Protein AF-A0A178EDJ9-F1 (afdb_monomer_lite)

Radius of gyration: 40.45 Å; chains: 1; bounding box: 79×120×132 Å

Secondary structure (DSSP, 8-state):
--------------EEEE-SSPPPGGGEET-TT-EEEEEEEEE-TTS-EEEEEEEEESSS-SEEEE--HHHHTTB-TTS--B-GGGSSSPP-EEEEE-TT----TTS-TTSGGGEEEEEE-TTS-GGGGG--STTTS----HHHHHHHHHHHHHHHHHHHHHHHHHHHHHHHHT-PPPTT------SS---------------PPPPPP-------------------------------------PPPP----------STTHHHHHHHHHHHHHH---HHHHHHHHHIIIIIHHHHTT-HHHHHHHHHHHHHHHHHTT-HHHHHHHHHHHHTTS-GGGPPPP-PPP---------S----------SS------------PPP-

Foldseek 3Di:
DDDPPPPDDPPFDKDKDWAPDADDPVQEFQQPLKGWAIKIFIAGNQQQTQKIKTAIDPGQAGMEIERPPQCSVLQPSNSHYGHQVSDPPRWHKYWAQDPDPPDPPPDDPPRSRRYTYIDTCRVPDPQVSPDHDPVSPDPPVVVVVVVVVVVVVVVVVVVVVVVVVVVVVVVVVPPDPPPDDPPPDDDPPDDDDDDDDDDDDDDDDDDDDDDDDDDDDDDDDDDDDDDDDDDDDDDDDDDDDDDDDDDDDDPPPPPQPQPPDPCSVVLVVLLVVLLVLPPDPVLSVVLSCLLRPLLVVCLVPPVSNVVSLVVNLVSCVVSVSLVSVQVSLVSVVPDDDPSSGHDRRDPPPPPPPPPPPPPDPDDDDDDPPDDPDPPDDDPDDDDDDD

Structure (mmCIF, N/CA/C/O backbone):
data_AF-A0A178EDJ9-F1
#
_entry.id   AF-A0A178EDJ9-F1
#
loop_
_atom_site.group_PDB
_atom_site.id
_atom_site.type_symbol
_atom_site.label_atom_id
_atom_site.label_alt_id
_atom_site.label_comp_id
_atom_site.label_asym_id
_atom_site.label_entity_id
_atom_site.label_seq_id
_atom_site.pdbx_PDB_ins_code
_atom_site.Cartn_x
_atom_site.Cartn_y
_atom_site.Cartn_z
_atom_site.occupancy
_atom_site.B_iso_or_equiv
_atom_site.auth_seq_id
_atom_site.auth_comp_id
_atom_site.auth_asym_id
_atom_site.auth_atom_id
_atom_site.pdbx_PDB_model_num
ATOM 1 N N . MET A 1 1 ? -25.836 38.717 46.064 1.00 44.94 1 MET A N 1
ATOM 2 C CA . MET A 1 1 ? -26.046 37.264 45.935 1.00 44.94 1 MET A CA 1
ATOM 3 C C . MET A 1 1 ? -26.329 37.036 44.471 1.00 44.94 1 MET A C 1
ATOM 5 O O . MET A 1 1 ? -27.409 37.388 44.021 1.00 44.94 1 MET A O 1
ATOM 9 N N . SER A 1 2 ? -25.297 36.653 43.728 1.00 47.09 2 SER A N 1
ATOM 10 C CA . SER A 1 2 ? -25.363 36.425 42.288 1.00 47.09 2 SER A CA 1
ATOM 11 C C . SER A 1 2 ? -25.130 34.935 42.100 1.00 47.09 2 SER A C 1
ATOM 13 O O . SER A 1 2 ? -24.060 34.446 42.457 1.00 47.09 2 SER A O 1
ATOM 15 N N . ASP A 1 3 ? -26.160 34.230 41.647 1.00 48.38 3 ASP A N 1
ATOM 16 C CA . ASP A 1 3 ? -26.106 32.800 41.372 1.00 48.38 3 ASP A CA 1
ATOM 17 C C . ASP A 1 3 ? -25.250 32.570 40.122 1.00 48.38 3 ASP A C 1
ATOM 19 O O . ASP A 1 3 ? -25.643 32.911 39.005 1.00 48.38 3 ASP A O 1
ATOM 23 N N . ASN A 1 4 ? -24.056 32.014 40.328 1.00 50.69 4 ASN A N 1
ATOM 24 C CA . ASN A 1 4 ? -23.227 31.453 39.269 1.00 50.69 4 ASN A CA 1
ATOM 25 C C . ASN A 1 4 ? -23.882 30.147 38.798 1.00 50.69 4 ASN A C 1
ATOM 27 O O . ASN A 1 4 ? -23.612 29.075 39.334 1.00 50.69 4 ASN A O 1
ATOM 31 N N . ASN A 1 5 ? -24.777 30.251 37.818 1.00 50.31 5 ASN A N 1
ATOM 32 C CA . ASN A 1 5 ? -25.157 29.117 36.987 1.00 50.31 5 ASN A CA 1
ATOM 33 C C . ASN A 1 5 ? -24.006 28.859 36.012 1.00 50.31 5 ASN A C 1
ATOM 35 O O . ASN A 1 5 ? -23.911 29.554 35.006 1.00 50.31 5 ASN A O 1
ATOM 39 N N . ASP A 1 6 ? -23.146 27.889 36.320 1.00 49.69 6 ASP A N 1
ATOM 40 C CA . ASP A 1 6 ? -22.259 27.259 35.339 1.00 49.69 6 ASP A CA 1
ATOM 41 C C . ASP A 1 6 ? -23.113 26.345 34.436 1.00 49.69 6 ASP A C 1
ATOM 43 O O . ASP A 1 6 ? -23.638 25.339 34.921 1.00 49.69 6 ASP A O 1
ATOM 47 N N . PRO A 1 7 ? -23.301 26.656 33.138 1.00 59.56 7 PRO A N 1
ATOM 48 C CA . PRO A 1 7 ? -24.093 25.820 32.235 1.00 59.56 7 PRO A CA 1
ATOM 49 C C . PRO A 1 7 ? -23.354 24.571 31.707 1.00 59.56 7 PRO A C 1
ATOM 51 O O . PRO A 1 7 ? -23.962 23.770 31.000 1.00 59.56 7 PRO A O 1
ATOM 54 N N . ASP A 1 8 ? -22.083 24.343 32.053 1.00 48.94 8 ASP A N 1
ATOM 55 C CA . ASP A 1 8 ? -21.184 23.536 31.209 1.00 48.94 8 ASP A CA 1
ATOM 56 C C . ASP A 1 8 ? -20.616 22.254 31.843 1.00 48.94 8 ASP A C 1
ATOM 58 O O . ASP A 1 8 ? -19.403 22.058 31.941 1.00 48.94 8 ASP A O 1
ATOM 62 N N . SER A 1 9 ? -21.464 21.291 32.223 1.00 50.69 9 SER A N 1
ATOM 63 C CA . SER A 1 9 ? -20.945 19.920 32.421 1.00 50.69 9 SER A CA 1
ATOM 64 C C . SER A 1 9 ? -21.929 18.777 32.203 1.00 50.69 9 SER A C 1
ATOM 66 O O . SER A 1 9 ? -21.815 17.713 32.810 1.00 50.69 9 SER A O 1
ATOM 68 N N . SER A 1 10 ? -22.850 18.925 31.250 1.00 56.12 10 SER A N 1
ATOM 69 C CA . SER A 1 10 ? -23.476 17.744 30.642 1.00 56.12 10 SER A CA 1
ATOM 70 C C . SER A 1 10 ? -22.539 17.136 29.589 1.00 56.12 10 SER A C 1
ATOM 72 O O . SER A 1 10 ? -22.874 17.030 28.414 1.00 56.12 10 SER A O 1
ATOM 74 N N . ASN A 1 11 ? -21.336 16.725 30.011 1.00 58.97 11 ASN A N 1
ATOM 75 C CA . ASN A 1 11 ? -20.509 15.815 29.222 1.00 58.97 11 ASN A CA 1
ATOM 76 C C . ASN A 1 11 ? -21.285 14.501 29.108 1.00 58.97 11 ASN A C 1
ATOM 78 O O . ASN A 1 11 ? -21.200 13.637 29.982 1.00 58.97 11 ASN A O 1
ATOM 82 N N . GLY A 1 12 ? -22.116 14.402 28.068 1.00 72.31 12 GLY A N 1
ATOM 83 C CA . GLY A 1 12 ? -22.889 13.210 27.762 1.00 72.31 12 GLY A CA 1
ATOM 84 C C . GLY A 1 12 ? -21.962 12.004 27.809 1.00 72.31 12 GLY A C 1
ATOM 85 O O . GLY A 1 12 ? -20.878 12.025 27.231 1.00 72.31 12 GLY A O 1
ATOM 86 N N . ALA A 1 13 ? -22.349 10.982 28.568 1.00 86.25 13 ALA A N 1
ATOM 87 C CA . ALA A 1 13 ? -21.524 9.799 28.737 1.00 86.25 13 ALA A CA 1
ATOM 88 C C . ALA A 1 13 ? -21.347 9.106 27.377 1.00 86.25 13 ALA A C 1
ATOM 90 O O . ALA A 1 13 ? -22.271 8.470 26.872 1.00 86.25 13 ALA A O 1
ATOM 91 N N . PHE A 1 14 ? -20.167 9.247 26.777 1.00 92.44 14 PHE A N 1
ATOM 92 C CA . PHE A 1 14 ? -19.807 8.538 25.556 1.00 92.44 14 PHE A CA 1
ATOM 93 C C . PHE A 1 14 ? -19.315 7.134 25.898 1.00 92.44 14 PHE A C 1
ATOM 95 O O . PHE A 1 14 ? -18.456 6.959 26.766 1.00 92.44 14 PHE A O 1
ATOM 102 N N . THR A 1 15 ? -19.823 6.129 25.189 1.00 94.69 15 THR A N 1
ATOM 103 C CA . THR A 1 15 ? -19.382 4.737 25.353 1.00 94.69 15 THR A CA 1
ATOM 104 C C . THR A 1 15 ? -18.489 4.344 24.188 1.00 94.69 15 THR A C 1
ATOM 106 O O . THR A 1 15 ? -18.828 4.601 23.039 1.00 94.69 15 THR A O 1
ATOM 109 N N . ARG A 1 16 ? -17.343 3.713 24.461 1.00 93.50 16 ARG A N 1
ATOM 110 C CA . ARG A 1 16 ? -16.446 3.201 23.416 1.00 93.50 16 ARG A CA 1
ATOM 111 C C . ARG A 1 16 ? -16.639 1.702 23.235 1.00 93.50 16 ARG A C 1
ATOM 113 O O . ARG A 1 16 ? -16.496 0.950 24.198 1.00 93.50 16 ARG A O 1
ATOM 120 N N . VAL A 1 17 ? -16.921 1.273 22.010 1.00 96.50 17 VAL A N 1
ATOM 121 C CA . VAL A 1 17 ? -17.138 -0.134 21.655 1.00 96.50 17 VAL A CA 1
ATOM 122 C C . VAL A 1 17 ? -16.094 -0.560 20.630 1.00 96.50 17 VAL A C 1
ATOM 124 O O . VAL A 1 17 ? -15.751 0.177 19.712 1.00 96.50 17 VAL A O 1
ATOM 127 N N . ARG A 1 18 ? -15.527 -1.755 20.807 1.00 96.25 18 ARG A N 1
ATOM 128 C CA . ARG A 1 18 ? -14.597 -2.335 19.836 1.00 96.25 18 ARG A CA 1
ATOM 129 C C . ARG A 1 18 ? -15.385 -3.151 18.820 1.00 96.25 18 ARG A C 1
ATOM 131 O O . ARG A 1 18 ? -16.067 -4.102 19.198 1.00 96.25 18 ARG A O 1
ATOM 138 N N . VAL A 1 19 ? -15.219 -2.817 17.549 1.00 97.00 19 VAL A N 1
ATOM 139 C CA . VAL A 1 19 ? -15.829 -3.529 16.427 1.00 97.00 19 VAL A CA 1
ATOM 140 C C . VAL A 1 19 ? -15.151 -4.890 16.260 1.00 97.00 19 VAL A C 1
ATOM 142 O O . VAL A 1 19 ? -13.922 -4.996 16.346 1.00 97.00 19 VAL A O 1
ATOM 145 N N . LYS A 1 20 ? -15.943 -5.949 16.064 1.00 94.44 20 LYS A N 1
ATOM 146 C CA . LYS A 1 20 ? -15.420 -7.316 15.883 1.00 94.44 20 LYS A CA 1
ATOM 147 C C . LYS A 1 20 ? -14.906 -7.544 14.465 1.00 94.44 20 LYS A C 1
ATOM 149 O O . LYS A 1 20 ? -13.895 -8.224 14.283 1.00 94.44 20 LYS A O 1
ATOM 154 N N . ASP A 1 21 ? -15.592 -6.956 13.492 1.00 95.94 21 ASP A N 1
ATOM 155 C CA . ASP A 1 21 ? -15.277 -7.090 12.076 1.00 95.94 21 ASP A CA 1
ATOM 156 C C . ASP A 1 21 ? -14.073 -6.233 11.672 1.00 95.94 21 ASP A C 1
ATOM 158 O O . ASP A 1 21 ? -13.706 -5.253 12.327 1.00 95.94 21 ASP A O 1
ATOM 162 N N . ARG A 1 22 ? -13.430 -6.622 10.569 1.00 94.94 22 ARG A N 1
ATOM 163 C CA . ARG A 1 22 ? -12.306 -5.873 9.999 1.00 94.94 22 ARG A CA 1
ATOM 164 C C . ARG A 1 22 ? -12.819 -4.878 8.968 1.00 94.94 22 ARG A C 1
ATOM 166 O O . ARG A 1 22 ? -13.555 -5.255 8.062 1.00 94.94 22 ARG A O 1
ATOM 173 N N . PHE A 1 23 ? -12.356 -3.635 9.055 1.00 95.69 23 PHE A N 1
ATOM 174 C CA . PHE A 1 23 ? -12.589 -2.648 8.006 1.00 95.69 23 PHE A CA 1
ATOM 175 C C . PHE A 1 23 ? -11.743 -2.999 6.774 1.00 95.69 23 PHE A C 1
ATOM 177 O O . PHE A 1 23 ? -10.534 -3.210 6.887 1.00 95.69 23 PHE A O 1
ATOM 184 N N . SER A 1 24 ? -12.362 -3.079 5.595 1.00 93.38 24 SER A N 1
ATOM 185 C CA . SER A 1 24 ? -11.649 -3.435 4.364 1.00 93.38 24 SER A CA 1
ATOM 186 C C . SER A 1 24 ? -10.774 -2.281 3.874 1.00 93.38 24 SER A C 1
ATOM 188 O O . SER A 1 24 ? -11.273 -1.201 3.561 1.00 93.38 24 SER A O 1
ATOM 190 N N . SER A 1 25 ? -9.468 -2.519 3.735 1.00 93.88 25 SER A N 1
ATOM 191 C CA . SER A 1 25 ? -8.540 -1.550 3.137 1.00 93.88 25 SER A CA 1
ATOM 192 C C . SER A 1 25 ? -8.686 -1.430 1.619 1.00 93.88 25 SER A C 1
ATOM 194 O O . SER A 1 25 ? -8.231 -0.446 1.045 1.00 93.88 25 SER A O 1
ATOM 196 N N . GLN A 1 26 ? -9.354 -2.384 0.959 1.00 93.12 26 GLN A N 1
ATOM 197 C CA . GLN A 1 26 ? -9.493 -2.414 -0.505 1.00 93.12 26 GLN A CA 1
ATOM 198 C C . GLN A 1 26 ? -10.254 -1.204 -1.058 1.00 93.12 26 GLN A C 1
ATOM 200 O O . GLN A 1 26 ? -10.045 -0.818 -2.205 1.00 93.12 26 GLN A O 1
ATOM 205 N N . ASN A 1 27 ? -11.111 -0.599 -0.235 1.00 91.50 27 ASN A N 1
ATOM 206 C CA . ASN A 1 27 ? -11.923 0.547 -0.622 1.00 91.50 27 ASN A CA 1
ATOM 207 C C . ASN A 1 27 ? -11.237 1.887 -0.313 1.00 91.50 27 ASN A C 1
ATOM 209 O O . ASN A 1 27 ? -11.792 2.926 -0.652 1.00 91.50 27 ASN A O 1
ATOM 213 N N . ILE A 1 28 ? -10.054 1.898 0.315 1.00 94.56 28 ILE A N 1
ATOM 214 C CA . ILE A 1 28 ? -9.338 3.130 0.671 1.00 94.56 28 ILE A CA 1
ATOM 215 C C . ILE A 1 28 ? -8.199 3.367 -0.320 1.00 94.56 28 ILE A C 1
ATOM 217 O O . ILE A 1 28 ? -7.171 2.690 -0.309 1.00 94.56 28 ILE A O 1
ATOM 221 N N . HIS A 1 29 ? -8.358 4.374 -1.173 1.00 90.62 29 HIS A N 1
ATOM 222 C CA . HIS A 1 29 ? -7.292 4.827 -2.053 1.00 90.62 29 HIS A CA 1
ATOM 223 C C . HIS A 1 29 ? -6.158 5.489 -1.269 1.00 90.62 29 HIS A C 1
ATOM 225 O O . HIS A 1 29 ? -6.373 6.165 -0.265 1.00 90.62 29 HIS A O 1
ATOM 231 N N . ALA A 1 30 ? -4.940 5.327 -1.790 1.00 82.56 30 ALA A N 1
ATOM 232 C CA . ALA A 1 30 ? -3.717 5.934 -1.265 1.00 82.56 30 ALA A CA 1
ATOM 233 C C . ALA A 1 30 ? -3.347 5.537 0.180 1.00 82.56 30 ALA A C 1
ATOM 235 O O . ALA A 1 30 ? -2.486 6.175 0.780 1.00 82.56 30 ALA A O 1
ATOM 236 N N . ILE A 1 31 ? -3.907 4.441 0.711 1.00 87.25 31 ILE A N 1
ATOM 237 C CA . ILE A 1 31 ? -3.426 3.837 1.967 1.00 87.25 31 ILE A CA 1
ATOM 238 C C . ILE A 1 31 ? -2.041 3.175 1.807 1.00 87.25 31 ILE A C 1
ATOM 240 O O . ILE A 1 31 ? -1.362 2.890 2.792 1.00 87.25 31 ILE A O 1
ATOM 244 N N . GLY A 1 32 ? -1.593 2.976 0.560 1.00 84.06 32 GLY A N 1
ATOM 245 C CA . GLY A 1 32 ? -0.322 2.331 0.229 1.00 84.06 32 GLY A CA 1
ATOM 246 C C . GLY A 1 32 ? -0.358 0.835 0.540 1.00 84.06 32 GLY A C 1
ATOM 247 O O . GLY A 1 32 ? -1.361 0.173 0.282 1.00 84.06 32 GLY A O 1
ATOM 248 N N . SER A 1 33 ? 0.729 0.325 1.117 1.00 85.25 33 SER A N 1
ATOM 249 C CA . SER A 1 33 ? 0.830 -1.035 1.664 1.00 85.25 33 SER A CA 1
ATOM 250 C C . SER A 1 33 ? 0.211 -1.175 3.061 1.00 85.25 33 SER A C 1
ATOM 252 O O . SER A 1 33 ? 0.303 -2.240 3.671 1.00 85.25 33 SER A O 1
ATOM 254 N N . GLY A 1 34 ? -0.376 -0.099 3.593 1.00 91.31 34 GLY A N 1
ATOM 255 C CA . GLY A 1 34 ? -0.857 -0.055 4.960 1.00 91.31 34 GLY A CA 1
ATOM 256 C C . GLY A 1 34 ? -2.090 -0.918 5.210 1.00 91.31 34 GLY A C 1
ATOM 257 O O . GLY A 1 34 ? -2.886 -1.204 4.312 1.00 91.31 34 GLY A O 1
ATOM 258 N N . HIS A 1 35 ? -2.274 -1.314 6.467 1.00 95.12 35 HIS A N 1
ATOM 259 C CA . HIS A 1 35 ? -3.444 -2.063 6.913 1.00 95.12 35 HIS A CA 1
ATOM 260 C C . HIS A 1 35 ? -4.137 -1.391 8.098 1.00 95.12 35 HIS A C 1
ATOM 262 O O . HIS A 1 35 ? -3.531 -0.668 8.891 1.00 95.12 35 HIS A O 1
ATOM 268 N N . ILE A 1 36 ? -5.442 -1.638 8.201 1.00 97.06 36 ILE A N 1
ATOM 269 C CA . ILE A 1 36 ? -6.310 -1.035 9.210 1.00 97.06 36 ILE A CA 1
ATOM 270 C C . ILE A 1 36 ? -6.392 -1.980 10.407 1.00 97.06 36 ILE A C 1
ATOM 272 O O . ILE A 1 36 ? -6.720 -3.161 10.272 1.00 97.06 36 ILE A O 1
ATOM 276 N N . GLY A 1 37 ? -6.065 -1.457 11.581 1.00 96.69 37 GLY A N 1
ATOM 277 C CA . GLY A 1 37 ? -6.201 -2.140 12.857 1.00 96.69 37 GLY A CA 1
ATOM 278 C C . GLY A 1 37 ? -7.653 -2.275 13.322 1.00 96.69 37 GLY A C 1
ATOM 279 O O . GLY A 1 37 ? -8.593 -1.971 12.590 1.00 96.69 37 GLY A O 1
ATOM 280 N N . PRO A 1 38 ? -7.860 -2.727 14.571 1.00 96.12 38 PRO A N 1
ATOM 281 C CA . PRO A 1 38 ? -9.190 -2.786 15.163 1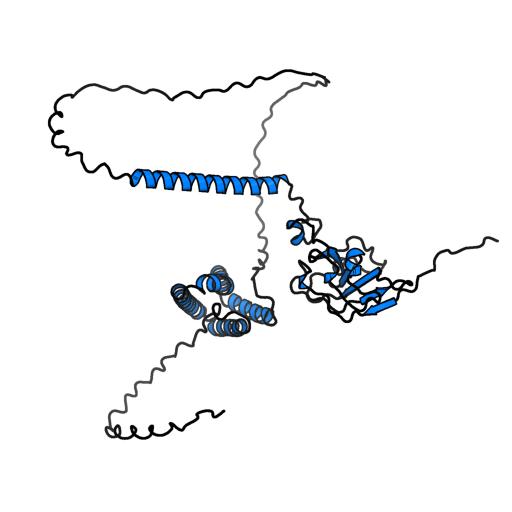.00 96.12 38 PRO A CA 1
ATOM 282 C C . PRO A 1 38 ? -9.856 -1.406 15.192 1.00 96.12 38 PRO A C 1
ATOM 284 O O . PRO A 1 38 ? -9.238 -0.431 15.625 1.00 96.12 38 PRO A O 1
ATOM 287 N N . VAL A 1 39 ? -11.120 -1.351 14.771 1.00 97.06 39 VAL A N 1
ATOM 288 C CA . VAL A 1 39 ? -11.935 -0.135 14.822 1.00 97.06 39 VAL A CA 1
ATOM 289 C C . VAL A 1 39 ? -12.577 -0.011 16.204 1.00 97.06 39 VAL A C 1
ATOM 291 O O . VAL A 1 39 ? -13.075 -0.989 16.769 1.00 97.06 39 VAL A O 1
ATOM 294 N N . ILE A 1 40 ? -12.556 1.199 16.751 1.00 97.00 40 ILE A N 1
ATOM 295 C CA . ILE A 1 40 ? -13.227 1.577 17.991 1.00 97.00 40 ILE A CA 1
ATOM 296 C C . ILE A 1 40 ? -14.264 2.640 17.638 1.00 97.00 40 ILE A C 1
ATOM 298 O O . ILE A 1 40 ? -13.912 3.700 17.122 1.00 97.00 40 ILE A O 1
ATOM 302 N N . THR A 1 41 ? -15.530 2.355 17.910 1.00 97.25 41 THR A N 1
ATOM 303 C CA . THR A 1 41 ? -16.652 3.281 17.751 1.00 97.25 41 THR A CA 1
ATOM 304 C C . THR A 1 41 ? -16.902 4.020 19.064 1.00 97.25 41 THR A C 1
ATOM 306 O O . THR A 1 41 ? -16.710 3.476 20.154 1.00 97.25 41 THR A O 1
ATOM 309 N N . THR A 1 42 ? -17.311 5.278 18.965 1.00 96.50 42 THR A N 1
ATOM 310 C CA . THR A 1 42 ? -17.779 6.105 20.077 1.00 96.50 42 THR A CA 1
ATOM 311 C C . THR A 1 42 ? -19.276 6.310 19.890 1.00 96.50 42 THR A C 1
ATOM 313 O O . THR A 1 42 ? -19.703 6.863 18.876 1.00 96.50 42 THR A O 1
ATOM 316 N N . LEU A 1 43 ? -20.059 5.855 20.864 1.00 96.06 43 LEU A N 1
ATOM 317 C CA . LEU A 1 43 ? -21.512 5.959 20.893 1.00 96.06 43 LEU A CA 1
ATOM 318 C C . LEU A 1 43 ? -21.940 7.131 21.781 1.00 96.06 43 LEU A C 1
ATOM 320 O O . LEU A 1 43 ? -21.340 7.355 22.839 1.00 96.06 43 LEU A O 1
ATOM 324 N N . ASN A 1 44 ? -22.981 7.855 21.374 1.00 95.31 44 ASN A N 1
ATOM 325 C CA . ASN A 1 44 ? -23.651 8.842 22.223 1.00 95.31 44 ASN A CA 1
ATOM 326 C C . ASN A 1 44 ? -24.536 8.150 23.291 1.00 95.31 44 ASN A C 1
ATOM 328 O O . ASN A 1 44 ? -24.629 6.924 23.357 1.00 95.31 44 ASN A O 1
ATOM 332 N N . SER A 1 45 ? -25.226 8.933 24.125 1.00 94.12 45 SER A N 1
ATOM 333 C CA . SER A 1 45 ? -26.159 8.409 25.138 1.00 94.12 45 SER A CA 1
ATOM 334 C C . SER A 1 45 ? -27.406 7.726 24.559 1.00 94.12 45 SER A C 1
ATOM 336 O O . SER A 1 45 ? -28.082 6.994 25.278 1.00 94.12 45 SER A O 1
ATOM 338 N N . GLN A 1 46 ? -27.714 7.961 23.281 1.00 94.31 46 GLN A N 1
ATOM 339 C CA . GLN A 1 46 ? -28.806 7.319 22.545 1.00 94.31 46 GLN A CA 1
ATOM 340 C C . GLN A 1 46 ? -28.379 5.980 21.921 1.00 94.31 46 GLN A C 1
ATOM 342 O O . GLN A 1 46 ? -29.235 5.208 21.499 1.00 94.31 46 GLN A O 1
ATOM 347 N N . GLY A 1 47 ? -27.078 5.669 21.932 1.00 93.75 47 GLY A N 1
ATOM 348 C CA . GLY A 1 47 ? -26.506 4.478 21.312 1.00 93.75 47 GLY A CA 1
ATOM 349 C C . GLY A 1 47 ? -26.064 4.680 19.862 1.00 93.75 47 GLY A C 1
ATOM 350 O O . GLY A 1 47 ? -25.523 3.747 19.283 1.00 93.75 47 GLY A O 1
ATOM 351 N N . ASP A 1 48 ? -26.218 5.875 19.285 1.00 95.81 48 ASP A N 1
ATOM 352 C CA . ASP A 1 48 ? -25.791 6.146 17.912 1.00 95.81 48 ASP A CA 1
ATOM 353 C C . ASP A 1 48 ? -24.277 6.322 17.831 1.00 95.81 48 ASP A C 1
ATOM 355 O O . ASP A 1 48 ? -23.655 6.980 18.675 1.00 95.81 48 ASP A O 1
ATOM 359 N N . THR A 1 49 ? -23.682 5.799 16.761 1.00 96.56 49 THR A N 1
ATOM 360 C CA . THR A 1 49 ? -22.257 5.989 16.484 1.00 96.56 49 THR A CA 1
ATOM 361 C C . THR A 1 49 ? -22.005 7.418 16.008 1.00 96.56 49 THR A C 1
ATOM 363 O O . THR A 1 49 ? -22.417 7.793 14.915 1.00 96.56 49 THR A O 1
ATOM 366 N N . VAL A 1 50 ? -21.290 8.208 16.812 1.00 96.38 50 VAL A N 1
ATOM 367 C CA . VAL A 1 50 ? -20.920 9.599 16.479 1.00 96.38 50 VAL A CA 1
ATOM 368 C C . VAL A 1 50 ? -19.522 9.719 15.882 1.00 96.38 50 VAL A C 1
ATOM 370 O O . VAL A 1 50 ? -19.206 10.705 15.222 1.00 96.38 50 VAL A O 1
ATOM 373 N N . GLN A 1 51 ? -18.666 8.727 16.125 1.00 96.44 51 GLN A N 1
ATOM 374 C CA . GLN A 1 51 ? -17.298 8.699 15.625 1.00 96.44 51 GLN A CA 1
ATOM 375 C C . GLN A 1 51 ? -16.788 7.261 15.596 1.00 96.44 51 GLN A C 1
ATOM 377 O O . GLN A 1 51 ? -17.129 6.463 16.467 1.00 96.44 51 GLN A O 1
ATOM 382 N N . ALA A 1 52 ? -15.909 6.942 14.653 1.00 97.12 52 ALA A N 1
ATOM 383 C CA . ALA A 1 52 ? -15.098 5.733 14.707 1.00 97.12 52 ALA A CA 1
ATOM 384 C C . ALA A 1 52 ? -13.624 6.071 14.480 1.00 97.12 52 ALA A C 1
ATOM 386 O O . ALA A 1 52 ? -13.298 7.011 13.758 1.00 97.12 52 ALA A O 1
ATOM 387 N N . ALA A 1 53 ? -12.722 5.318 15.101 1.00 96.62 53 ALA A N 1
ATOM 388 C CA . ALA A 1 53 ? -11.288 5.478 14.914 1.00 96.62 53 ALA A CA 1
ATOM 389 C C . ALA A 1 53 ? -10.592 4.120 14.826 1.00 96.62 53 ALA A C 1
ATOM 391 O O . ALA A 1 53 ? -10.990 3.160 15.485 1.00 96.62 53 ALA A O 1
ATOM 392 N N . ALA A 1 54 ? -9.532 4.039 14.031 1.00 96.94 54 ALA A N 1
ATOM 393 C CA . ALA A 1 54 ? -8.712 2.843 13.913 1.00 96.94 54 ALA A CA 1
ATOM 394 C C . ALA A 1 54 ? -7.239 3.216 13.792 1.00 96.94 54 ALA A C 1
ATOM 396 O O . ALA A 1 54 ? -6.884 4.184 13.121 1.00 96.94 54 ALA A O 1
ATOM 397 N N . LYS A 1 55 ? -6.368 2.421 14.415 1.00 95.50 55 LYS A N 1
ATOM 398 C CA . LYS A 1 55 ? -4.927 2.546 14.197 1.00 95.50 55 LYS A CA 1
ATOM 399 C C . LYS A 1 55 ? -4.583 2.025 12.806 1.00 95.50 55 LYS A C 1
ATOM 401 O O . LYS A 1 55 ? -5.076 0.974 12.406 1.00 95.50 55 LYS A O 1
ATOM 406 N N . LEU A 1 56 ? -3.735 2.742 12.094 1.00 95.62 56 LEU A N 1
ATOM 407 C CA . LEU A 1 56 ? -3.178 2.330 10.819 1.00 95.62 56 LEU A CA 1
ATOM 408 C C . LEU A 1 56 ? -1.742 1.849 11.031 1.00 95.62 56 LEU A C 1
ATOM 410 O O . LEU A 1 56 ? -1.005 2.371 11.870 1.00 95.62 56 LEU A O 1
ATOM 414 N N . TYR A 1 57 ? -1.359 0.830 10.277 1.00 94.31 57 TYR A N 1
ATOM 415 C CA . TYR A 1 57 ? -0.027 0.241 10.303 1.00 94.31 57 TYR A CA 1
ATOM 416 C C . TYR A 1 57 ? 0.553 0.295 8.896 1.00 94.31 57 TYR A C 1
ATOM 418 O O . TYR A 1 57 ? -0.172 0.032 7.937 1.00 94.31 57 TYR A O 1
ATOM 426 N N . ASP A 1 58 ? 1.835 0.642 8.777 1.00 91.81 58 ASP A N 1
ATOM 427 C CA . ASP A 1 58 ? 2.556 0.747 7.498 1.00 91.81 58 ASP A CA 1
ATOM 428 C C . ASP A 1 58 ? 1.874 1.678 6.472 1.00 91.81 58 ASP A C 1
ATOM 430 O O . ASP A 1 58 ? 1.983 1.487 5.260 1.00 91.81 58 ASP A O 1
ATOM 434 N N . ALA A 1 59 ? 1.146 2.684 6.965 1.00 91.62 59 ALA A N 1
ATOM 435 C CA . ALA A 1 59 ? 0.413 3.668 6.176 1.00 91.62 59 ALA A CA 1
ATOM 436 C C . ALA A 1 59 ? 1.015 5.078 6.351 1.00 91.62 59 ALA A C 1
ATOM 438 O O . ALA A 1 59 ? 1.742 5.321 7.316 1.00 91.62 59 ALA A O 1
ATOM 439 N N . PRO A 1 60 ? 0.692 6.041 5.464 1.00 88.50 60 PRO A N 1
ATOM 440 C CA . PRO A 1 60 ? 1.134 7.433 5.612 1.00 88.50 60 PRO A CA 1
ATOM 441 C C . PRO A 1 60 ? 0.616 8.139 6.877 1.00 88.50 60 PRO A C 1
ATOM 443 O O . PRO A 1 60 ? 1.231 9.102 7.323 1.00 88.50 60 PRO A O 1
ATOM 446 N N . PHE A 1 61 ? -0.504 7.666 7.433 1.00 91.25 61 PHE A N 1
ATOM 447 C CA . PHE A 1 61 ? -1.127 8.160 8.663 1.00 91.25 61 PHE A CA 1
ATOM 448 C C . PHE A 1 61 ? -1.051 7.073 9.746 1.00 91.25 61 PHE A C 1
ATOM 450 O O . PHE A 1 61 ? -1.073 5.887 9.424 1.00 91.25 61 PHE A O 1
ATOM 457 N N . GLU A 1 62 ? -1.009 7.452 11.024 1.00 93.06 62 GLU A N 1
ATOM 458 C CA . GLU A 1 62 ? -1.014 6.516 12.162 1.00 93.06 62 GLU A CA 1
ATOM 459 C C . GLU A 1 62 ? -2.431 6.170 12.639 1.00 93.06 62 GLU A C 1
ATOM 461 O O . GLU A 1 62 ? -2.663 5.090 13.185 1.00 93.06 62 GLU A O 1
ATOM 466 N N . ILE A 1 63 ? -3.388 7.084 12.465 1.00 93.81 63 ILE A N 1
ATOM 467 C CA . ILE A 1 63 ? -4.772 6.937 12.920 1.00 93.81 63 ILE A CA 1
ATOM 468 C C . ILE A 1 63 ? -5.717 7.341 11.790 1.00 93.81 63 ILE A C 1
ATOM 470 O O . ILE A 1 63 ? -5.582 8.410 11.204 1.00 93.81 63 ILE A O 1
ATOM 474 N N . MET A 1 64 ? -6.704 6.494 11.519 1.00 95.94 64 MET A N 1
ATOM 475 C CA . MET A 1 64 ? -7.872 6.813 10.707 1.00 95.94 64 MET A CA 1
ATOM 476 C C . MET A 1 64 ? -9.016 7.240 11.621 1.00 95.94 64 MET A C 1
ATOM 478 O O . MET A 1 64 ? -9.316 6.537 12.587 1.00 95.94 64 MET A O 1
ATOM 482 N N . VAL A 1 65 ? -9.686 8.339 11.291 1.00 95.75 65 VAL A N 1
ATOM 483 C CA . VAL A 1 65 ? -10.889 8.813 11.980 1.00 95.75 65 VAL A CA 1
ATOM 484 C C . VAL A 1 65 ? -12.040 8.909 10.985 1.00 95.75 65 VAL A C 1
ATOM 486 O O . VAL A 1 65 ? -11.876 9.391 9.871 1.00 95.75 65 VAL A O 1
ATOM 489 N N . ILE A 1 66 ? -13.218 8.454 11.392 1.00 96.69 66 ILE A N 1
ATOM 490 C CA . ILE A 1 66 ? -14.455 8.520 10.622 1.00 96.69 66 ILE A CA 1
ATOM 491 C C . ILE A 1 66 ? -15.432 9.382 11.414 1.00 96.69 66 ILE A C 1
ATOM 493 O O . ILE A 1 66 ? -15.781 9.048 12.549 1.00 96.69 66 ILE A O 1
ATOM 497 N N . THR A 1 67 ? -15.850 10.493 10.819 1.00 96.38 67 THR A N 1
ATOM 498 C CA . THR A 1 67 ? -16.831 11.432 11.387 1.00 96.38 67 THR A CA 1
ATOM 499 C C . THR A 1 67 ? -18.017 11.679 10.465 1.00 96.38 67 THR A C 1
ATOM 501 O O . THR A 1 67 ? -19.027 12.198 10.926 1.00 96.38 67 THR A O 1
ATOM 504 N N . ASP A 1 68 ? -17.920 11.321 9.180 1.00 96.62 68 ASP A N 1
ATOM 505 C CA . ASP A 1 68 ? -19.012 11.505 8.226 1.00 96.62 68 ASP A CA 1
ATOM 506 C C . ASP A 1 68 ? -20.213 10.624 8.622 1.00 96.62 68 ASP A C 1
ATOM 508 O O . ASP A 1 68 ? -20.088 9.392 8.606 1.00 96.62 68 ASP A O 1
ATOM 512 N N . PRO A 1 69 ? -21.383 11.215 8.936 1.00 96.50 69 PRO A N 1
ATOM 513 C CA . PRO A 1 69 ? -22.572 10.464 9.319 1.00 96.50 69 PRO A CA 1
ATOM 514 C C . PRO A 1 69 ? -22.996 9.428 8.277 1.00 96.50 69 PRO A C 1
ATOM 516 O O . PRO A 1 69 ? -23.517 8.383 8.649 1.00 96.50 69 PRO A O 1
ATOM 519 N N . ASN A 1 70 ? -22.768 9.676 6.983 1.00 96.38 70 ASN A N 1
ATOM 520 C CA . ASN A 1 70 ? -23.113 8.717 5.937 1.00 96.38 70 ASN A CA 1
ATOM 521 C C . ASN A 1 70 ? -22.241 7.467 6.021 1.00 96.38 70 ASN A C 1
ATOM 523 O O . ASN A 1 70 ? -22.764 6.362 5.910 1.00 96.38 70 ASN A O 1
ATOM 527 N N . ILE A 1 71 ? -20.939 7.634 6.268 1.00 97.25 71 ILE A N 1
ATOM 528 C CA . ILE A 1 71 ? -20.009 6.513 6.426 1.00 97.25 71 ILE A CA 1
ATOM 529 C C . ILE A 1 71 ? -20.290 5.784 7.739 1.00 97.25 71 ILE A C 1
ATOM 531 O O . ILE A 1 71 ? -20.279 4.560 7.764 1.00 97.25 71 ILE A O 1
ATOM 535 N N . LEU A 1 72 ? -20.595 6.505 8.821 1.00 97.44 72 LEU A N 1
ATOM 536 C CA . LEU A 1 72 ? -20.857 5.905 10.134 1.00 97.44 72 LEU A CA 1
ATOM 537 C C . LEU A 1 72 ? -22.061 4.946 10.150 1.00 97.44 72 LEU A C 1
ATOM 539 O O . LEU A 1 72 ? -22.125 4.078 11.015 1.00 97.44 72 LEU A O 1
ATOM 543 N N . ARG A 1 73 ? -22.968 5.028 9.169 1.00 96.75 73 ARG A N 1
ATOM 544 C CA . ARG A 1 73 ? -24.104 4.098 9.020 1.00 96.75 73 ARG A CA 1
ATOM 545 C C . ARG A 1 73 ? -23.706 2.659 8.701 1.00 96.75 73 ARG A C 1
ATOM 547 O O . ARG A 1 73 ? -24.551 1.782 8.827 1.00 96.75 73 ARG A O 1
ATOM 554 N N . ILE A 1 74 ? -22.462 2.409 8.287 1.00 97.06 74 ILE A N 1
ATOM 555 C CA . ILE A 1 74 ? -21.955 1.038 8.104 1.00 97.06 74 ILE A CA 1
ATOM 556 C C . ILE A 1 74 ? -21.805 0.303 9.434 1.00 97.06 74 ILE A C 1
ATOM 558 O O . ILE A 1 74 ? -21.711 -0.920 9.451 1.00 97.06 74 ILE A O 1
ATOM 562 N N . PHE A 1 75 ? -21.719 1.028 10.550 1.00 97.38 75 PHE A N 1
ATOM 563 C CA . PHE A 1 75 ? -21.665 0.412 11.863 1.00 97.38 75 PHE A CA 1
ATOM 564 C C . PHE A 1 75 ? -23.091 0.094 12.310 1.00 97.38 75 PHE A C 1
ATOM 566 O O . PHE A 1 75 ? -23.965 0.956 12.243 1.00 97.38 75 PHE A O 1
ATOM 573 N N . GLY A 1 76 ? -23.330 -1.143 12.755 1.00 92.62 76 GLY A N 1
ATOM 574 C CA . GLY A 1 76 ? -24.647 -1.535 13.271 1.00 92.62 76 GLY A CA 1
ATOM 575 C C . GLY A 1 76 ? -25.070 -0.695 14.485 1.00 92.62 76 GLY A C 1
ATOM 576 O O . GLY A 1 76 ? -24.251 0.010 15.068 1.00 92.62 76 GLY A O 1
ATOM 577 N N . ASP A 1 77 ? -26.322 -0.824 14.931 1.00 93.31 77 ASP A N 1
ATOM 578 C CA . ASP A 1 77 ? -26.906 -0.000 16.012 1.00 93.31 77 ASP A CA 1
ATOM 579 C C . ASP A 1 77 ? -26.110 -0.008 17.332 1.00 93.31 77 ASP A C 1
ATOM 581 O O . ASP A 1 77 ? -26.239 0.892 18.153 1.00 93.31 77 ASP A O 1
ATOM 585 N N . LYS A 1 78 ? -25.289 -1.039 17.571 1.00 91.81 78 LYS A N 1
ATOM 586 C CA . LYS A 1 78 ? -24.423 -1.160 18.760 1.00 91.81 78 LYS A CA 1
ATOM 587 C C . LYS A 1 78 ? -22.961 -0.801 18.496 1.00 91.81 78 LYS A C 1
ATOM 589 O O . LYS A 1 78 ? -22.124 -0.941 19.388 1.00 91.81 78 LYS A O 1
ATOM 594 N N . GLY A 1 79 ? -22.639 -0.411 17.269 1.00 91.56 79 GLY A N 1
ATOM 595 C CA . GLY A 1 79 ? -21.289 -0.114 16.818 1.00 91.56 79 GLY A CA 1
ATOM 596 C C . GLY A 1 79 ? -20.336 -1.310 16.852 1.00 91.56 79 GLY A C 1
ATOM 597 O O . GLY A 1 79 ? -19.133 -1.085 16.956 1.00 91.56 79 GLY A O 1
ATOM 598 N N . ASP A 1 80 ? -20.826 -2.558 16.833 1.00 93.69 80 ASP A N 1
ATOM 599 C CA . ASP A 1 80 ? -20.002 -3.770 16.984 1.00 93.69 80 ASP A CA 1
ATOM 600 C C . ASP A 1 80 ? -19.771 -4.566 15.686 1.00 93.69 80 ASP A C 1
ATOM 602 O O . ASP A 1 80 ? -18.839 -5.379 15.641 1.00 93.69 80 ASP A O 1
ATOM 606 N N . THR A 1 81 ? -20.549 -4.294 14.637 1.00 96.88 81 THR A N 1
ATOM 607 C CA . THR A 1 81 ? -20.458 -4.914 13.301 1.00 96.88 81 THR A CA 1
ATOM 608 C C . THR A 1 81 ? -20.189 -3.879 12.209 1.00 96.88 81 THR A C 1
ATOM 610 O O . THR A 1 81 ? -20.470 -2.696 12.407 1.00 96.88 81 THR A O 1
ATOM 613 N N . ILE A 1 82 ? -19.671 -4.319 11.056 1.00 97.06 82 ILE A N 1
ATOM 614 C CA . ILE A 1 82 ? -19.494 -3.482 9.853 1.00 97.06 82 ILE A CA 1
ATOM 615 C C . ILE A 1 82 ? -20.279 -4.086 8.690 1.00 97.06 82 ILE A C 1
ATOM 617 O O . ILE A 1 82 ? -19.994 -5.207 8.275 1.00 97.06 82 ILE A O 1
ATOM 621 N N . ASP A 1 83 ? -21.198 -3.315 8.122 1.00 96.56 83 ASP A N 1
ATOM 622 C CA . ASP A 1 83 ? -21.929 -3.644 6.902 1.00 96.56 83 ASP A CA 1
ATOM 623 C C . ASP A 1 83 ? -21.652 -2.595 5.813 1.00 96.56 83 ASP A C 1
ATOM 625 O O . ASP A 1 83 ? -22.182 -1.482 5.816 1.00 96.56 83 ASP A O 1
ATOM 629 N N . MET A 1 84 ? -20.770 -2.956 4.879 1.00 94.94 84 MET A N 1
ATOM 630 C CA . MET A 1 84 ? -20.371 -2.091 3.766 1.00 94.94 84 MET A CA 1
ATOM 631 C C . MET A 1 84 ? -21.429 -2.011 2.660 1.00 94.94 84 MET A C 1
ATOM 633 O O . MET A 1 84 ? -21.387 -1.062 1.875 1.00 94.94 84 MET A O 1
ATOM 637 N N . ASP A 1 85 ? -22.368 -2.960 2.597 1.00 94.75 85 ASP A N 1
ATOM 638 C CA . ASP A 1 85 ? -23.385 -3.019 1.540 1.00 94.75 85 ASP A CA 1
ATOM 639 C C . ASP A 1 85 ? -24.435 -1.904 1.700 1.00 94.75 85 ASP A C 1
ATOM 641 O O . ASP A 1 85 ? -25.139 -1.551 0.757 1.00 94.75 85 ASP A O 1
ATOM 645 N N . ILE A 1 86 ? -24.486 -1.266 2.874 1.00 95.19 86 ILE A N 1
ATOM 646 C CA . ILE A 1 86 ? -25.313 -0.081 3.141 1.00 95.19 86 ILE A CA 1
ATOM 647 C C . ILE A 1 86 ? -24.908 1.105 2.246 1.00 95.19 86 ILE A C 1
ATOM 649 O O . ILE A 1 86 ? -25.737 1.969 1.939 1.00 95.19 86 ILE A O 1
ATOM 653 N N . LEU A 1 87 ? -23.647 1.159 1.806 1.00 93.81 87 LEU A N 1
ATOM 654 C CA . LEU A 1 87 ? -23.132 2.220 0.946 1.00 93.81 87 LEU A CA 1
ATOM 655 C C . LEU A 1 87 ? -23.211 1.799 -0.527 1.00 93.81 87 LEU A C 1
ATOM 657 O O . LEU A 1 87 ? -22.471 0.933 -1.002 1.00 93.81 87 LEU A O 1
ATOM 661 N N . HIS A 1 88 ? -24.105 2.448 -1.275 1.00 89.50 88 HIS A N 1
ATOM 662 C CA . HIS A 1 88 ? -24.268 2.228 -2.708 1.00 89.50 88 HIS A CA 1
ATOM 663 C C . HIS A 1 88 ? -24.292 3.545 -3.500 1.00 89.50 88 HIS A C 1
ATOM 665 O O . HIS A 1 88 ? -24.996 4.477 -3.102 1.00 89.50 88 HIS A O 1
ATOM 671 N N . PRO A 1 89 ? -23.585 3.629 -4.649 1.00 91.88 89 PRO A N 1
ATOM 672 C CA . PRO A 1 89 ? -22.741 2.595 -5.273 1.00 91.88 89 PRO A CA 1
ATOM 673 C C . PRO A 1 89 ? -21.512 2.221 -4.421 1.00 91.88 89 PRO A C 1
ATOM 675 O O . PRO A 1 89 ? -21.235 2.891 -3.434 1.00 91.88 89 PRO A O 1
ATOM 678 N N . TRP A 1 90 ? -20.817 1.130 -4.778 1.00 91.88 90 TRP A N 1
ATOM 679 C CA . TRP A 1 90 ? -19.708 0.588 -3.976 1.00 91.88 90 TRP A CA 1
ATOM 680 C C . TRP A 1 90 ? -18.706 1.689 -3.594 1.00 91.88 90 TRP A C 1
ATOM 682 O O . TRP A 1 90 ? -18.172 2.344 -4.501 1.00 91.88 90 TRP A O 1
ATOM 692 N N . PRO A 1 91 ? -18.463 1.914 -2.291 1.00 95.12 91 PRO A N 1
ATOM 693 C CA . PRO A 1 91 ? -17.820 3.133 -1.850 1.00 95.12 91 PRO A CA 1
ATOM 694 C C . PRO A 1 91 ? -16.324 3.122 -2.152 1.00 95.12 91 PRO A C 1
ATOM 696 O O . PRO A 1 91 ? -15.648 2.090 -2.094 1.00 95.12 91 PRO A O 1
ATOM 699 N N . VAL A 1 92 ? -15.801 4.306 -2.443 1.00 94.88 92 VAL A N 1
ATOM 700 C CA . VAL A 1 92 ? -14.385 4.572 -2.670 1.00 94.88 92 VAL A CA 1
ATOM 701 C C . VAL A 1 92 ? -13.974 5.681 -1.716 1.00 94.88 92 VAL A C 1
ATOM 703 O O . VAL A 1 92 ? -14.479 6.794 -1.810 1.00 94.88 92 VAL A O 1
ATOM 706 N N . PHE A 1 93 ? -13.041 5.397 -0.817 1.00 96.00 93 PHE A N 1
ATOM 707 C CA . PHE A 1 93 ? -12.599 6.330 0.212 1.00 96.00 93 PHE A CA 1
ATOM 708 C C . PHE A 1 93 ? -11.186 6.845 -0.030 1.00 96.00 93 PHE A C 1
ATOM 710 O O . PHE A 1 93 ? -10.394 6.244 -0.759 1.00 96.00 93 PHE A O 1
ATOM 717 N N . ARG A 1 94 ? -10.853 7.940 0.649 1.00 94.00 94 ARG A N 1
ATOM 718 C CA . ARG A 1 94 ? -9.499 8.487 0.770 1.00 94.00 94 ARG A CA 1
ATOM 719 C C . ARG A 1 94 ? -9.271 8.977 2.198 1.00 94.00 94 ARG A C 1
ATOM 721 O O . ARG A 1 94 ? -10.214 9.393 2.861 1.00 94.00 94 ARG A O 1
ATOM 728 N N . LEU A 1 95 ? -8.020 8.930 2.650 1.00 93.19 95 LEU A N 1
ATOM 729 C CA . LEU A 1 95 ? -7.596 9.577 3.891 1.00 93.19 95 LEU A CA 1
ATOM 730 C C . LEU A 1 95 ? -7.111 10.998 3.598 1.00 93.19 95 LEU A C 1
ATOM 732 O O . LEU A 1 95 ? -6.201 11.181 2.787 1.00 93.19 95 LEU A O 1
ATOM 736 N N . GLU A 1 96 ? -7.709 11.982 4.260 1.00 90.81 96 GLU A N 1
ATOM 737 C CA . GLU A 1 96 ? -7.310 13.388 4.186 1.00 90.81 96 GLU A CA 1
ATOM 738 C C . GLU A 1 96 ? -6.687 13.843 5.510 1.00 90.81 96 GLU A C 1
ATOM 740 O O . GLU A 1 96 ? -7.188 13.468 6.572 1.00 90.81 96 GLU A O 1
ATOM 745 N N . PRO A 1 97 ? -5.589 14.621 5.485 1.00 89.44 97 PRO A N 1
ATOM 746 C CA . PRO A 1 97 ? -5.000 15.156 6.707 1.00 89.44 97 PRO A CA 1
ATOM 747 C C . PRO A 1 97 ? -5.986 16.103 7.398 1.00 89.44 97 PRO A C 1
ATOM 749 O O . PRO A 1 97 ? -6.669 16.884 6.739 1.00 89.44 97 PRO A O 1
ATOM 752 N N . ILE A 1 98 ? -6.047 16.065 8.730 1.00 86.06 98 ILE A N 1
ATOM 753 C CA . ILE A 1 98 ? -6.864 17.026 9.478 1.00 86.06 98 ILE A CA 1
ATOM 754 C C . ILE A 1 98 ? -6.055 18.305 9.676 1.00 86.06 98 ILE A C 1
ATOM 756 O O . ILE A 1 98 ? -5.192 18.368 10.546 1.00 86.06 98 ILE A O 1
ATOM 760 N N . GLU A 1 99 ? -6.327 19.330 8.872 1.00 72.12 99 GLU A N 1
ATOM 761 C CA . GLU A 1 99 ? -5.546 20.576 8.910 1.00 72.12 99 GLU A CA 1
ATOM 762 C C . GLU A 1 99 ? -5.866 21.469 10.124 1.00 72.12 99 GLU A C 1
ATOM 764 O O . GLU A 1 99 ? -5.076 22.344 10.463 1.00 72.12 99 GLU A O 1
ATOM 769 N N . ASN A 1 100 ? -6.979 21.214 10.826 1.00 61.16 100 ASN A N 1
ATOM 770 C CA . ASN A 1 100 ? -7.542 22.134 11.825 1.00 61.16 100 ASN A CA 1
ATOM 771 C C . ASN A 1 100 ? -7.775 21.528 13.219 1.00 61.16 100 ASN A C 1
ATOM 773 O O . ASN A 1 100 ? -8.596 22.049 13.972 1.00 61.16 100 ASN A O 1
ATOM 777 N N . VAL A 1 101 ? -7.100 20.435 13.596 1.00 59.25 101 VAL A N 1
ATOM 778 C CA . VAL A 1 101 ? -7.089 20.073 15.024 1.00 59.25 101 VAL A CA 1
ATOM 779 C C . VAL A 1 101 ? -6.081 20.993 15.689 1.00 59.25 101 VAL A C 1
ATOM 781 O O . VAL A 1 101 ? -4.882 20.740 15.587 1.00 59.25 101 VAL A O 1
ATOM 784 N N . GLU A 1 102 ? -6.557 22.070 16.325 1.00 54.81 102 GLU A N 1
ATOM 785 C CA . GLU A 1 102 ? -5.748 22.789 17.311 1.00 54.81 102 GLU A CA 1
ATOM 786 C C . GLU A 1 102 ? -5.225 21.730 18.288 1.00 54.81 102 GLU A C 1
ATOM 788 O O . GLU A 1 102 ? -6.029 21.069 18.959 1.00 54.81 102 GLU A O 1
ATOM 793 N N . PRO A 1 103 ? -3.909 21.445 18.285 1.00 53.00 103 PRO A N 1
ATOM 794 C CA . PRO A 1 103 ? -3.375 20.453 19.192 1.00 53.00 103 PRO A CA 1
ATOM 795 C C . PRO A 1 103 ? -3.697 20.934 20.612 1.00 53.00 103 PRO A C 1
ATOM 797 O O . PRO A 1 103 ? -3.515 22.121 20.884 1.00 53.00 103 PRO A O 1
ATOM 800 N N . PRO A 1 104 ? -4.191 20.062 21.511 1.00 51.22 104 PRO A N 1
ATOM 801 C CA . PRO A 1 104 ? -4.373 20.444 22.905 1.00 51.22 104 PRO A CA 1
ATOM 802 C C . PRO A 1 104 ? -3.041 21.010 23.410 1.00 51.22 104 PRO A C 1
ATOM 804 O O . PRO A 1 104 ? -2.013 20.363 23.200 1.00 51.22 104 PRO A O 1
ATOM 807 N N . ASP A 1 105 ? -3.102 22.211 23.995 1.00 51.88 105 ASP A N 1
ATOM 808 C CA . ASP A 1 105 ? -2.088 23.282 24.137 1.00 51.88 105 ASP A CA 1
ATOM 809 C C . ASP A 1 105 ? -0.598 22.932 24.388 1.00 51.88 105 ASP A C 1
ATOM 811 O O . ASP A 1 105 ? 0.247 23.820 24.318 1.00 51.88 105 ASP A O 1
ATOM 815 N N . ASP A 1 106 ? -0.213 21.675 24.606 1.00 48.31 106 ASP A N 1
ATOM 816 C CA . ASP A 1 106 ? 1.135 21.280 25.032 1.00 48.31 106 ASP A CA 1
ATOM 817 C C . ASP A 1 106 ? 1.856 20.257 24.123 1.00 48.31 106 ASP A C 1
ATOM 819 O O . ASP A 1 106 ? 2.982 19.849 24.426 1.00 48.31 106 ASP A O 1
ATOM 823 N N . ALA A 1 107 ? 1.282 19.837 22.988 1.00 46.22 107 ALA A N 1
ATOM 824 C CA . ALA A 1 107 ? 1.928 18.877 22.078 1.00 46.22 107 ALA A CA 1
ATOM 825 C C . ALA A 1 107 ? 2.422 19.538 20.777 1.00 46.22 107 ALA A C 1
ATOM 827 O O . ALA A 1 107 ? 1.645 19.942 19.916 1.00 46.22 107 ALA A O 1
ATOM 828 N N . ALA A 1 108 ? 3.748 19.627 20.640 1.00 47.66 108 ALA A N 1
ATOM 829 C CA . ALA A 1 108 ? 4.464 20.208 19.508 1.00 47.66 108 ALA A CA 1
ATOM 830 C C . ALA A 1 108 ? 3.887 19.827 18.124 1.00 47.66 108 ALA A C 1
ATOM 832 O O . ALA A 1 108 ? 3.592 18.664 17.858 1.00 47.66 108 ALA A O 1
ATOM 833 N N . LEU A 1 109 ? 3.850 20.820 17.225 1.00 49.25 109 LEU A N 1
ATOM 834 C CA . LEU A 1 109 ? 3.409 20.854 15.813 1.00 49.25 109 LEU A CA 1
ATOM 835 C C . LEU A 1 109 ? 3.804 19.683 14.877 1.00 49.25 109 LEU A C 1
ATOM 837 O O . LEU A 1 109 ? 3.452 19.698 13.699 1.00 49.25 109 LEU A O 1
ATOM 841 N N . HIS A 1 110 ? 4.529 18.670 15.346 1.00 49.38 110 HIS A N 1
ATOM 842 C CA . HIS A 1 110 ? 4.937 17.511 14.554 1.00 49.38 110 HIS A CA 1
ATOM 843 C C . HIS A 1 110 ? 3.904 16.369 14.510 1.00 49.38 110 HIS A C 1
ATOM 845 O O . HIS A 1 110 ? 4.068 15.464 13.693 1.00 49.38 110 HIS A O 1
ATOM 851 N N . ASP A 1 111 ? 2.822 16.428 15.295 1.00 56.31 111 ASP A N 1
ATOM 852 C CA . ASP A 1 111 ? 1.826 15.343 15.380 1.00 56.31 111 ASP A CA 1
ATOM 853 C C . ASP A 1 111 ? 0.582 15.514 14.486 1.00 56.31 111 ASP A C 1
ATOM 855 O O . ASP A 1 111 ? -0.184 14.565 14.324 1.00 56.31 111 ASP A O 1
ATOM 859 N N . ALA A 1 112 ? 0.400 16.663 13.824 1.00 54.16 112 ALA A N 1
ATOM 860 C CA . ALA A 1 112 ? -0.786 16.928 12.994 1.00 54.16 112 ALA A CA 1
ATOM 861 C C . ALA A 1 112 ? -0.933 15.968 11.791 1.00 54.16 112 ALA A C 1
ATOM 863 O O . ALA A 1 112 ? -2.043 15.649 11.375 1.00 54.16 112 ALA A O 1
ATOM 864 N N . PHE A 1 113 ? 0.173 15.432 11.263 1.00 62.62 113 PHE A N 1
ATOM 865 C CA . PHE A 1 113 ? 0.149 14.490 10.133 1.00 62.62 113 PHE A CA 1
ATOM 866 C C . PHE A 1 113 ? -0.141 13.037 10.533 1.00 62.62 113 PHE A C 1
ATOM 868 O O . PHE A 1 113 ? -0.204 12.165 9.668 1.00 62.62 113 PHE A O 1
ATOM 875 N N . LYS A 1 114 ? -0.322 12.745 11.826 1.00 84.44 114 LYS A N 1
ATOM 876 C CA . LYS A 1 114 ? -0.568 11.375 12.294 1.00 84.44 114 LYS A CA 1
ATOM 877 C C . LYS A 1 114 ? -2.005 10.918 12.081 1.00 84.44 114 LYS A C 1
ATOM 879 O O . LYS A 1 114 ? -2.252 9.715 12.074 1.00 84.44 114 LYS A O 1
ATOM 884 N N . VAL A 1 115 ? -2.948 11.840 11.901 1.00 89.38 115 VAL A N 1
ATOM 885 C CA . VAL A 1 115 ? -4.378 11.524 11.836 1.00 89.38 115 VAL A CA 1
ATOM 886 C C . VAL A 1 115 ? -4.933 11.860 10.455 1.00 89.38 115 VAL A C 1
ATOM 888 O O . VAL A 1 115 ? -4.785 12.983 9.979 1.00 89.38 115 VAL A O 1
ATOM 891 N N . GLY A 1 116 ? -5.577 10.883 9.817 1.00 92.31 116 GLY A N 1
ATOM 892 C CA . GLY A 1 116 ? -6.317 11.061 8.571 1.00 92.31 116 GLY A CA 1
ATOM 893 C C . GLY A 1 116 ? -7.820 10.879 8.786 1.00 92.31 116 GLY A C 1
ATOM 894 O O . GLY A 1 116 ? -8.235 9.896 9.403 1.00 92.31 116 GLY A O 1
ATOM 895 N N . ILE A 1 117 ? -8.644 11.792 8.267 1.00 93.81 117 ILE A N 1
ATOM 896 C CA . ILE A 1 117 ? -10.099 11.610 8.179 1.00 93.81 117 ILE A CA 1
ATOM 897 C C . ILE A 1 117 ? -10.422 10.772 6.948 1.00 93.81 117 ILE A C 1
ATOM 899 O O . ILE A 1 117 ? -9.912 11.026 5.858 1.00 93.81 117 ILE A O 1
ATOM 903 N N . LEU A 1 118 ? -11.288 9.780 7.120 1.00 95.50 118 LEU A N 1
ATOM 904 C CA . LEU A 1 118 ? -11.840 9.011 6.019 1.00 95.50 118 LEU A CA 1
ATOM 905 C C . LEU A 1 118 ? -12.944 9.814 5.326 1.00 95.50 118 LEU A C 1
ATOM 907 O O . LEU A 1 118 ? -13.964 10.124 5.939 1.00 95.50 118 LEU A O 1
ATOM 911 N N . VAL A 1 119 ? -12.741 10.114 4.047 1.00 95.00 119 VAL A N 1
ATOM 912 C CA . VAL A 1 119 ? -13.676 10.872 3.209 1.00 95.00 119 VAL A CA 1
ATOM 913 C C . VAL A 1 119 ? -14.175 9.989 2.069 1.00 95.00 119 VAL A C 1
ATOM 915 O O . VAL A 1 119 ? -13.389 9.272 1.439 1.00 95.00 119 VAL A O 1
ATOM 918 N N . ASP A 1 120 ? -15.479 10.040 1.792 1.00 95.38 120 ASP A N 1
ATOM 919 C CA . ASP A 1 120 ? -16.088 9.390 0.632 1.00 95.38 120 ASP A CA 1
ATOM 920 C C . ASP A 1 120 ? -15.793 10.184 -0.651 1.00 95.38 120 ASP A C 1
ATOM 922 O O . ASP A 1 120 ? -16.186 11.339 -0.810 1.00 95.38 120 ASP A O 1
ATOM 926 N N . ILE A 1 121 ? -15.092 9.544 -1.588 1.00 94.81 121 ILE A N 1
ATOM 927 C CA . ILE A 1 121 ? -14.736 10.089 -2.901 1.00 94.81 121 ILE A CA 1
ATOM 928 C C . ILE A 1 121 ? -15.382 9.300 -4.048 1.00 94.81 121 ILE A C 1
ATOM 930 O O . ILE A 1 121 ? -14.940 9.396 -5.195 1.00 94.81 121 ILE A O 1
ATOM 934 N N . THR A 1 122 ? -16.433 8.526 -3.770 1.00 93.75 122 THR A N 1
ATOM 935 C CA . THR A 1 122 ? -17.122 7.671 -4.751 1.00 93.75 122 THR A CA 1
ATOM 936 C C . THR A 1 122 ? -17.580 8.459 -5.974 1.00 93.75 122 THR A C 1
ATOM 938 O O . THR A 1 122 ? -17.371 8.030 -7.110 1.00 93.75 122 THR A O 1
ATOM 941 N N . ASN A 1 123 ? -18.125 9.655 -5.743 1.00 91.44 123 ASN A N 1
ATOM 942 C CA . ASN A 1 123 ? -18.620 10.551 -6.790 1.00 91.44 123 ASN A CA 1
ATOM 943 C C . ASN A 1 123 ? -17.612 11.639 -7.194 1.00 91.44 123 ASN A C 1
ATOM 945 O O . ASN A 1 123 ? -17.935 12.510 -8.002 1.00 91.44 123 ASN A O 1
ATOM 949 N N . ALA A 1 124 ? -16.395 11.615 -6.644 1.00 88.38 124 ALA A N 1
ATOM 950 C CA . ALA A 1 124 ? -15.379 12.606 -6.969 1.00 88.38 124 ALA A CA 1
ATOM 951 C C . ALA A 1 124 ? -14.760 12.344 -8.360 1.00 88.38 124 ALA A C 1
ATOM 953 O O . ALA A 1 124 ? -14.692 11.193 -8.815 1.00 88.38 124 ALA A O 1
ATOM 954 N N . PRO A 1 125 ? -14.249 13.386 -9.046 1.00 87.00 125 PRO A N 1
ATOM 955 C CA . PRO A 1 125 ? -13.486 13.222 -10.280 1.00 87.00 125 PRO A CA 1
ATOM 956 C C . PRO A 1 125 ? -12.328 12.229 -10.106 1.00 87.00 125 PRO A C 1
ATOM 958 O O . PRO A 1 125 ? -11.710 12.146 -9.044 1.00 87.00 125 PRO A O 1
ATOM 961 N N . LYS A 1 126 ? -11.971 11.490 -11.166 1.00 81.94 126 LYS A N 1
ATOM 962 C CA . LYS A 1 126 ? -10.872 10.500 -11.109 1.00 81.94 126 LYS A CA 1
ATOM 963 C C . LYS A 1 126 ? -9.538 11.109 -10.663 1.00 81.94 126 LYS A C 1
ATOM 965 O O . LYS A 1 126 ? -8.729 10.405 -10.068 1.00 81.94 126 LYS A O 1
ATOM 970 N N . THR A 1 127 ? -9.317 12.391 -10.936 1.00 77.44 127 THR A N 1
ATOM 971 C CA . THR A 1 127 ? -8.132 13.149 -10.514 1.00 77.44 127 THR A CA 1
ATOM 972 C C . THR A 1 127 ? -8.015 13.249 -8.990 1.00 77.44 127 THR A C 1
ATOM 974 O O . THR A 1 127 ? -6.908 13.149 -8.463 1.00 77.44 127 THR A O 1
ATOM 977 N N . SER A 1 128 ? -9.136 13.303 -8.263 1.00 73.12 128 SER A N 1
ATOM 978 C CA . SER A 1 128 ? -9.168 13.310 -6.794 1.00 73.12 128 SER A CA 1
ATOM 979 C C . SER A 1 128 ? -8.646 12.012 -6.168 1.00 73.12 128 SER A C 1
ATOM 981 O O . SER A 1 128 ? -8.278 12.001 -5.000 1.00 73.12 128 SER A O 1
ATOM 983 N N . ARG A 1 129 ? -8.532 10.917 -6.932 1.00 75.69 129 ARG A N 1
ATOM 984 C CA . ARG A 1 129 ? -7.996 9.639 -6.425 1.00 75.69 129 ARG A CA 1
ATOM 985 C C . ARG A 1 129 ? -6.482 9.652 -6.195 1.00 75.69 129 ARG A C 1
ATOM 987 O O . ARG A 1 129 ? -5.975 8.750 -5.536 1.00 75.69 129 ARG A O 1
ATOM 994 N N . PHE A 1 130 ? -5.764 10.635 -6.745 1.00 67.56 130 PHE A N 1
ATOM 995 C CA . PHE A 1 130 ? -4.295 10.659 -6.767 1.00 67.56 130 PHE A CA 1
ATOM 996 C C . PHE A 1 130 ? -3.665 11.837 -6.001 1.00 67.56 130 PHE A C 1
ATOM 998 O O . PHE A 1 130 ? -2.442 11.958 -5.979 1.00 67.56 130 PHE A O 1
ATOM 1005 N N . GLY A 1 131 ? -4.462 12.703 -5.365 1.00 57.88 131 GLY A N 1
ATOM 1006 C CA . GLY A 1 131 ? -3.960 13.856 -4.608 1.00 57.88 131 GLY A CA 1
ATOM 1007 C C . GLY A 1 131 ? -3.905 13.593 -3.103 1.00 57.88 131 GLY A C 1
ATOM 1008 O O . GLY A 1 131 ? -4.916 13.204 -2.523 1.00 57.88 131 GLY A O 1
ATOM 1009 N N . THR A 1 132 ? -2.749 13.833 -2.477 1.00 51.22 132 THR A N 1
ATOM 1010 C CA . THR A 1 132 ? -2.529 13.725 -1.019 1.00 51.22 132 THR A CA 1
ATOM 1011 C C . THR A 1 132 ? -2.559 15.060 -0.270 1.00 51.22 132 THR A C 1
ATOM 1013 O O . THR A 1 132 ? -2.370 15.071 0.937 1.00 51.22 132 THR A O 1
ATOM 1016 N N . THR A 1 133 ? -2.778 16.193 -0.938 1.00 52.19 133 THR A N 1
ATOM 1017 C CA . THR A 1 133 ? -2.796 17.518 -0.290 1.00 52.19 133 THR A CA 1
ATOM 1018 C C . THR A 1 133 ? -3.656 18.497 -1.083 1.00 52.19 133 THR A C 1
ATOM 1020 O O . THR A 1 133 ? -3.770 18.359 -2.304 1.00 52.19 133 THR A O 1
ATOM 1023 N N . GLU A 1 134 ? -4.195 19.524 -0.419 1.00 49.78 134 GLU A N 1
ATOM 1024 C CA . GLU A 1 134 ? -4.891 20.665 -1.041 1.00 49.78 134 GLU A CA 1
ATOM 1025 C C . GLU A 1 134 ? -4.100 21.304 -2.196 1.00 49.78 134 GLU A C 1
ATOM 1027 O O . GLU A 1 134 ? -4.677 21.833 -3.141 1.00 49.78 134 GLU A O 1
ATOM 1032 N N . ARG A 1 135 ? -2.765 21.176 -2.202 1.00 46.22 135 ARG A N 1
ATOM 1033 C CA . ARG A 1 135 ? -1.906 21.656 -3.300 1.00 46.22 135 ARG A CA 1
ATOM 1034 C C . ARG A 1 135 ? -1.959 20.816 -4.580 1.00 46.22 135 ARG A C 1
ATOM 1036 O O . ARG A 1 135 ? -1.491 21.285 -5.610 1.00 46.22 135 ARG A O 1
ATOM 1043 N N . ASN A 1 136 ? -2.509 19.604 -4.525 1.00 46.97 136 ASN A N 1
ATOM 1044 C CA . ASN A 1 136 ? -2.632 18.684 -5.662 1.00 46.97 136 ASN A CA 1
ATOM 1045 C C . ASN A 1 136 ? -4.084 18.268 -5.949 1.00 46.97 136 ASN A C 1
ATOM 1047 O O . ASN A 1 136 ? -4.326 17.489 -6.873 1.00 46.97 136 ASN A O 1
ATOM 1051 N N . LEU A 1 137 ? -5.060 18.807 -5.211 1.00 45.03 137 LEU A N 1
ATOM 1052 C CA . LEU A 1 137 ? -6.465 18.815 -5.616 1.00 45.03 137 LEU A CA 1
ATOM 1053 C C . LEU A 1 137 ? -6.653 19.863 -6.715 1.00 45.03 137 LEU A C 1
ATOM 1055 O O . LEU A 1 137 ? -7.198 20.932 -6.497 1.00 45.03 137 LEU A O 1
ATOM 1059 N N . GLY A 1 138 ? -6.117 19.546 -7.891 1.00 41.91 138 GLY A N 1
ATOM 1060 C CA . GLY A 1 138 ? -6.410 20.187 -9.163 1.00 41.91 138 GLY A CA 1
ATOM 1061 C C . GLY A 1 138 ? -6.864 21.650 -9.123 1.00 41.91 138 GLY A C 1
ATOM 1062 O O . GLY A 1 138 ? -8.011 21.935 -9.438 1.00 41.91 138 GLY A O 1
ATOM 1063 N N . THR A 1 139 ? -5.915 22.578 -9.026 1.00 40.34 139 THR A N 1
ATOM 1064 C CA . THR A 1 139 ? -5.831 23.608 -10.072 1.00 40.34 139 THR A CA 1
ATOM 1065 C C . THR A 1 139 ? -5.236 22.977 -11.336 1.00 40.34 139 THR A C 1
ATOM 1067 O O . THR A 1 139 ? -4.263 23.456 -11.910 1.00 40.34 139 THR A O 1
ATOM 1070 N N . VAL A 1 140 ? -5.815 21.863 -11.801 1.00 44.84 140 VAL A N 1
ATOM 1071 C CA . VAL A 1 140 ? -5.769 21.583 -13.230 1.00 44.84 140 VAL A CA 1
ATOM 1072 C C . VAL A 1 140 ? -6.778 22.566 -13.773 1.00 44.84 140 VAL A C 1
ATOM 1074 O O . VAL A 1 140 ? -7.982 22.329 -13.737 1.00 44.84 140 VAL A O 1
ATOM 1077 N N . ASP A 1 141 ? -6.261 23.736 -14.130 1.00 42.53 141 ASP A N 1
ATOM 1078 C CA . ASP A 1 141 ? -6.994 24.763 -14.842 1.00 42.53 141 ASP A CA 1
ATOM 1079 C C . ASP A 1 141 ? -7.804 24.029 -15.933 1.00 42.53 141 ASP A C 1
ATOM 1081 O O . ASP A 1 141 ? -7.204 23.287 -16.720 1.00 42.53 141 ASP A O 1
ATOM 1085 N N . PRO A 1 142 ? -9.148 24.094 -15.949 1.00 53.69 142 PRO A N 1
ATOM 1086 C CA . PRO A 1 142 ? -9.978 23.266 -16.838 1.00 53.69 142 PRO A CA 1
ATOM 1087 C C . PRO A 1 142 ? -9.635 23.462 -18.327 1.00 53.69 142 PRO A C 1
ATOM 1089 O O . PRO A 1 142 ? -9.953 22.630 -19.178 1.00 53.69 142 PRO A O 1
ATOM 1092 N N . THR A 1 143 ? -8.929 24.547 -18.638 1.00 54.47 143 THR A N 1
ATOM 1093 C CA . THR A 1 143 ? -8.246 24.829 -19.902 1.00 54.47 143 THR A CA 1
ATOM 1094 C C . THR A 1 143 ? -7.200 23.773 -20.279 1.00 54.47 143 THR A C 1
ATOM 1096 O O . THR A 1 143 ? -7.202 23.313 -21.418 1.00 54.47 143 THR A O 1
ATOM 1099 N N . ILE A 1 144 ? -6.363 23.316 -19.345 1.00 54.16 144 ILE A N 1
ATOM 1100 C CA . ILE A 1 144 ? -5.265 22.369 -19.607 1.00 54.16 144 ILE A CA 1
ATOM 1101 C C . ILE A 1 144 ? -5.805 20.962 -19.892 1.00 54.16 144 ILE A C 1
ATOM 1103 O O . ILE A 1 144 ? -5.345 20.300 -20.823 1.00 54.16 144 ILE A O 1
ATOM 1107 N N . GLU A 1 145 ? -6.817 20.502 -19.150 1.00 51.03 145 GLU A N 1
ATOM 1108 C CA . GLU A 1 145 ? -7.466 19.213 -19.431 1.00 51.03 145 GLU A CA 1
ATOM 1109 C C . GLU A 1 145 ? -8.219 19.257 -20.773 1.00 51.03 145 GLU A C 1
ATOM 1111 O O . GLU A 1 145 ? -8.118 18.330 -21.583 1.00 51.03 145 GLU A O 1
ATOM 1116 N N . GLY A 1 146 ? -8.877 20.384 -21.074 1.00 67.25 146 GLY A N 1
ATOM 1117 C CA . GLY A 1 146 ? -9.484 20.642 -22.379 1.00 67.25 146 GLY A CA 1
ATOM 1118 C C . GLY A 1 146 ? -8.477 20.593 -23.534 1.00 67.25 146 GLY A C 1
ATOM 1119 O O . GLY A 1 146 ? -8.780 20.019 -24.583 1.00 67.25 146 GLY A O 1
ATOM 1120 N N . ASP A 1 147 ? -7.273 21.129 -23.339 1.00 63.75 147 ASP A N 1
ATOM 1121 C CA . ASP A 1 147 ? -6.218 21.158 -24.353 1.00 63.75 147 ASP A CA 1
ATOM 1122 C C . ASP A 1 147 ? -5.569 19.789 -24.571 1.00 63.75 147 ASP A C 1
ATOM 1124 O O . ASP A 1 147 ? -5.320 19.410 -25.718 1.00 63.75 147 ASP A O 1
ATOM 1128 N N . VAL A 1 148 ? -5.380 18.990 -23.516 1.00 66.06 148 VAL A N 1
ATOM 1129 C CA . VAL A 1 148 ? -4.903 17.603 -23.648 1.00 66.06 148 VAL A CA 1
ATOM 1130 C C . VAL A 1 148 ? -5.938 16.749 -24.383 1.00 66.06 148 VAL A C 1
ATOM 1132 O O . VAL A 1 148 ? -5.598 16.043 -25.334 1.00 66.06 148 VAL A O 1
ATOM 1135 N N . HIS A 1 149 ? -7.221 16.858 -24.027 1.00 65.00 149 HIS A N 1
ATOM 1136 C CA . HIS A 1 149 ? -8.290 16.144 -24.730 1.00 65.00 149 HIS A CA 1
ATOM 1137 C C . HIS A 1 149 ? -8.459 16.619 -26.182 1.00 65.00 149 HIS A C 1
ATOM 1139 O O . HIS A 1 149 ? -8.706 15.799 -27.074 1.00 65.00 149 HIS A O 1
ATOM 1145 N N . ARG A 1 150 ? -8.280 17.918 -26.453 1.00 70.62 150 ARG A N 1
ATOM 1146 C CA . ARG A 1 150 ? -8.262 18.478 -27.812 1.00 70.62 150 ARG A CA 1
ATOM 1147 C C . ARG A 1 150 ? -7.074 17.945 -28.613 1.00 70.62 150 ARG A C 1
ATOM 1149 O O . ARG A 1 150 ? -7.267 17.522 -29.750 1.00 70.62 150 ARG A O 1
ATOM 1156 N N . ALA A 1 151 ? -5.877 17.903 -28.032 1.00 73.12 151 ALA A N 1
ATOM 1157 C CA . ALA A 1 151 ? -4.677 17.379 -28.680 1.00 73.12 151 ALA A CA 1
ATOM 1158 C C . ALA A 1 151 ? -4.810 15.884 -29.006 1.00 73.12 151 ALA A C 1
ATOM 1160 O O . ALA A 1 151 ? -4.480 15.462 -30.116 1.00 73.12 151 ALA A O 1
ATOM 1161 N N . ILE A 1 152 ? -5.369 15.090 -28.086 1.00 73.12 152 ILE A N 1
ATOM 1162 C CA . ILE A 1 152 ? -5.658 13.672 -28.327 1.00 73.12 152 ILE A CA 1
ATOM 1163 C C . ILE A 1 152 ? -6.658 13.526 -29.477 1.00 73.12 152 ILE A C 1
ATOM 1165 O O . ILE A 1 152 ? -6.393 12.759 -30.404 1.00 73.12 152 ILE A O 1
ATOM 1169 N N . ARG A 1 153 ? -7.756 14.296 -29.482 1.00 80.19 153 ARG A N 1
ATOM 1170 C CA . ARG A 1 153 ? -8.755 14.259 -30.563 1.00 80.19 153 ARG A CA 1
ATOM 1171 C C . ARG A 1 153 ? -8.137 14.598 -31.924 1.00 80.19 153 ARG A C 1
ATOM 1173 O O . ARG A 1 153 ? -8.295 13.824 -32.862 1.00 80.19 153 ARG A O 1
ATOM 1180 N N . LEU A 1 154 ? -7.347 15.671 -32.000 1.00 80.81 154 LEU A N 1
ATOM 1181 C CA . LEU A 1 154 ? -6.636 16.065 -33.221 1.00 80.81 154 LEU A CA 1
ATOM 1182 C C . LEU A 1 154 ? -5.632 14.995 -33.681 1.00 80.81 154 LEU A C 1
ATOM 1184 O O . LEU A 1 154 ? -5.493 14.750 -34.877 1.00 80.81 154 LEU A O 1
ATOM 1188 N N . SER A 1 155 ? -4.951 14.317 -32.751 1.00 81.75 155 SER A N 1
ATOM 1189 C CA . SER A 1 155 ? -4.010 13.241 -33.090 1.00 81.75 155 SER A CA 1
ATOM 1190 C C . SER A 1 155 ? -4.705 11.998 -33.662 1.00 81.75 155 SER A C 1
ATOM 1192 O O . SER A 1 155 ? -4.171 11.348 -34.566 1.00 81.75 155 SER A O 1
ATOM 1194 N N . VAL A 1 156 ? -5.905 11.679 -33.164 1.00 82.12 156 VAL A N 1
ATOM 1195 C CA . VAL A 1 156 ? -6.730 10.573 -33.664 1.00 82.12 156 VAL A CA 1
ATOM 1196 C C . VAL A 1 156 ? -7.274 10.915 -35.048 1.00 82.12 156 VAL A C 1
ATOM 1198 O O . VAL A 1 156 ? -7.087 10.128 -35.973 1.00 82.12 156 VAL A O 1
ATOM 1201 N N . GLU A 1 157 ? -7.830 12.115 -35.229 1.00 82.19 157 GLU A N 1
ATOM 1202 C CA . GLU A 1 157 ? -8.309 12.600 -36.530 1.00 82.19 157 GLU A CA 1
ATOM 1203 C C . GLU A 1 157 ? -7.188 12.610 -37.585 1.00 82.19 157 GLU A C 1
ATOM 1205 O O . GLU A 1 157 ? -7.379 12.143 -38.710 1.00 82.19 157 GLU A O 1
ATOM 1210 N N . ALA A 1 158 ? -5.979 13.051 -37.221 1.00 80.75 158 ALA A N 1
ATOM 1211 C CA . ALA A 1 158 ? -4.821 13.032 -38.115 1.00 80.75 158 ALA A CA 1
ATOM 1212 C C . ALA A 1 158 ? -4.409 11.603 -38.517 1.00 80.75 158 ALA A C 1
ATOM 1214 O O . ALA A 1 158 ? -4.082 11.356 -39.685 1.00 80.75 158 ALA A O 1
ATOM 1215 N N . ARG A 1 159 ? -4.453 10.648 -37.575 1.00 75.19 159 ARG A N 1
ATOM 1216 C CA . ARG A 1 159 ? -4.190 9.220 -37.832 1.00 75.19 159 ARG A CA 1
ATOM 1217 C C . ARG A 1 159 ? -5.248 8.590 -38.734 1.00 75.19 159 ARG A C 1
ATOM 1219 O O . ARG A 1 159 ? -4.912 7.797 -39.615 1.00 75.19 159 ARG A O 1
ATOM 1226 N N . GLU A 1 160 ? -6.513 8.942 -38.547 1.00 81.62 160 GLU A N 1
ATOM 1227 C CA . GLU A 1 160 ? -7.604 8.455 -39.391 1.00 81.62 160 GLU A CA 1
ATOM 1228 C C . GLU A 1 160 ? -7.521 9.026 -40.808 1.00 81.62 160 GLU A C 1
ATOM 1230 O O . GLU A 1 160 ? -7.661 8.271 -41.772 1.00 81.62 160 GLU A O 1
ATOM 1235 N N . ALA A 1 161 ? -7.173 10.307 -40.960 1.00 78.56 161 ALA A N 1
ATOM 1236 C CA . ALA A 1 161 ? -6.901 10.921 -42.258 1.00 78.56 161 ALA A CA 1
ATOM 1237 C C . ALA A 1 161 ? -5.734 10.240 -42.998 1.00 78.56 161 ALA A C 1
ATOM 1239 O O . ALA A 1 161 ? -5.851 9.931 -44.188 1.00 78.56 161 ALA A O 1
ATOM 1240 N N . THR A 1 162 ? -4.629 9.928 -42.308 1.00 76.44 162 THR A N 1
ATOM 1241 C CA . THR A 1 162 ? -3.497 9.205 -42.926 1.00 76.44 162 THR A CA 1
ATOM 1242 C C . THR A 1 162 ? -3.851 7.759 -43.277 1.00 76.44 162 THR A C 1
ATOM 1244 O O . THR A 1 162 ? -3.478 7.271 -44.346 1.00 76.44 162 THR A O 1
ATOM 1247 N N . SER A 1 163 ? -4.619 7.075 -42.426 1.00 76.50 163 SER A N 1
ATOM 1248 C CA . SER A 1 163 ? -5.123 5.721 -42.696 1.00 76.50 163 SER A CA 1
ATOM 1249 C C . SER A 1 163 ? -6.096 5.692 -43.884 1.00 76.50 163 SER A C 1
ATOM 1251 O O . SER A 1 163 ? -6.010 4.816 -44.752 1.00 76.50 163 SER A O 1
ATOM 1253 N N . GLY A 1 164 ? -6.976 6.692 -43.983 1.00 80.31 164 GLY A N 1
ATOM 1254 C CA . GLY A 1 164 ? -7.885 6.890 -45.110 1.00 80.31 164 GLY A CA 1
ATOM 1255 C C . GLY A 1 164 ? -7.138 7.123 -46.423 1.00 80.31 164 GLY A C 1
ATOM 1256 O O . GLY A 1 164 ? -7.430 6.459 -47.421 1.00 80.31 164 GLY A O 1
ATOM 1257 N N . TYR A 1 165 ? -6.115 7.983 -46.408 1.00 75.12 165 TYR A N 1
ATOM 1258 C CA . TYR A 1 165 ? -5.247 8.226 -47.563 1.00 75.12 165 TYR A CA 1
ATOM 1259 C C . TYR A 1 165 ? -4.527 6.948 -48.022 1.00 75.12 165 TYR A C 1
ATOM 1261 O O . TYR A 1 165 ? -4.554 6.608 -49.205 1.00 75.12 165 TYR A O 1
ATOM 1269 N N . MET A 1 166 ? -3.969 6.174 -47.086 1.00 73.06 166 MET A N 1
ATOM 1270 C CA . MET A 1 166 ? -3.314 4.895 -47.387 1.00 73.06 166 MET A CA 1
ATOM 1271 C C . MET A 1 166 ? -4.279 3.856 -47.980 1.00 73.06 166 MET A C 1
ATOM 1273 O O . MET A 1 166 ? -3.905 3.122 -48.900 1.00 73.06 166 MET A O 1
ATOM 1277 N N . ARG A 1 167 ? -5.534 3.794 -47.509 1.00 76.06 167 ARG A N 1
ATOM 1278 C CA . ARG A 1 167 ? -6.567 2.932 -48.117 1.00 76.06 167 ARG A CA 1
ATOM 1279 C C . ARG A 1 167 ? -6.927 3.375 -49.529 1.00 76.06 167 ARG A C 1
ATOM 1281 O O . ARG A 1 167 ? -7.058 2.522 -50.407 1.00 76.06 167 ARG A O 1
ATOM 1288 N N . TRP A 1 168 ? -7.078 4.677 -49.758 1.00 79.75 168 TRP A N 1
ATOM 1289 C CA . TRP A 1 168 ? -7.370 5.215 -51.085 1.00 79.75 168 TRP A CA 1
ATOM 1290 C C . TRP A 1 168 ? -6.224 4.936 -52.068 1.00 79.75 168 TRP A C 1
ATOM 1292 O O . TRP A 1 168 ? -6.469 4.392 -53.144 1.00 79.75 168 TRP A O 1
ATOM 1302 N N . ALA A 1 169 ? -4.975 5.184 -51.665 1.00 72.94 169 ALA A N 1
ATOM 1303 C CA . ALA A 1 169 ? -3.792 4.910 -52.480 1.00 72.94 169 ALA A CA 1
ATOM 1304 C C . ALA A 1 169 ? -3.679 3.418 -52.845 1.00 72.94 169 ALA A C 1
ATOM 1306 O O . ALA A 1 169 ? -3.501 3.077 -54.014 1.00 72.94 169 ALA A O 1
ATOM 1307 N N . ARG A 1 170 ? -3.895 2.505 -51.883 1.00 76.31 170 ARG A N 1
ATOM 1308 C CA . ARG A 1 170 ? -3.932 1.056 -52.165 1.00 76.31 170 ARG A CA 1
ATOM 1309 C C . ARG A 1 170 ? -5.045 0.674 -53.140 1.00 76.31 170 ARG A C 1
ATOM 1311 O O . ARG A 1 170 ? -4.827 -0.173 -54.003 1.00 76.31 170 ARG A O 1
ATOM 1318 N N . LYS A 1 171 ? -6.224 1.295 -53.034 1.00 75.81 171 LYS A N 1
ATOM 1319 C CA . LYS A 1 171 ? -7.344 1.049 -53.955 1.00 75.81 171 LYS A CA 1
ATOM 1320 C C . LYS A 1 171 ? -7.029 1.519 -55.378 1.00 75.81 171 LYS A C 1
ATOM 1322 O O . LYS A 1 171 ? -7.427 0.853 -56.330 1.00 75.81 171 LYS A O 1
ATOM 1327 N N . MET A 1 172 ? -6.293 2.620 -55.526 1.00 70.94 172 MET A N 1
ATOM 1328 C CA . MET A 1 172 ? -5.881 3.137 -56.834 1.00 70.94 172 MET A CA 1
ATOM 1329 C C . MET A 1 172 ? -4.781 2.278 -57.475 1.00 70.94 172 MET A C 1
ATOM 1331 O O . MET A 1 172 ? -4.876 1.990 -58.663 1.00 70.94 172 MET A O 1
ATOM 1335 N N . CYS A 1 173 ? -3.817 1.766 -56.703 1.00 72.56 173 CYS A N 1
ATOM 1336 C CA . CYS A 1 173 ? -2.771 0.873 -57.226 1.00 72.56 173 CYS A CA 1
ATOM 1337 C C . CYS A 1 173 ? -3.275 -0.537 -57.594 1.00 72.56 173 CYS A C 1
ATOM 1339 O O . CYS A 1 173 ? -2.625 -1.241 -58.359 1.00 72.56 173 CYS A O 1
ATOM 1341 N N . MET A 1 174 ? -4.427 -0.960 -57.062 1.00 68.56 174 MET A N 1
ATOM 1342 C CA . MET A 1 174 ? -5.028 -2.274 -57.345 1.00 68.56 174 MET A CA 1
ATOM 1343 C C . MET A 1 174 ? -6.018 -2.260 -58.518 1.00 68.56 174 MET A C 1
ATOM 1345 O O . MET A 1 174 ? -6.527 -3.317 -58.901 1.00 68.56 174 MET A O 1
ATOM 1349 N N . ARG A 1 175 ? -6.285 -1.099 -59.133 1.00 60.38 175 ARG A N 1
ATOM 1350 C CA . ARG A 1 175 ? -6.958 -1.057 -60.436 1.00 60.38 175 ARG A CA 1
ATOM 1351 C C . ARG A 1 175 ? -5.972 -1.540 -61.494 1.00 60.38 175 ARG A C 1
ATOM 1353 O O . ARG A 1 175 ? -5.245 -0.750 -62.086 1.00 60.38 175 ARG A O 1
ATOM 1360 N N . LYS A 1 176 ? -5.945 -2.858 -61.713 1.00 65.12 176 LYS A N 1
ATOM 1361 C CA . LYS A 1 176 ? -5.286 -3.442 -62.883 1.00 65.12 176 LYS A CA 1
ATOM 1362 C C . LYS A 1 176 ? -5.810 -2.715 -64.128 1.00 65.12 176 LYS A C 1
ATOM 1364 O O . LYS A 1 176 ? -7.032 -2.568 -64.243 1.00 65.12 176 LYS A O 1
ATOM 1369 N N . PRO A 1 177 ? -4.934 -2.244 -65.032 1.00 61.88 177 PRO A N 1
ATOM 1370 C CA . PRO A 1 177 ? -5.392 -1.714 -66.304 1.00 61.88 177 PRO A CA 1
ATOM 1371 C C . PRO A 1 177 ? -6.236 -2.790 -67.003 1.00 61.88 177 PRO A C 1
ATOM 1373 O O . PRO A 1 177 ? -5.944 -3.983 -66.846 1.00 61.88 177 PRO A O 1
ATOM 1376 N N . PRO A 1 178 ? -7.306 -2.403 -67.715 1.00 59.81 178 PRO A N 1
ATOM 1377 C CA . PRO A 1 178 ? -8.143 -3.358 -68.421 1.00 59.81 178 PRO A CA 1
ATOM 1378 C C . PRO A 1 178 ? -7.265 -4.192 -69.357 1.00 59.81 178 PRO A C 1
ATOM 1380 O O . PRO A 1 178 ? -6.542 -3.665 -70.204 1.00 59.81 178 PRO A O 1
ATOM 1383 N N . VAL A 1 179 ? -7.295 -5.507 -69.150 1.00 58.34 179 VAL A N 1
ATOM 1384 C CA . VAL A 1 179 ? -6.604 -6.484 -69.989 1.00 58.34 179 VAL A CA 1
ATOM 1385 C C . VAL A 1 179 ? -7.330 -6.486 -71.331 1.00 58.34 179 VAL A C 1
ATOM 1387 O O . VAL A 1 179 ? -8.396 -7.082 -71.453 1.00 58.34 179 VAL A O 1
ATOM 1390 N N . GLY A 1 180 ? -6.806 -5.733 -72.300 1.00 59.34 180 GLY A N 1
ATOM 1391 C CA . GLY A 1 180 ? -7.421 -5.628 -73.625 1.00 59.34 180 GLY A CA 1
ATOM 1392 C C . GLY A 1 180 ? -6.982 -4.473 -74.529 1.00 59.34 180 GLY A C 1
ATOM 1393 O O . GLY A 1 180 ? -7.564 -4.336 -75.595 1.00 59.34 180 GLY A O 1
ATOM 1394 N N . SER A 1 181 ? -5.985 -3.653 -74.171 1.00 47.50 181 SER A N 1
ATOM 1395 C CA . SER A 1 181 ? -5.429 -2.657 -75.106 1.00 47.50 181 SER A CA 1
ATOM 1396 C C . SER A 1 181 ? -4.117 -3.163 -75.697 1.00 47.50 181 SER A C 1
ATOM 1398 O O . SER A 1 181 ? -3.035 -2.921 -75.162 1.00 47.50 181 SER A O 1
ATOM 1400 N N . SER A 1 182 ? -4.216 -3.908 -76.793 1.00 48.78 182 SER A N 1
ATOM 1401 C CA . SER A 1 182 ? -3.096 -4.204 -77.681 1.00 48.78 182 SER A CA 1
ATOM 1402 C C . SER A 1 182 ? -2.637 -2.911 -78.364 1.00 48.78 182 SER A C 1
ATOM 1404 O O . SER A 1 182 ? -3.222 -2.491 -79.357 1.00 48.78 182 SER A O 1
ATOM 1406 N N . ASN A 1 183 ? -1.592 -2.273 -77.835 1.00 46.53 183 ASN A N 1
ATOM 1407 C CA . ASN A 1 183 ? -0.888 -1.205 -78.542 1.00 46.53 183 ASN A CA 1
ATOM 1408 C C . ASN A 1 183 ? 0.116 -1.829 -79.514 1.00 46.53 183 ASN A C 1
ATOM 1410 O O . ASN A 1 183 ? 1.259 -2.098 -79.154 1.00 46.53 183 ASN A O 1
ATOM 1414 N N . SER A 1 184 ? -0.316 -2.026 -80.755 1.00 49.97 184 SER A N 1
ATOM 1415 C CA . SER A 1 184 ? 0.565 -2.175 -81.912 1.00 49.97 184 SER A CA 1
ATOM 1416 C C . SER A 1 184 ? 0.410 -0.965 -82.832 1.00 49.97 184 SER A C 1
ATOM 1418 O O . SER A 1 184 ? 0.093 -1.138 -83.996 1.00 49.97 184 SER A O 1
ATOM 1420 N N . GLU A 1 185 ? 0.550 0.261 -82.318 1.00 54.66 185 GLU A N 1
ATOM 1421 C CA . GLU A 1 185 ? 0.557 1.474 -83.157 1.00 54.66 185 GLU A CA 1
ATOM 1422 C C . GLU A 1 185 ? 1.004 2.704 -82.344 1.00 54.66 185 GLU A C 1
ATOM 1424 O O . GLU A 1 185 ? 0.205 3.543 -81.943 1.00 54.66 185 GLU A O 1
ATOM 1429 N N . ALA A 1 186 ? 2.296 2.804 -82.014 1.00 49.66 186 ALA A N 1
ATOM 1430 C CA . ALA A 1 186 ? 2.842 4.024 -81.397 1.00 49.66 186 ALA A CA 1
ATOM 1431 C C . ALA A 1 186 ? 4.355 4.208 -81.621 1.00 49.66 186 ALA A C 1
ATOM 1433 O O . ALA A 1 186 ? 5.047 4.706 -80.741 1.00 49.66 186 ALA A O 1
ATOM 1434 N N . ASN A 1 187 ? 4.878 3.809 -82.785 1.00 46.94 187 ASN A N 1
ATOM 1435 C CA . ASN A 1 187 ? 6.301 3.958 -83.121 1.00 46.94 187 ASN A CA 1
ATOM 1436 C C . ASN A 1 187 ? 6.540 4.710 -84.442 1.00 46.94 187 ASN A C 1
ATOM 1438 O O . ASN A 1 187 ? 7.497 4.400 -85.141 1.00 46.94 187 ASN A O 1
ATOM 1442 N N . ASP A 1 188 ? 5.705 5.700 -84.789 1.00 49.19 188 ASP A N 1
ATOM 1443 C CA . ASP A 1 188 ? 5.882 6.411 -86.072 1.00 49.19 188 ASP A CA 1
ATOM 1444 C C . ASP A 1 188 ? 5.719 7.941 -86.052 1.00 49.19 188 ASP A C 1
ATOM 1446 O O . ASP A 1 188 ? 5.540 8.572 -87.089 1.00 49.19 188 ASP A O 1
ATOM 1450 N N . LYS A 1 189 ? 5.820 8.594 -84.887 1.00 50.84 189 LYS A N 1
ATOM 1451 C CA . LYS A 1 189 ? 5.871 10.070 -84.816 1.00 50.84 189 LYS A CA 1
ATOM 1452 C C . LYS A 1 189 ? 6.837 10.568 -83.745 1.00 50.84 189 LYS A C 1
ATOM 1454 O O . LYS A 1 189 ? 6.436 11.171 -82.759 1.00 50.84 189 LYS A O 1
ATOM 1459 N N . LEU A 1 190 ? 8.125 10.322 -83.960 1.00 48.81 190 LEU A N 1
ATOM 1460 C CA . LEU A 1 190 ? 9.218 10.987 -83.241 1.00 48.81 190 LEU A CA 1
ATOM 1461 C C . LEU A 1 190 ? 10.329 11.357 -84.234 1.00 48.81 190 LEU A C 1
ATOM 1463 O O . LEU A 1 190 ? 11.455 10.877 -84.168 1.00 48.81 190 LEU A O 1
ATOM 1467 N N . LYS A 1 191 ? 9.984 12.217 -85.196 1.00 47.06 191 LYS A N 1
ATOM 1468 C CA . LYS A 1 191 ? 10.939 13.050 -85.935 1.00 47.06 191 LYS A CA 1
ATOM 1469 C C . LYS A 1 191 ? 10.307 14.413 -86.183 1.00 47.06 191 LYS A C 1
ATOM 1471 O O . LYS A 1 191 ? 9.252 14.500 -86.800 1.00 47.06 191 LYS A O 1
ATOM 1476 N N . GLY A 1 192 ? 10.993 15.451 -85.719 1.00 44.22 192 GLY A N 1
ATOM 1477 C CA . GLY A 1 192 ? 10.649 16.848 -85.953 1.00 44.22 192 GLY A CA 1
ATOM 1478 C C . GLY A 1 192 ? 10.143 17.528 -84.692 1.00 44.22 192 GLY A C 1
ATOM 1479 O O . GLY A 1 192 ? 8.969 17.428 -84.369 1.00 44.22 192 GLY A O 1
ATOM 1480 N N . PHE A 1 193 ? 11.048 18.157 -83.947 1.00 41.72 193 PHE A N 1
ATOM 1481 C CA . PHE A 1 193 ? 11.134 19.617 -83.846 1.00 41.72 193 PHE A CA 1
ATOM 1482 C C . PHE A 1 193 ? 12.229 19.955 -82.825 1.00 41.72 193 PHE A C 1
ATOM 1484 O O . PHE A 1 193 ? 12.025 19.920 -81.614 1.00 41.72 193 PHE A O 1
ATOM 1491 N N . GLU A 1 194 ? 13.422 20.225 -83.356 1.00 45.88 194 GLU A N 1
ATOM 1492 C CA . GLU A 1 194 ? 14.406 21.093 -82.714 1.00 45.88 194 GLU A CA 1
ATOM 1493 C C . GLU A 1 194 ? 13.917 22.548 -82.779 1.00 45.88 194 GLU A C 1
ATOM 1495 O O . GLU A 1 194 ? 13.202 22.924 -83.709 1.00 45.88 194 GLU A O 1
ATOM 1500 N N . ASN A 1 195 ? 14.412 23.347 -81.830 1.00 44.38 195 ASN A N 1
ATOM 1501 C CA . ASN A 1 195 ? 14.279 24.799 -81.681 1.00 44.38 195 ASN A CA 1
ATOM 1502 C C . ASN A 1 195 ? 12.914 25.307 -81.188 1.00 44.38 195 ASN A C 1
ATOM 1504 O O . ASN A 1 195 ? 11.937 25.334 -81.927 1.00 44.38 195 ASN A O 1
ATOM 1508 N N . ILE A 1 196 ? 12.880 25.830 -79.957 1.00 42.94 196 ILE A N 1
ATOM 1509 C CA . ILE A 1 196 ? 12.868 27.278 -79.662 1.00 42.94 196 ILE A CA 1
ATOM 1510 C C . ILE A 1 196 ? 12.923 27.487 -78.131 1.00 42.94 196 ILE A C 1
ATOM 1512 O O . ILE A 1 196 ? 12.388 26.708 -77.349 1.00 42.94 196 ILE A O 1
ATOM 1516 N N . SER A 1 197 ? 13.653 28.542 -77.785 1.00 40.25 197 SER A N 1
ATOM 1517 C CA . SER A 1 197 ? 14.056 29.166 -76.527 1.00 40.25 197 SER A CA 1
ATOM 1518 C C . SER A 1 197 ? 13.134 29.189 -75.296 1.00 40.25 197 SER A C 1
ATOM 1520 O O . SER A 1 197 ? 11.912 29.110 -75.371 1.00 40.25 197 SER A O 1
ATOM 1522 N N . GLU A 1 198 ? 13.832 29.385 -74.167 1.00 45.38 198 GLU A N 1
ATOM 1523 C CA . GLU A 1 198 ? 13.504 30.166 -72.961 1.00 45.38 198 GLU A CA 1
ATOM 1524 C C . GLU A 1 198 ? 12.206 30.993 -73.001 1.00 45.38 198 GLU A C 1
ATOM 1526 O O . GLU A 1 198 ? 11.988 31.739 -73.948 1.00 45.38 198 GLU A O 1
ATOM 1531 N N . GLU A 1 199 ? 11.399 30.924 -71.927 1.00 39.81 199 GLU A N 1
ATOM 1532 C CA . GLU A 1 199 ? 11.101 32.062 -71.027 1.00 39.81 199 GLU A CA 1
ATOM 1533 C C . GLU A 1 199 ? 9.928 31.741 -70.053 1.00 39.81 199 GLU A C 1
ATOM 1535 O O . GLU A 1 199 ? 8.788 31.509 -70.438 1.00 39.81 199 GLU A O 1
ATOM 1540 N N . SER A 1 200 ? 10.258 31.696 -68.757 1.00 45.75 200 SER A N 1
ATOM 1541 C CA . SER A 1 200 ? 9.514 32.178 -67.570 1.00 45.75 200 SER A CA 1
ATOM 1542 C C . SER A 1 200 ? 7.973 32.042 -67.409 1.00 45.75 200 SER A C 1
ATOM 1544 O O . SER A 1 200 ? 7.207 32.801 -67.983 1.00 45.75 200 SER A O 1
ATOM 1546 N N . ARG A 1 201 ? 7.574 31.216 -66.413 1.00 46.44 201 ARG A N 1
ATOM 1547 C CA . ARG A 1 201 ? 6.455 31.311 -65.413 1.00 46.44 201 ARG A CA 1
ATOM 1548 C C . ARG A 1 201 ? 5.045 31.820 -65.814 1.00 46.44 201 ARG A C 1
ATOM 1550 O O . ARG A 1 201 ? 4.883 32.950 -66.254 1.00 46.44 201 ARG A O 1
ATOM 1557 N N . PRO A 1 202 ? 3.995 31.124 -65.323 1.00 49.66 202 PRO A N 1
ATOM 1558 C CA . PRO A 1 202 ? 3.018 31.747 -64.393 1.00 49.66 202 PRO A CA 1
ATOM 1559 C C . PRO A 1 202 ? 2.620 30.805 -63.224 1.00 49.66 202 PRO A C 1
ATOM 1561 O O . PRO A 1 202 ? 2.621 29.590 -63.372 1.00 49.66 202 PRO A O 1
ATOM 1564 N N . ALA A 1 203 ? 2.516 31.265 -61.970 1.00 39.00 203 ALA A N 1
ATOM 1565 C CA . ALA A 1 203 ? 1.440 32.025 -61.300 1.00 39.00 203 ALA A CA 1
ATOM 1566 C C . ALA A 1 203 ? 0.307 31.135 -60.719 1.00 39.00 203 ALA A C 1
ATOM 1568 O O . ALA A 1 203 ? -0.357 30.386 -61.426 1.00 39.00 203 ALA A O 1
ATOM 1569 N N . ASN A 1 204 ? 0.143 31.233 -59.392 1.00 49.97 204 ASN A N 1
ATOM 1570 C CA . ASN A 1 204 ? -0.743 30.459 -58.507 1.00 49.97 204 ASN A CA 1
ATOM 1571 C C . ASN A 1 204 ? -2.254 30.643 -58.781 1.00 49.97 204 ASN A C 1
ATOM 1573 O O . ASN A 1 204 ? -2.654 31.705 -59.259 1.00 49.97 204 ASN A O 1
ATOM 1577 N N . PRO A 1 205 ? -3.113 29.680 -58.379 1.00 54.03 205 PRO A N 1
ATOM 1578 C CA . PRO A 1 205 ? -4.569 29.813 -58.447 1.00 54.03 205 PRO A CA 1
ATOM 1579 C C . PRO A 1 205 ? -5.188 30.565 -57.241 1.00 54.03 205 PRO A C 1
ATOM 1581 O O . PRO A 1 205 ? -4.566 30.652 -56.179 1.00 54.03 205 PRO A O 1
ATOM 1584 N N . PRO A 1 206 ? -6.420 31.104 -57.388 1.00 52.88 206 PRO A N 1
ATOM 1585 C CA . PRO A 1 206 ? -7.003 32.084 -56.471 1.00 52.88 206 PRO A CA 1
ATOM 1586 C C . PRO A 1 206 ? -7.771 31.475 -55.288 1.00 52.88 206 PRO A C 1
ATOM 1588 O O . PRO A 1 206 ? -8.573 30.552 -55.434 1.00 52.88 206 PRO A O 1
ATOM 1591 N N . THR A 1 207 ? -7.590 32.089 -54.119 1.00 43.09 207 THR A N 1
ATOM 1592 C CA . THR A 1 207 ? -8.352 31.846 -52.888 1.00 43.09 207 THR A CA 1
ATOM 1593 C C . THR A 1 207 ? -9.655 32.650 -52.909 1.00 43.09 207 THR A C 1
ATOM 1595 O O . THR A 1 207 ? -9.633 33.873 -53.040 1.00 43.09 207 THR A O 1
ATOM 1598 N N . GLN A 1 208 ? -10.798 31.974 -52.768 1.00 40.75 208 GLN A N 1
ATOM 1599 C CA . GLN A 1 208 ? -12.115 32.604 -52.648 1.00 40.75 208 GLN A CA 1
ATOM 1600 C C . GLN A 1 208 ? -12.387 33.042 -51.202 1.00 40.75 208 GLN A C 1
ATOM 1602 O O . GLN A 1 208 ? -12.466 32.223 -50.287 1.00 40.75 208 GLN A O 1
ATOM 1607 N N . SER A 1 209 ? -12.571 34.347 -51.016 1.00 37.94 209 SER A N 1
ATOM 1608 C CA . SER A 1 209 ? -12.947 34.989 -49.755 1.00 37.94 209 SER A CA 1
ATOM 1609 C C . SER A 1 209 ? -14.465 34.953 -49.574 1.00 37.94 209 SER A C 1
ATOM 1611 O O . SER A 1 209 ? -15.205 35.571 -50.340 1.00 37.94 209 SER A O 1
ATOM 1613 N N . ARG A 1 210 ? -14.947 34.254 -48.542 1.00 40.19 210 ARG A N 1
ATOM 1614 C CA . ARG A 1 210 ? -16.365 34.245 -48.162 1.00 40.19 210 ARG A CA 1
ATOM 1615 C C . ARG A 1 210 ? -16.627 35.348 -47.133 1.00 40.19 210 ARG A C 1
ATOM 1617 O O . ARG A 1 210 ? -16.170 35.285 -45.998 1.00 40.19 210 ARG A O 1
ATOM 1624 N N . SER A 1 211 ? -17.358 36.361 -47.586 1.00 44.62 211 SER A N 1
ATOM 1625 C CA . SER A 1 211 ? -17.919 37.475 -46.817 1.00 44.62 211 SER A CA 1
ATOM 1626 C C . SER A 1 211 ? -18.993 36.989 -45.836 1.00 44.62 211 SER A C 1
ATOM 1628 O O . SER A 1 211 ? -19.931 36.300 -46.242 1.00 44.62 211 SER A O 1
ATOM 1630 N N . LEU A 1 212 ? -18.887 37.385 -44.563 1.00 44.25 212 LEU A N 1
ATOM 1631 C CA . LEU A 1 212 ? -20.009 37.411 -43.626 1.00 44.25 212 LEU A CA 1
ATOM 1632 C C . LEU A 1 212 ? -20.070 38.774 -42.932 1.00 44.25 212 LEU A C 1
ATOM 1634 O O . LEU A 1 212 ? -19.073 39.321 -42.463 1.00 44.25 212 LEU A O 1
ATOM 1638 N N . LYS A 1 213 ? -21.287 39.311 -42.968 1.00 40.97 213 LYS A N 1
ATOM 1639 C CA . LYS A 1 213 ? -21.717 40.662 -42.622 1.00 40.97 213 LYS A CA 1
ATOM 1640 C C . LYS A 1 213 ? -21.589 40.932 -41.120 1.00 40.97 213 LYS A C 1
ATOM 1642 O O . LYS A 1 213 ? -22.043 40.131 -40.307 1.00 40.97 213 LYS A O 1
ATOM 1647 N N . ARG A 1 214 ? -21.034 42.100 -40.787 1.00 35.06 214 ARG A N 1
ATOM 1648 C CA . ARG A 1 214 ? -21.206 42.788 -39.501 1.00 35.06 214 ARG A CA 1
ATOM 1649 C C . ARG A 1 214 ? -22.498 43.601 -39.555 1.00 35.06 214 ARG A C 1
ATOM 1651 O O . ARG A 1 214 ? -22.695 44.314 -40.532 1.00 35.06 214 ARG A O 1
ATOM 1658 N N . ASN A 1 215 ? -23.291 43.530 -38.492 1.00 46.34 215 ASN A N 1
ATOM 1659 C CA . ASN A 1 215 ? -24.199 44.596 -38.086 1.00 46.34 215 ASN A CA 1
ATOM 1660 C C . ASN A 1 215 ? -23.718 45.086 -36.710 1.00 46.34 215 ASN A C 1
ATOM 1662 O O . ASN A 1 215 ? -23.613 44.287 -35.780 1.00 46.34 215 ASN A O 1
ATOM 1666 N N . ASP A 1 216 ? -23.292 46.350 -36.662 1.00 36.09 216 ASP A N 1
ATOM 1667 C CA . ASP A 1 216 ? -23.718 47.439 -35.763 1.00 36.09 216 ASP A CA 1
ATOM 1668 C C . ASP A 1 216 ? -24.560 47.041 -34.542 1.00 36.09 216 ASP A C 1
ATOM 1670 O O . ASP A 1 216 ? -25.431 46.186 -34.624 1.00 36.09 216 ASP A O 1
ATOM 1674 N N . SER A 1 217 ? -24.529 47.700 -33.392 1.00 38.03 217 SER A N 1
ATOM 1675 C CA . SER A 1 217 ? -23.744 48.762 -32.756 1.00 38.03 217 SER A CA 1
ATOM 1676 C C . SER A 1 217 ? -24.352 48.845 -31.343 1.00 38.03 217 SER A C 1
ATOM 1678 O O . SER A 1 217 ? -25.519 48.499 -31.194 1.00 38.03 217 SER A O 1
ATOM 1680 N N . VAL A 1 218 ? -23.620 49.291 -30.325 1.00 35.81 218 VAL A N 1
ATOM 1681 C CA . VAL A 1 218 ? -24.084 50.310 -29.362 1.00 35.81 218 VAL A CA 1
ATOM 1682 C C . VAL A 1 218 ? -22.889 50.676 -28.486 1.00 35.81 218 VAL A C 1
ATOM 1684 O O . VAL A 1 218 ? -22.292 49.868 -27.779 1.00 35.81 218 VAL A O 1
ATOM 1687 N N . THR A 1 219 ? -22.559 51.948 -28.607 1.00 36.66 219 THR A N 1
ATOM 1688 C CA . THR A 1 219 ? -21.653 52.790 -27.844 1.00 36.66 219 THR A CA 1
ATOM 1689 C C . THR A 1 219 ? -22.132 52.957 -26.403 1.00 36.66 219 THR A C 1
ATOM 1691 O O . THR A 1 219 ? -23.309 53.223 -26.196 1.00 36.66 219 THR A O 1
ATOM 1694 N N . MET A 1 220 ? -21.217 52.974 -25.434 1.00 35.75 220 MET A N 1
ATOM 1695 C CA . MET A 1 220 ? -21.178 54.031 -24.417 1.00 35.75 220 MET A CA 1
ATOM 1696 C C . MET A 1 220 ? -19.733 54.208 -23.948 1.00 35.75 220 MET A C 1
ATOM 1698 O O . MET A 1 220 ? -19.083 53.298 -23.442 1.00 35.75 220 MET A O 1
ATOM 1702 N N . SER A 1 221 ? -19.244 55.412 -24.203 1.00 37.53 221 SER A N 1
ATOM 1703 C CA . SER A 1 221 ? -17.946 55.948 -23.835 1.00 37.53 221 SER A CA 1
ATOM 1704 C C . SER A 1 221 ? -17.780 56.033 -22.319 1.00 37.53 221 SER A C 1
ATOM 1706 O O . SER A 1 221 ? -18.718 56.407 -21.622 1.00 37.53 221 SER A O 1
ATOM 1708 N N . ASN A 1 222 ? -16.545 55.897 -21.833 1.00 33.12 222 ASN A N 1
ATOM 1709 C CA . ASN A 1 222 ? -16.015 56.962 -20.990 1.00 33.12 222 ASN A CA 1
ATOM 1710 C C . ASN A 1 222 ? -14.491 57.073 -21.058 1.00 33.12 222 ASN A C 1
ATOM 1712 O O . ASN A 1 222 ? -13.749 56.098 -21.007 1.00 33.12 222 ASN A O 1
ATOM 1716 N N . ARG A 1 223 ? -14.088 58.332 -21.236 1.00 35.47 223 ARG A N 1
ATOM 1717 C CA . ARG A 1 223 ? -12.735 58.881 -21.282 1.00 35.47 223 ARG A CA 1
ATOM 1718 C C . ARG A 1 223 ? -11.939 58.500 -20.035 1.00 35.47 223 ARG A C 1
ATOM 1720 O O . ARG A 1 223 ? -12.490 58.566 -18.947 1.00 35.47 223 ARG A O 1
ATOM 1727 N N . LEU A 1 224 ? -10.626 58.346 -20.188 1.00 35.06 224 LEU A N 1
ATOM 1728 C CA . LEU A 1 224 ? -9.660 59.306 -19.643 1.00 35.06 224 LEU A CA 1
ATOM 1729 C C . LEU A 1 224 ? -8.357 59.221 -20.450 1.00 35.06 224 LEU A C 1
ATOM 1731 O O . LEU A 1 224 ? -7.766 58.167 -20.649 1.00 35.06 224 LEU A O 1
ATOM 1735 N N . SER A 1 225 ? -7.990 60.378 -20.977 1.00 36.75 225 SER A N 1
ATOM 1736 C CA . SER A 1 225 ? -6.786 60.707 -21.725 1.00 36.75 225 SER A CA 1
ATOM 1737 C C . SER A 1 225 ? -5.588 60.887 -20.801 1.00 36.75 225 SER A C 1
ATOM 1739 O O . SER A 1 225 ? -5.745 61.558 -19.785 1.00 36.75 225 SER A O 1
ATOM 1741 N N . LEU A 1 226 ? -4.397 60.463 -21.226 1.00 32.31 226 LEU A N 1
ATOM 1742 C CA . LEU A 1 226 ? -3.169 61.253 -21.071 1.00 32.31 226 LEU A CA 1
ATOM 1743 C C . LEU A 1 226 ? -2.062 60.689 -21.972 1.00 32.31 226 LEU A C 1
ATOM 1745 O O . LEU A 1 226 ? -1.608 59.562 -21.823 1.00 32.31 226 LEU A O 1
ATOM 1749 N N . SER A 1 227 ? -1.703 61.514 -22.953 1.00 36.50 227 SER A N 1
ATOM 1750 C CA . SER A 1 227 ? -0.527 61.420 -23.817 1.00 36.50 227 SER A CA 1
ATOM 1751 C C . SER A 1 227 ? 0.746 61.629 -22.997 1.00 36.50 227 SER A C 1
ATOM 1753 O O . SER A 1 227 ? 0.702 62.422 -22.061 1.00 36.50 227 SER A O 1
ATOM 1755 N N . ILE A 1 228 ? 1.851 60.987 -23.394 1.00 33.34 228 ILE A N 1
ATOM 1756 C CA . ILE A 1 228 ? 3.204 61.550 -23.616 1.00 33.34 228 ILE A CA 1
ATOM 1757 C C . ILE A 1 228 ? 4.164 60.366 -23.864 1.00 33.34 228 ILE A C 1
ATOM 1759 O O . ILE A 1 228 ? 4.469 59.604 -22.954 1.00 33.34 228 ILE A O 1
ATOM 1763 N N . ASP A 1 229 ? 4.654 60.257 -25.097 1.00 34.78 229 ASP A N 1
ATOM 1764 C CA . ASP A 1 229 ? 5.950 59.656 -25.456 1.00 34.78 229 ASP A CA 1
ATOM 1765 C C . ASP A 1 229 ? 6.945 60.813 -25.713 1.00 34.78 229 ASP A C 1
ATOM 1767 O O . ASP A 1 229 ? 6.490 61.928 -25.998 1.00 34.78 229 ASP A O 1
ATOM 1771 N N . PRO A 1 230 ? 8.268 60.590 -25.854 1.00 62.50 230 PRO A N 1
ATOM 1772 C CA . PRO A 1 230 ? 9.207 59.691 -25.163 1.00 62.50 230 PRO A CA 1
ATOM 1773 C C . PRO A 1 230 ? 10.450 60.514 -24.682 1.00 62.50 230 PRO A C 1
ATOM 1775 O O . PRO A 1 230 ? 10.388 61.747 -24.693 1.00 62.50 230 PRO A O 1
ATOM 1778 N N . PRO A 1 231 ? 11.593 59.921 -24.254 1.00 51.41 231 PRO A N 1
ATOM 1779 C CA . PRO A 1 231 ? 12.617 59.577 -25.254 1.00 51.41 231 PRO A CA 1
ATOM 1780 C C . PRO A 1 231 ? 13.534 58.380 -24.918 1.00 51.41 231 PRO A C 1
ATOM 1782 O O . PRO A 1 231 ? 13.637 57.886 -23.797 1.00 51.41 231 PRO A O 1
ATOM 1785 N N . GLU A 1 232 ? 14.245 57.957 -25.961 1.00 48.59 232 GLU A N 1
ATOM 1786 C CA . GLU A 1 232 ? 15.345 56.996 -25.992 1.00 48.59 232 GLU A CA 1
ATOM 1787 C C . GLU A 1 232 ? 16.431 57.244 -24.928 1.00 48.59 232 GLU A C 1
ATOM 1789 O O . GLU A 1 232 ? 16.897 58.368 -24.745 1.00 48.59 232 GLU A O 1
ATOM 1794 N N . SER A 1 233 ? 16.977 56.170 -24.344 1.00 38.00 233 SER A N 1
ATOM 1795 C CA . SER A 1 233 ? 18.404 56.146 -23.997 1.00 38.00 233 SER A CA 1
ATOM 1796 C C . SER A 1 233 ? 18.984 54.726 -23.976 1.00 38.00 233 SER A C 1
ATOM 1798 O O . SER A 1 233 ? 18.487 53.798 -23.344 1.00 38.00 233 SER A O 1
ATOM 1800 N N . LYS A 1 234 ? 20.079 54.585 -24.726 1.00 47.81 234 LYS A N 1
ATOM 1801 C CA . LYS A 1 234 ? 21.054 53.489 -24.702 1.00 47.81 234 LYS A CA 1
ATOM 1802 C C . LYS A 1 234 ? 21.685 53.402 -23.308 1.00 47.81 234 LYS A C 1
ATOM 1804 O O . LYS A 1 234 ? 22.076 54.455 -22.832 1.00 47.81 234 LYS A O 1
ATOM 1809 N N . ILE A 1 235 ? 21.934 52.206 -22.750 1.00 39.31 235 ILE A N 1
ATOM 1810 C CA . ILE A 1 235 ? 23.112 51.885 -21.900 1.00 39.31 235 ILE A CA 1
ATOM 1811 C C . ILE A 1 235 ? 23.280 50.349 -21.740 1.00 39.31 235 ILE A C 1
ATOM 1813 O O . ILE A 1 235 ? 22.476 49.657 -21.132 1.00 39.31 235 ILE A O 1
ATOM 1817 N N . LYS A 1 236 ? 24.366 49.858 -22.353 1.00 35.25 236 LYS A N 1
ATOM 1818 C CA . LYS A 1 236 ? 25.387 48.868 -21.931 1.00 35.25 236 LYS A CA 1
ATOM 1819 C C . LYS A 1 236 ? 25.001 47.602 -21.134 1.00 35.25 236 LYS A C 1
ATOM 1821 O O . LYS A 1 236 ? 24.836 47.622 -19.923 1.00 35.25 236 LYS A O 1
ATOM 1826 N N . SER A 1 237 ? 25.106 46.473 -21.844 1.00 44.38 237 SER A N 1
ATOM 1827 C CA . SER A 1 237 ? 25.984 45.314 -21.565 1.00 44.38 237 SER A CA 1
ATOM 1828 C C . SER A 1 237 ? 26.689 45.261 -20.198 1.00 44.38 237 SER A C 1
ATOM 1830 O O . SER A 1 237 ? 27.609 46.039 -19.941 1.00 44.38 237 SER A O 1
ATOM 1832 N N . GLY A 1 238 ? 26.389 44.208 -19.433 1.00 31.30 238 GLY A N 1
ATOM 1833 C CA . GLY A 1 238 ? 27.178 43.744 -18.292 1.00 31.30 238 GLY A CA 1
ATOM 1834 C C . GLY A 1 238 ? 26.874 42.281 -17.960 1.00 31.30 238 GLY A C 1
ATOM 1835 O O . GLY A 1 238 ? 26.122 42.000 -17.033 1.00 31.30 238 GLY A O 1
ATOM 1836 N N . TYR A 1 239 ? 27.441 41.342 -18.722 1.00 33.41 239 TYR A N 1
ATOM 1837 C CA . TYR A 1 239 ? 27.435 39.919 -18.369 1.00 33.41 239 TYR A CA 1
ATOM 1838 C C . TYR A 1 239 ? 28.442 39.676 -17.239 1.00 33.41 239 TYR A C 1
ATOM 1840 O O . TYR A 1 239 ? 29.646 39.599 -17.476 1.00 33.41 239 TYR A O 1
ATOM 1848 N N . ALA A 1 240 ? 27.952 39.556 -16.006 1.00 37.38 240 ALA A N 1
ATOM 1849 C CA . ALA A 1 240 ? 28.734 39.038 -14.891 1.00 37.38 240 ALA A CA 1
ATOM 1850 C C . ALA A 1 240 ? 28.539 37.518 -14.799 1.00 37.38 240 ALA A C 1
ATOM 1852 O O . ALA A 1 240 ? 27.489 37.013 -14.404 1.00 37.38 240 ALA A O 1
ATOM 1853 N N . LEU A 1 241 ? 29.594 36.809 -15.190 1.00 48.34 241 LEU A N 1
ATOM 1854 C CA . LEU A 1 241 ? 29.813 35.377 -15.053 1.00 48.34 241 LEU A CA 1
ATOM 1855 C C . LEU A 1 241 ? 29.749 34.982 -13.562 1.00 48.34 241 LEU A C 1
ATOM 1857 O O . LEU A 1 241 ? 30.719 35.154 -12.825 1.00 48.34 241 LEU A O 1
ATOM 1861 N N . ARG A 1 242 ? 28.609 34.460 -13.090 1.00 37.47 242 ARG A N 1
ATOM 1862 C CA . ARG A 1 242 ? 28.529 33.797 -11.780 1.00 37.47 242 ARG A CA 1
ATOM 1863 C C . ARG A 1 242 ? 28.913 32.332 -11.943 1.00 37.47 242 ARG A C 1
ATOM 1865 O O . ARG A 1 242 ? 28.186 31.549 -12.546 1.00 37.47 242 ARG A O 1
ATOM 1872 N N . GLN A 1 243 ? 30.077 31.995 -11.396 1.00 39.75 243 GLN A N 1
ATOM 1873 C CA . GLN A 1 243 ? 30.572 30.632 -11.262 1.00 39.75 243 GLN A CA 1
ATOM 1874 C C . GLN A 1 243 ? 29.557 29.790 -10.480 1.00 39.75 243 GLN A C 1
ATOM 1876 O O . GLN A 1 243 ? 29.210 30.099 -9.338 1.00 39.75 243 GLN A O 1
ATOM 1881 N N . ALA A 1 244 ? 29.056 28.741 -11.131 1.00 36.00 244 ALA A N 1
ATOM 1882 C CA . ALA A 1 244 ? 28.187 27.754 -10.522 1.00 36.00 244 ALA A CA 1
ATOM 1883 C C . ALA A 1 244 ? 29.003 26.914 -9.530 1.00 36.00 244 ALA A C 1
ATOM 1885 O O . ALA A 1 244 ? 29.886 26.148 -9.906 1.00 36.00 244 ALA A O 1
ATOM 1886 N N . SER A 1 245 ? 28.692 27.095 -8.250 1.00 36.56 245 SER A N 1
ATOM 1887 C CA . SER A 1 245 ? 29.120 26.227 -7.160 1.00 36.56 245 SER A CA 1
ATOM 1888 C C . SER A 1 245 ? 28.571 24.814 -7.383 1.00 36.56 245 SER A C 1
ATOM 1890 O O . SER A 1 245 ? 27.375 24.616 -7.606 1.00 36.56 245 SER A O 1
ATOM 1892 N N . THR A 1 246 ? 29.472 23.838 -7.327 1.00 45.12 246 THR A N 1
ATOM 1893 C CA . THR A 1 246 ? 29.230 22.397 -7.359 1.00 45.12 246 THR A CA 1
ATOM 1894 C C . THR A 1 246 ? 28.378 21.964 -6.162 1.00 45.12 246 THR A C 1
ATOM 1896 O O . THR A 1 246 ? 28.886 21.580 -5.111 1.00 45.12 246 THR A O 1
ATOM 1899 N N . ARG A 1 247 ? 27.050 22.011 -6.312 1.00 34.75 247 ARG A N 1
ATOM 1900 C CA . ARG A 1 247 ? 26.130 21.334 -5.391 1.00 34.75 247 ARG A CA 1
ATOM 1901 C C . ARG A 1 247 ? 26.093 19.845 -5.721 1.00 34.75 247 ARG A C 1
ATOM 1903 O O . ARG A 1 247 ? 25.809 19.449 -6.847 1.00 34.75 247 ARG A O 1
ATOM 1910 N N . SER A 1 248 ? 26.415 19.043 -4.713 1.00 43.03 248 SER A N 1
ATOM 1911 C CA . SER A 1 248 ? 26.338 17.588 -4.703 1.00 43.03 248 SER A CA 1
ATOM 1912 C C . SER A 1 248 ? 24.974 17.094 -5.196 1.00 43.03 248 SER A C 1
ATOM 1914 O O . SER A 1 248 ? 23.924 17.568 -4.763 1.00 43.03 248 SER A O 1
ATOM 1916 N N . ASN A 1 249 ? 25.002 16.131 -6.119 1.00 34.62 249 ASN A N 1
ATOM 1917 C CA . ASN A 1 249 ? 23.807 15.488 -6.653 1.00 34.62 249 ASN A CA 1
ATOM 1918 C C . ASN A 1 249 ? 23.020 14.801 -5.520 1.00 34.62 249 ASN A C 1
ATOM 1920 O O . ASN A 1 249 ? 23.577 13.924 -4.851 1.00 34.62 249 ASN A O 1
ATOM 1924 N N . PRO A 1 250 ? 21.732 15.124 -5.313 1.00 39.66 250 PRO A N 1
ATOM 1925 C CA . PRO A 1 250 ? 20.884 14.332 -4.438 1.00 39.66 250 PRO A CA 1
ATOM 1926 C C . PRO A 1 250 ? 20.705 12.942 -5.061 1.00 39.66 250 PRO A C 1
ATOM 1928 O O . PRO A 1 250 ? 20.343 12.819 -6.233 1.00 39.66 250 PRO A O 1
ATOM 1931 N N . ARG A 1 251 ? 20.982 11.888 -4.278 1.00 42.91 251 ARG A N 1
ATOM 1932 C CA . ARG A 1 251 ? 20.698 10.487 -4.628 1.00 42.91 251 ARG A CA 1
ATOM 1933 C C . ARG A 1 251 ? 19.254 10.385 -5.135 1.00 42.91 251 ARG A C 1
ATOM 1935 O O . ARG A 1 251 ? 18.317 10.481 -4.344 1.00 42.91 251 ARG A O 1
ATOM 1942 N N . ARG A 1 252 ? 19.069 10.205 -6.447 1.00 39.31 252 ARG A N 1
ATOM 1943 C CA . ARG A 1 252 ? 17.761 9.890 -7.037 1.00 39.31 252 ARG A CA 1
ATOM 1944 C C . ARG A 1 252 ? 17.283 8.575 -6.424 1.00 39.31 252 ARG A C 1
ATOM 1946 O O . ARG A 1 252 ? 17.922 7.545 -6.613 1.00 39.31 252 ARG A O 1
ATOM 1953 N N . LYS A 1 253 ? 16.170 8.611 -5.685 1.00 44.44 253 LYS A N 1
ATOM 1954 C CA . LYS A 1 253 ? 15.423 7.401 -5.325 1.00 44.44 253 LYS A CA 1
ATOM 1955 C C . LYS A 1 253 ? 14.872 6.813 -6.625 1.00 44.44 253 LYS A C 1
ATOM 1957 O O . LYS A 1 253 ? 13.938 7.363 -7.199 1.00 44.44 253 LYS A O 1
ATOM 1962 N N . ILE A 1 254 ? 15.490 5.743 -7.110 1.00 47.59 254 ILE A N 1
ATOM 1963 C CA . ILE A 1 254 ? 14.966 4.942 -8.217 1.00 47.59 254 ILE A CA 1
ATOM 1964 C C . ILE A 1 254 ? 13.688 4.275 -7.689 1.00 47.59 254 ILE A C 1
ATOM 1966 O O . ILE A 1 254 ? 13.761 3.403 -6.824 1.00 47.59 254 ILE A O 1
ATOM 1970 N N . MET A 1 255 ? 12.516 4.738 -8.136 1.00 37.00 255 MET A N 1
ATOM 1971 C CA . MET A 1 255 ? 11.234 4.096 -7.827 1.00 37.00 255 MET A CA 1
ATOM 1972 C C . MET A 1 255 ? 11.202 2.739 -8.532 1.00 37.00 255 MET A C 1
ATOM 1974 O O . MET A 1 255 ? 10.990 2.659 -9.738 1.00 37.00 255 MET A O 1
ATOM 1978 N N . THR A 1 256 ? 11.472 1.672 -7.788 1.00 49.50 256 THR A N 1
ATOM 1979 C CA . THR A 1 256 ? 11.372 0.296 -8.271 1.00 49.50 256 THR A CA 1
ATOM 1980 C C . THR A 1 256 ? 9.977 -0.224 -7.925 1.00 49.50 256 THR A C 1
ATOM 1982 O O . THR A 1 256 ? 9.566 -0.197 -6.769 1.00 49.50 256 THR A O 1
ATOM 1985 N N . ASN A 1 257 ? 9.216 -0.657 -8.936 1.00 54.59 257 ASN A N 1
ATOM 1986 C CA . ASN A 1 257 ? 7.899 -1.290 -8.777 1.00 54.59 257 ASN A CA 1
ATOM 1987 C C . ASN A 1 257 ? 8.070 -2.715 -8.220 1.00 54.59 257 ASN A C 1
ATOM 1989 O O . ASN A 1 257 ? 7.918 -3.708 -8.942 1.00 54.59 257 ASN A O 1
ATOM 1993 N N . ILE A 1 258 ? 8.461 -2.817 -6.953 1.00 61.81 258 ILE A N 1
ATOM 1994 C CA . ILE A 1 258 ? 8.606 -4.088 -6.243 1.00 61.81 258 ILE A CA 1
ATOM 1995 C C . ILE A 1 258 ? 7.221 -4.510 -5.759 1.00 61.81 258 ILE A C 1
ATOM 1997 O O . ILE A 1 258 ? 6.525 -3.683 -5.183 1.00 61.81 258 ILE A O 1
ATOM 2001 N N . PRO A 1 259 ? 6.786 -5.758 -6.005 1.00 58.69 259 PRO A N 1
ATOM 2002 C CA . PRO A 1 259 ? 5.524 -6.246 -5.467 1.00 58.69 259 PRO A CA 1
ATOM 2003 C C . PRO A 1 259 ? 5.515 -6.137 -3.938 1.00 58.69 259 PRO A C 1
ATOM 2005 O O . PRO A 1 259 ? 6.402 -6.694 -3.287 1.00 58.69 259 PRO A O 1
ATOM 2008 N N . ASP A 1 260 ? 4.514 -5.453 -3.384 1.00 58.91 260 ASP A N 1
ATOM 2009 C CA . ASP A 1 260 ? 4.285 -5.370 -1.942 1.00 58.91 260 ASP A CA 1
ATOM 2010 C C . ASP A 1 260 ? 3.951 -6.769 -1.409 1.00 58.91 260 ASP A C 1
ATOM 2012 O O . ASP A 1 260 ? 2.889 -7.333 -1.675 1.00 58.91 260 ASP A O 1
ATOM 2016 N N . GLY A 1 261 ? 4.894 -7.383 -0.701 1.00 72.25 261 GLY A N 1
ATOM 2017 C CA . GLY A 1 261 ? 4.738 -8.716 -0.134 1.00 72.25 261 GLY A CA 1
ATOM 2018 C C . GLY A 1 261 ? 5.780 -8.979 0.943 1.00 72.25 261 GLY A C 1
ATOM 2019 O O . GLY A 1 261 ? 6.758 -8.251 1.047 1.00 72.25 261 GLY A O 1
ATOM 2020 N N . ILE A 1 262 ? 5.605 -10.057 1.712 1.00 67.25 262 ILE A N 1
ATOM 2021 C CA . ILE A 1 262 ? 6.459 -10.441 2.861 1.00 67.25 262 ILE A CA 1
ATOM 2022 C C . ILE A 1 262 ? 7.959 -10.523 2.494 1.00 67.25 262 ILE A C 1
ATOM 2024 O O . ILE A 1 262 ? 8.830 -10.456 3.356 1.00 67.25 262 ILE A O 1
ATOM 2028 N N . HIS A 1 263 ? 8.287 -10.660 1.208 1.00 80.88 263 HIS A N 1
ATOM 2029 C CA . HIS A 1 263 ? 9.662 -10.726 0.715 1.00 80.88 263 HIS A CA 1
ATOM 2030 C C . HIS A 1 263 ? 10.179 -9.427 0.079 1.00 80.88 263 HIS A C 1
ATOM 2032 O O . HIS A 1 263 ? 11.314 -9.429 -0.393 1.00 80.88 263 HIS A O 1
ATOM 2038 N N . SER A 1 264 ? 9.398 -8.342 0.031 1.00 85.00 264 SER A N 1
ATOM 2039 C CA . SER A 1 264 ? 9.780 -7.101 -0.659 1.00 85.00 264 SER A CA 1
ATOM 2040 C C . SER A 1 264 ? 11.040 -6.477 -0.056 1.00 85.00 264 SER A C 1
ATOM 2042 O O . SER A 1 264 ? 11.956 -6.133 -0.800 1.00 85.00 264 SER A O 1
ATOM 2044 N N . GLU A 1 265 ? 11.145 -6.432 1.274 1.00 87.81 265 GLU A N 1
ATOM 2045 C CA . GLU A 1 265 ? 12.321 -5.918 1.987 1.00 87.81 265 GLU A CA 1
ATOM 2046 C C . GLU A 1 265 ? 13.573 -6.758 1.708 1.00 87.81 265 GLU A C 1
ATOM 2048 O O . GLU A 1 265 ? 14.627 -6.218 1.371 1.00 87.81 265 GLU A O 1
ATOM 2053 N N . ASN A 1 266 ? 13.444 -8.088 1.757 1.00 91.31 266 ASN A N 1
ATOM 2054 C CA . ASN A 1 266 ? 14.550 -9.008 1.477 1.00 91.31 266 ASN A CA 1
ATOM 2055 C C . ASN A 1 266 ? 15.017 -8.904 0.020 1.00 91.31 266 ASN A C 1
ATOM 2057 O O . ASN A 1 266 ? 16.217 -8.857 -0.246 1.00 91.31 266 ASN A O 1
ATOM 2061 N N . ILE A 1 267 ? 14.077 -8.837 -0.930 1.00 92.44 267 ILE A N 1
ATOM 2062 C CA . ILE A 1 267 ? 14.386 -8.636 -2.349 1.00 92.44 267 ILE A CA 1
ATOM 2063 C C . ILE A 1 267 ? 15.102 -7.297 -2.533 1.00 92.44 267 ILE A C 1
ATOM 2065 O O . ILE A 1 267 ? 16.124 -7.250 -3.213 1.00 92.44 267 ILE A O 1
ATOM 2069 N N . GLN A 1 268 ? 14.609 -6.229 -1.905 1.00 92.62 268 GLN A N 1
ATOM 2070 C CA . GLN A 1 268 ? 15.198 -4.902 -2.035 1.00 92.62 268 GLN A CA 1
ATOM 2071 C C . GLN A 1 268 ? 16.604 -4.825 -1.434 1.00 92.62 268 GLN A C 1
ATOM 2073 O O . GLN A 1 268 ? 17.487 -4.210 -2.029 1.00 92.62 268 GLN A O 1
ATOM 2078 N N . SER A 1 269 ? 16.842 -5.486 -0.299 1.00 95.06 269 SER A N 1
ATOM 2079 C CA . SER A 1 269 ? 18.177 -5.592 0.295 1.00 95.06 269 SER A CA 1
ATOM 2080 C C . SER A 1 269 ? 19.159 -6.263 -0.667 1.00 95.06 269 SER A C 1
ATOM 2082 O O . SER A 1 269 ? 20.205 -5.694 -0.966 1.00 95.06 269 SER A O 1
ATOM 2084 N N . ILE A 1 270 ? 18.795 -7.420 -1.231 1.00 96.75 270 ILE A N 1
ATOM 2085 C CA . ILE A 1 270 ? 19.668 -8.159 -2.156 1.00 96.75 270 ILE A CA 1
ATOM 2086 C C . ILE A 1 270 ? 19.888 -7.369 -3.456 1.00 96.75 270 ILE A C 1
ATOM 2088 O O . ILE A 1 270 ? 20.986 -7.372 -4.009 1.00 96.75 270 ILE A O 1
ATOM 2092 N N . LEU A 1 271 ? 18.866 -6.668 -3.959 1.00 95.88 271 LEU A N 1
ATOM 2093 C CA . LEU A 1 271 ? 19.011 -5.808 -5.137 1.00 95.88 271 LEU A CA 1
ATOM 2094 C C . LEU A 1 271 ? 19.974 -4.648 -4.881 1.00 95.88 271 LEU A C 1
ATOM 2096 O O . LEU A 1 271 ? 20.786 -4.348 -5.754 1.00 95.88 271 LEU A O 1
ATOM 2100 N N . ASN A 1 272 ? 19.931 -4.035 -3.696 1.00 94.81 272 ASN A N 1
ATOM 2101 C CA . ASN A 1 272 ? 20.902 -3.012 -3.315 1.00 94.81 272 ASN A CA 1
ATOM 2102 C C . ASN A 1 272 ? 22.328 -3.581 -3.289 1.00 94.81 272 ASN A C 1
ATOM 2104 O O . ASN A 1 272 ? 23.236 -2.933 -3.804 1.00 94.81 272 ASN A O 1
ATOM 2108 N N . ASP A 1 273 ? 22.522 -4.800 -2.779 1.00 97.06 273 ASP A N 1
ATOM 2109 C CA . ASP A 1 273 ? 23.833 -5.462 -2.779 1.00 97.06 273 ASP A CA 1
ATOM 2110 C C . ASP A 1 273 ? 24.352 -5.709 -4.206 1.00 97.06 273 ASP A C 1
ATOM 2112 O O . ASP A 1 273 ? 25.521 -5.458 -4.502 1.00 97.06 273 ASP A O 1
ATOM 2116 N N . ILE A 1 274 ? 23.478 -6.127 -5.130 1.00 96.56 274 ILE A N 1
ATOM 2117 C CA . ILE A 1 274 ? 23.831 -6.288 -6.551 1.00 96.56 274 ILE A CA 1
ATOM 2118 C C . ILE A 1 274 ? 24.215 -4.944 -7.175 1.00 96.56 274 ILE A C 1
ATOM 2120 O O . ILE A 1 274 ? 25.238 -4.847 -7.854 1.00 96.56 274 ILE A O 1
ATOM 2124 N N . VAL A 1 275 ? 23.422 -3.898 -6.929 1.00 94.94 275 VAL A N 1
ATOM 2125 C CA . VAL A 1 275 ? 23.690 -2.541 -7.424 1.00 94.94 275 VAL A CA 1
ATOM 2126 C C . VAL A 1 275 ? 25.021 -2.012 -6.883 1.00 94.94 275 VAL A C 1
ATOM 2128 O O . VAL A 1 275 ? 25.749 -1.358 -7.620 1.00 94.94 275 VAL A O 1
ATOM 2131 N N . LEU A 1 276 ? 25.389 -2.331 -5.639 1.00 95.50 276 LEU A N 1
ATOM 2132 C CA . LEU A 1 276 ? 26.682 -1.951 -5.062 1.00 95.50 276 LEU A CA 1
ATOM 2133 C C . LEU A 1 276 ? 27.872 -2.685 -5.703 1.00 95.50 276 LEU A C 1
ATOM 2135 O O . LEU A 1 276 ? 28.958 -2.109 -5.790 1.00 95.50 276 LEU A O 1
ATOM 2139 N N . LEU A 1 277 ? 27.690 -3.926 -6.165 1.00 96.69 277 LEU A N 1
ATOM 2140 C CA . LEU A 1 277 ? 28.730 -4.684 -6.874 1.00 96.69 277 LEU A CA 1
ATOM 2141 C C . LEU A 1 277 ? 28.919 -4.215 -8.324 1.00 96.69 277 LEU A C 1
ATOM 2143 O O . LEU A 1 277 ? 30.042 -4.209 -8.837 1.00 96.69 277 LEU A O 1
ATOM 2147 N N . ILE A 1 278 ? 27.842 -3.789 -8.985 1.00 96.88 278 ILE A N 1
ATOM 2148 C CA . ILE A 1 278 ? 27.889 -3.231 -10.338 1.00 96.88 278 ILE A CA 1
ATOM 2149 C C . ILE A 1 278 ? 28.358 -1.774 -10.254 1.00 96.88 278 ILE A C 1
ATOM 2151 O O . ILE A 1 278 ? 27.624 -0.901 -9.813 1.00 96.88 278 ILE A O 1
ATOM 2155 N N . LYS A 1 279 ? 29.584 -1.474 -10.693 1.00 94.38 279 LYS A N 1
ATOM 2156 C CA . LYS A 1 279 ? 30.171 -0.126 -10.537 1.00 94.38 279 LYS A CA 1
ATOM 2157 C C . LYS A 1 279 ? 29.544 0.952 -11.426 1.00 94.38 279 LYS A C 1
ATOM 2159 O O . LYS A 1 279 ? 29.570 2.125 -11.061 1.00 94.38 279 LYS A O 1
ATOM 2164 N N . ASP A 1 280 ? 29.053 0.572 -12.602 1.00 96.38 280 ASP A N 1
ATOM 2165 C CA . ASP A 1 280 ? 28.546 1.513 -13.600 1.00 96.38 280 ASP A CA 1
ATOM 2166 C C . ASP A 1 280 ? 27.036 1.767 -13.417 1.00 96.38 280 ASP A C 1
ATOM 2168 O O . ASP A 1 280 ? 26.257 0.812 -13.468 1.00 96.38 280 ASP A O 1
ATOM 2172 N N . PRO A 1 281 ? 26.588 3.024 -13.234 1.00 94.06 281 PRO A N 1
ATOM 2173 C CA . PRO A 1 281 ? 25.177 3.340 -13.011 1.00 94.06 281 PRO A CA 1
ATOM 2174 C C . PRO A 1 281 ? 24.261 2.955 -14.179 1.00 94.06 281 PRO A C 1
ATOM 2176 O O . PRO A 1 281 ? 23.113 2.585 -13.946 1.00 94.06 281 PRO A O 1
ATOM 2179 N N . ILE A 1 282 ? 24.749 3.002 -15.424 1.00 96.44 282 ILE A N 1
ATOM 2180 C CA . ILE A 1 282 ? 23.946 2.606 -16.595 1.00 96.44 282 ILE A CA 1
ATOM 2181 C C . ILE A 1 282 ? 23.679 1.098 -16.540 1.00 96.44 282 ILE A C 1
ATOM 2183 O O . ILE A 1 282 ? 22.546 0.640 -16.691 1.00 96.44 282 ILE A O 1
ATOM 2187 N N . THR A 1 283 ? 24.719 0.328 -16.235 1.00 96.38 283 THR A N 1
ATOM 2188 C CA . THR A 1 283 ? 24.646 -1.120 -16.035 1.00 96.38 283 THR A CA 1
ATOM 2189 C C . THR A 1 283 ? 23.751 -1.499 -14.841 1.00 96.38 283 THR A C 1
ATOM 2191 O O . THR A 1 283 ? 22.994 -2.468 -14.919 1.00 96.38 283 THR A O 1
ATOM 2194 N N . GLN A 1 284 ? 23.768 -0.723 -13.747 1.00 96.44 284 GLN A N 1
ATOM 2195 C CA . GLN A 1 284 ? 22.851 -0.913 -12.611 1.00 96.44 284 GLN A CA 1
ATOM 2196 C C . GLN A 1 284 ? 21.387 -0.773 -13.051 1.00 96.44 284 GLN A C 1
ATOM 2198 O O . GLN A 1 284 ? 20.562 -1.641 -12.760 1.00 96.44 284 GLN A O 1
ATOM 2203 N N . GLU A 1 285 ? 21.065 0.300 -13.779 1.00 93.81 285 GLU A N 1
ATOM 2204 C CA . GLU A 1 285 ? 19.715 0.548 -14.293 1.00 93.81 285 GLU A CA 1
ATOM 2205 C C . GLU A 1 285 ? 19.272 -0.558 -15.260 1.00 93.81 285 GLU A C 1
ATOM 2207 O O . GLU A 1 285 ? 18.143 -1.043 -15.172 1.00 93.81 285 GLU A O 1
ATOM 2212 N N . GLN A 1 286 ? 20.175 -1.028 -16.125 1.00 96.56 286 GLN A N 1
ATOM 2213 C CA . GLN A 1 286 ? 19.908 -2.139 -17.036 1.00 96.56 286 GLN A CA 1
ATOM 2214 C C . GLN A 1 286 ? 19.548 -3.429 -16.289 1.00 96.56 286 GLN A C 1
ATOM 2216 O O . GLN A 1 286 ? 18.576 -4.092 -16.660 1.00 96.56 286 GLN A O 1
ATOM 2221 N N . TYR A 1 287 ? 20.267 -3.765 -15.213 1.00 97.31 287 TYR A N 1
ATOM 2222 C CA . TYR A 1 287 ? 19.932 -4.928 -14.390 1.00 97.31 287 TYR A CA 1
ATOM 2223 C C . TYR A 1 287 ? 18.543 -4.795 -13.757 1.00 97.31 287 TYR A C 1
ATOM 2225 O O . TYR A 1 287 ? 17.733 -5.720 -13.829 1.00 97.31 287 TYR A O 1
ATOM 2233 N N . LEU A 1 288 ? 18.227 -3.629 -13.184 1.00 95.44 288 LEU A N 1
ATOM 2234 C CA . LEU A 1 288 ? 16.903 -3.376 -12.607 1.00 95.44 288 LEU A CA 1
ATOM 2235 C C . LEU A 1 288 ? 15.802 -3.484 -13.670 1.00 95.44 288 LEU A C 1
ATOM 2237 O O . LEU A 1 288 ? 14.759 -4.086 -13.414 1.00 95.44 288 LEU A O 1
ATOM 2241 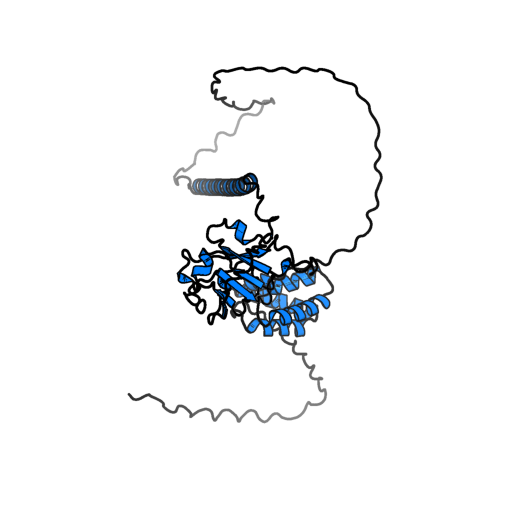N N . LYS A 1 289 ? 16.057 -2.993 -14.886 1.00 95.31 289 LYS A N 1
ATOM 2242 C CA . LYS A 1 289 ? 15.135 -3.110 -16.019 1.00 95.31 289 LYS A CA 1
ATOM 2243 C C . LYS A 1 289 ? 14.907 -4.568 -16.428 1.00 95.31 289 LYS A C 1
ATOM 2245 O O . LYS A 1 289 ? 13.768 -4.954 -16.696 1.00 95.31 289 LYS A O 1
ATOM 2250 N N . TYR A 1 290 ? 15.952 -5.401 -16.434 1.00 96.00 290 TYR A N 1
ATOM 2251 C CA . TYR A 1 290 ? 15.816 -6.846 -16.652 1.00 96.00 290 TYR A CA 1
ATOM 2252 C C . TYR A 1 290 ? 14.934 -7.501 -15.593 1.00 96.00 290 TYR A C 1
ATOM 2254 O O . TYR A 1 290 ? 14.048 -8.292 -15.928 1.00 96.00 290 TYR A O 1
ATOM 2262 N N . VAL A 1 291 ? 15.146 -7.138 -14.327 1.00 94.56 291 VAL A N 1
ATOM 2263 C CA . VAL A 1 291 ? 14.390 -7.698 -13.211 1.00 94.56 291 VAL A CA 1
ATOM 2264 C C . VAL A 1 291 ? 12.929 -7.252 -13.247 1.00 94.56 291 VAL A C 1
ATOM 2266 O O . VAL A 1 291 ? 12.067 -8.095 -13.049 1.00 94.56 291 VAL A O 1
ATOM 2269 N N . PHE A 1 292 ? 12.590 -5.986 -13.496 1.00 92.12 292 PHE A N 1
ATOM 2270 C CA . PHE A 1 292 ? 11.205 -5.518 -13.316 1.00 92.12 292 PHE A CA 1
ATOM 2271 C C . PHE A 1 292 ? 10.356 -5.476 -14.585 1.00 92.12 292 PHE A C 1
ATOM 2273 O O . PHE A 1 292 ? 9.160 -5.803 -14.508 1.00 92.12 292 PHE A O 1
ATOM 2280 N N . ASP A 1 293 ? 10.968 -5.154 -15.725 1.00 92.31 293 ASP A N 1
ATOM 2281 C CA . ASP A 1 293 ? 10.246 -4.767 -16.938 1.00 92.31 293 ASP A CA 1
ATOM 2282 C C . ASP A 1 293 ? 10.438 -5.797 -18.053 1.00 92.31 293 ASP A C 1
ATOM 2284 O O . ASP A 1 293 ? 9.481 -6.478 -18.429 1.00 92.31 293 ASP A O 1
ATOM 2288 N N . VAL A 1 294 ? 11.680 -5.997 -18.517 1.00 93.12 294 VAL A N 1
ATOM 2289 C CA . VAL A 1 294 ? 11.971 -6.804 -19.720 1.00 93.12 294 VAL A CA 1
ATOM 2290 C C . VAL A 1 294 ? 11.461 -8.230 -19.569 1.00 93.12 294 VAL A C 1
ATOM 2292 O O . VAL A 1 294 ? 10.829 -8.752 -20.484 1.00 93.12 294 VAL A O 1
ATOM 2295 N N . ARG A 1 295 ? 11.631 -8.850 -18.392 1.00 94.25 295 ARG A N 1
ATOM 2296 C CA . ARG A 1 295 ? 11.128 -10.212 -18.158 1.00 94.25 295 ARG A CA 1
ATOM 2297 C C . ARG A 1 295 ? 9.620 -10.346 -18.396 1.00 94.25 295 ARG A C 1
ATOM 2299 O O . ARG A 1 295 ? 9.168 -11.412 -18.794 1.00 94.25 295 ARG A O 1
ATOM 2306 N N . LYS A 1 296 ? 8.828 -9.298 -18.123 1.00 93.44 296 LYS A N 1
ATOM 2307 C CA . LYS A 1 296 ? 7.367 -9.317 -18.296 1.00 93.44 296 LYS A CA 1
ATOM 2308 C C . LYS A 1 296 ? 6.999 -9.156 -19.765 1.00 93.44 296 LYS A C 1
ATOM 2310 O O . LYS A 1 296 ? 6.068 -9.815 -20.221 1.00 93.44 296 LYS A O 1
ATOM 2315 N N . GLU A 1 297 ? 7.739 -8.315 -20.483 1.00 94.44 297 GLU A N 1
ATOM 2316 C CA . GLU A 1 297 ? 7.562 -8.078 -21.917 1.00 94.44 297 GLU A CA 1
ATOM 2317 C C . GLU A 1 297 ? 7.831 -9.352 -22.726 1.00 94.44 297 GLU A C 1
ATOM 2319 O O . GLU A 1 297 ? 7.006 -9.749 -23.548 1.00 94.44 297 GLU A O 1
ATOM 2324 N N . VAL A 1 298 ? 8.934 -10.048 -22.432 1.00 95.88 298 VAL A N 1
ATOM 2325 C CA . VAL A 1 298 ? 9.356 -11.240 -23.190 1.00 95.88 298 VAL A CA 1
ATOM 2326 C C . VAL A 1 298 ? 8.717 -12.545 -22.706 1.00 95.88 298 VAL A C 1
ATOM 2328 O O . VAL A 1 298 ? 8.813 -13.557 -23.391 1.00 95.88 298 VAL A O 1
ATOM 2331 N N . ALA A 1 299 ? 8.039 -12.559 -21.551 1.00 93.31 299 ALA A N 1
ATOM 2332 C CA . ALA A 1 299 ? 7.509 -13.782 -20.931 1.00 93.31 299 ALA A CA 1
ATOM 2333 C C . ALA A 1 299 ? 6.561 -14.601 -21.824 1.00 93.31 299 ALA A C 1
ATOM 2335 O O . ALA A 1 299 ? 6.455 -15.818 -21.649 1.00 93.31 299 ALA A O 1
ATOM 2336 N N . ARG A 1 300 ? 5.848 -13.943 -22.749 1.00 93.81 300 ARG A N 1
ATOM 2337 C CA . ARG A 1 300 ? 4.830 -14.573 -23.606 1.00 93.81 300 ARG A CA 1
ATOM 2338 C C . ARG A 1 300 ? 5.405 -15.241 -24.855 1.00 93.81 300 ARG A C 1
ATOM 2340 O O . ARG A 1 300 ? 4.779 -16.165 -25.364 1.00 93.81 300 ARG A O 1
ATOM 2347 N N . ASP A 1 301 ? 6.560 -14.790 -25.342 1.00 96.62 301 ASP A N 1
ATOM 2348 C CA . ASP A 1 301 ? 7.198 -15.320 -26.550 1.00 96.62 301 ASP A CA 1
ATOM 2349 C C . ASP A 1 301 ? 8.384 -16.221 -26.155 1.00 96.62 301 ASP A C 1
ATOM 2351 O O . ASP A 1 301 ? 9.369 -15.733 -25.595 1.00 96.62 301 ASP A O 1
ATOM 2355 N N . PRO A 1 302 ? 8.330 -17.538 -26.430 1.00 95.19 302 PRO A N 1
ATOM 2356 C CA . PRO A 1 302 ? 9.377 -18.466 -26.016 1.00 95.19 302 PRO A CA 1
ATOM 2357 C C . PRO A 1 302 ? 10.740 -18.161 -26.648 1.00 95.19 302 PRO A C 1
ATOM 2359 O O . PRO A 1 302 ? 11.758 -18.396 -25.997 1.00 95.19 302 PRO A O 1
ATOM 2362 N N . ILE A 1 303 ? 10.773 -17.628 -27.875 1.00 97.00 303 ILE A N 1
ATOM 2363 C CA . ILE A 1 303 ? 12.018 -17.319 -28.590 1.00 97.00 303 ILE A CA 1
ATOM 2364 C C . ILE A 1 303 ? 12.681 -16.100 -27.946 1.00 97.00 303 ILE A C 1
ATOM 2366 O O . ILE A 1 303 ? 13.861 -16.144 -27.598 1.00 97.00 303 ILE A O 1
ATOM 2370 N N . GLN A 1 304 ? 11.910 -15.033 -27.712 1.00 96.75 304 GLN A N 1
ATOM 2371 C CA . GLN A 1 304 ? 12.418 -13.832 -27.040 1.00 96.75 304 GLN A CA 1
ATOM 2372 C C . GLN A 1 304 ? 12.817 -14.115 -25.593 1.00 96.75 304 GLN A C 1
ATOM 2374 O O . GLN A 1 304 ? 13.848 -13.627 -25.136 1.00 96.75 304 GLN A O 1
ATOM 2379 N N . ARG A 1 305 ? 12.050 -14.948 -24.881 1.00 96.06 305 ARG A N 1
ATOM 2380 C CA . ARG A 1 305 ? 12.382 -15.370 -23.518 1.00 96.06 305 ARG A CA 1
ATOM 2381 C C . ARG A 1 305 ? 13.708 -16.127 -23.462 1.00 96.06 305 ARG A C 1
ATOM 2383 O O . ARG A 1 305 ? 14.507 -15.861 -22.572 1.00 96.06 305 ARG A O 1
ATOM 2390 N N . ALA A 1 306 ? 13.960 -17.037 -24.405 1.00 95.94 306 ALA A N 1
ATOM 2391 C CA . ALA A 1 306 ? 15.230 -17.759 -24.480 1.00 95.94 306 ALA A CA 1
ATOM 2392 C C . ALA A 1 306 ? 16.411 -16.812 -24.755 1.00 95.94 306 ALA A C 1
ATOM 2394 O O . ALA A 1 306 ? 17.429 -16.895 -24.072 1.00 95.94 306 ALA A O 1
ATOM 2395 N N . ALA A 1 307 ? 16.250 -15.869 -25.690 1.00 96.62 307 ALA A N 1
ATOM 2396 C CA . ALA A 1 307 ? 17.266 -14.855 -25.974 1.00 96.62 307 ALA A CA 1
ATOM 2397 C C . ALA A 1 307 ? 17.541 -13.952 -24.758 1.00 96.62 307 ALA A C 1
ATOM 2399 O O . ALA A 1 307 ? 18.695 -13.696 -24.425 1.00 96.62 307 ALA A O 1
ATOM 2400 N N . PHE A 1 308 ? 16.490 -13.522 -24.056 1.00 96.94 308 PHE A N 1
ATOM 2401 C CA . PHE A 1 308 ? 16.605 -12.757 -22.815 1.00 96.94 308 PHE A CA 1
ATOM 2402 C C . PHE A 1 308 ? 17.324 -13.545 -21.713 1.00 96.94 308 PHE A C 1
ATOM 2404 O O . PHE A 1 308 ? 18.173 -12.983 -21.027 1.00 96.94 308 PHE A O 1
ATOM 2411 N N . HIS A 1 309 ? 17.028 -14.839 -21.548 1.00 96.50 309 HIS A N 1
ATOM 2412 C CA . HIS A 1 309 ? 17.703 -15.673 -20.551 1.00 96.50 309 HIS A CA 1
ATOM 2413 C C . HIS A 1 309 ? 19.208 -15.768 -20.808 1.00 96.50 309 HIS A C 1
ATOM 2415 O O . HIS A 1 309 ? 19.973 -15.594 -19.865 1.00 96.50 309 HIS A O 1
ATOM 2421 N N . ALA A 1 310 ? 19.620 -15.974 -22.062 1.00 96.69 310 ALA A N 1
ATOM 2422 C CA . ALA A 1 310 ? 21.035 -15.994 -22.432 1.00 96.69 310 ALA A CA 1
ATOM 2423 C C . ALA A 1 310 ? 21.715 -14.643 -22.140 1.00 96.69 310 ALA A C 1
ATOM 2425 O O . ALA A 1 310 ? 22.743 -14.597 -21.474 1.00 96.69 310 ALA A O 1
ATOM 2426 N N . GLN A 1 311 ? 21.089 -13.528 -22.538 1.00 97.00 311 GLN A N 1
ATOM 2427 C CA . GLN A 1 311 ? 21.622 -12.183 -22.273 1.00 97.00 311 GLN A CA 1
ATOM 2428 C C . GLN A 1 311 ? 21.749 -11.876 -20.775 1.00 97.00 311 GLN A C 1
ATOM 2430 O O . GLN A 1 311 ? 22.714 -11.243 -20.346 1.00 97.00 311 GLN A O 1
ATOM 2435 N N . LEU A 1 312 ? 20.767 -12.293 -19.972 1.00 97.31 312 LEU A N 1
ATOM 2436 C CA . LEU A 1 312 ? 20.787 -12.104 -18.526 1.00 97.31 312 LEU A CA 1
ATOM 2437 C C . LEU A 1 312 ? 21.857 -12.977 -17.861 1.00 97.31 312 LEU A C 1
ATOM 2439 O O . LEU A 1 312 ? 22.517 -12.516 -16.935 1.00 97.31 312 LEU A O 1
ATOM 2443 N N . GLU A 1 313 ? 22.045 -14.210 -18.328 1.00 97.12 313 GLU A N 1
ATOM 2444 C CA . GLU A 1 313 ? 23.104 -15.102 -17.856 1.00 97.12 313 GLU A CA 1
ATOM 2445 C C . GLU A 1 313 ? 24.496 -14.516 -18.126 1.00 97.12 313 GLU A C 1
ATOM 2447 O O . GLU A 1 313 ? 25.290 -14.389 -17.190 1.00 97.12 313 GLU A O 1
ATOM 2452 N N . ASP A 1 314 ? 24.753 -14.062 -19.355 1.00 96.81 314 ASP A N 1
ATOM 2453 C CA . ASP A 1 314 ? 26.002 -13.390 -19.728 1.00 96.81 314 ASP A CA 1
ATOM 2454 C C . ASP A 1 314 ? 26.255 -12.160 -18.847 1.00 96.81 314 ASP A C 1
ATOM 2456 O O . ASP A 1 314 ? 27.346 -11.986 -18.301 1.00 96.81 314 ASP A O 1
ATOM 2460 N N . PHE A 1 315 ? 25.224 -11.335 -18.636 1.00 97.44 315 PHE A N 1
ATOM 2461 C CA . PHE A 1 315 ? 25.291 -10.158 -17.771 1.00 97.44 315 PHE A CA 1
ATOM 2462 C C . PHE A 1 315 ? 25.642 -10.526 -16.321 1.00 97.44 315 PHE A C 1
ATOM 2464 O O . PHE A 1 315 ? 26.534 -9.935 -15.708 1.00 97.44 315 PHE A O 1
ATOM 2471 N N . VAL A 1 316 ? 24.945 -11.513 -15.755 1.00 97.44 316 VAL A N 1
ATOM 2472 C CA . VAL A 1 316 ? 25.127 -11.953 -14.367 1.00 97.44 316 VAL A CA 1
ATOM 2473 C C . VAL A 1 316 ? 26.532 -12.519 -14.145 1.00 97.44 316 VAL A C 1
ATOM 2475 O O . VAL A 1 316 ? 27.147 -12.241 -13.108 1.00 97.44 316 VAL A O 1
ATOM 2478 N N . ASN A 1 317 ? 27.052 -13.271 -15.117 1.00 96.19 317 ASN A N 1
ATOM 2479 C CA . ASN A 1 317 ? 28.404 -13.821 -15.086 1.00 96.19 317 ASN A CA 1
ATOM 2480 C C . ASN A 1 317 ? 29.464 -12.721 -15.237 1.00 96.19 317 ASN A C 1
ATOM 2482 O O . ASN A 1 317 ? 30.397 -12.667 -14.436 1.00 96.19 317 ASN A O 1
ATOM 2486 N N . MET A 1 318 ? 29.283 -11.795 -16.185 1.00 96.50 318 MET A N 1
ATOM 2487 C CA . MET A 1 318 ? 30.197 -10.671 -16.431 1.00 96.50 318 MET A CA 1
ATOM 2488 C C . MET A 1 318 ? 30.391 -9.779 -15.196 1.00 96.50 318 MET A C 1
ATOM 2490 O O . MET A 1 318 ? 31.494 -9.290 -14.953 1.00 96.50 318 MET A O 1
ATOM 2494 N N . HIS A 1 319 ? 29.344 -9.590 -14.388 1.00 97.06 319 HIS A N 1
ATOM 2495 C CA . HIS A 1 319 ? 29.401 -8.768 -13.174 1.00 97.06 319 HIS A CA 1
ATOM 2496 C C . HIS A 1 319 ? 29.649 -9.553 -11.881 1.00 97.06 319 HIS A C 1
ATOM 2498 O O . HIS A 1 319 ? 29.719 -8.946 -10.815 1.00 97.06 319 HIS A O 1
ATOM 2504 N N . ASN A 1 320 ? 29.809 -10.878 -11.951 1.00 96.38 320 ASN A N 1
ATOM 2505 C CA . ASN A 1 320 ? 30.012 -11.748 -10.789 1.00 96.38 320 ASN A CA 1
ATOM 2506 C C . ASN A 1 320 ? 28.928 -11.586 -9.695 1.00 96.38 320 ASN A C 1
ATOM 2508 O O . ASN A 1 320 ? 29.211 -11.626 -8.499 1.00 96.38 320 ASN A O 1
ATOM 2512 N N . VAL A 1 321 ? 27.665 -11.409 -10.101 1.00 97.69 321 VAL A N 1
ATOM 2513 C CA . VAL A 1 321 ? 26.511 -11.220 -9.189 1.00 97.69 321 VAL A CA 1
ATOM 2514 C C . VAL A 1 321 ? 25.605 -12.451 -9.112 1.00 97.69 321 VAL A C 1
ATOM 2516 O O . VAL A 1 321 ? 24.482 -12.383 -8.615 1.00 97.69 321 VAL A O 1
ATOM 2519 N N . ARG A 1 322 ? 26.088 -13.604 -9.589 1.00 97.50 322 ARG A N 1
ATOM 2520 C CA . ARG A 1 322 ? 25.317 -14.850 -9.725 1.00 97.50 322 ARG A CA 1
ATOM 2521 C C . ARG A 1 322 ? 24.630 -15.301 -8.445 1.00 97.50 322 ARG A C 1
ATOM 2523 O O . ARG A 1 322 ? 23.448 -15.639 -8.470 1.00 97.50 322 ARG A O 1
ATOM 2530 N N . ASP A 1 323 ? 25.359 -15.335 -7.336 1.00 97.44 323 ASP A N 1
ATOM 2531 C CA . ASP A 1 323 ? 24.829 -15.911 -6.101 1.00 97.44 323 ASP A CA 1
ATOM 2532 C C . ASP A 1 323 ? 23.714 -15.029 -5.515 1.00 97.44 323 ASP A C 1
ATOM 2534 O O . ASP A 1 323 ? 22.699 -15.555 -5.060 1.00 97.44 323 ASP A O 1
ATOM 2538 N N . LEU A 1 324 ? 23.847 -13.701 -5.613 1.00 97.75 324 LEU A N 1
ATOM 2539 C CA . LEU A 1 324 ? 22.803 -12.744 -5.231 1.00 97.75 324 LEU A CA 1
ATOM 2540 C C . LEU A 1 324 ? 21.621 -12.780 -6.208 1.00 97.75 324 LEU A C 1
ATOM 2542 O O . LEU A 1 324 ? 20.472 -12.833 -5.774 1.00 97.75 324 LEU A O 1
ATOM 2546 N N . HIS A 1 325 ? 21.880 -12.834 -7.519 1.00 97.44 325 HIS A N 1
ATOM 2547 C CA . HIS A 1 325 ? 20.837 -12.985 -8.535 1.00 97.44 325 HIS A CA 1
ATOM 2548 C C . HIS A 1 325 ? 19.965 -14.212 -8.246 1.00 97.44 325 HIS A C 1
ATOM 2550 O O .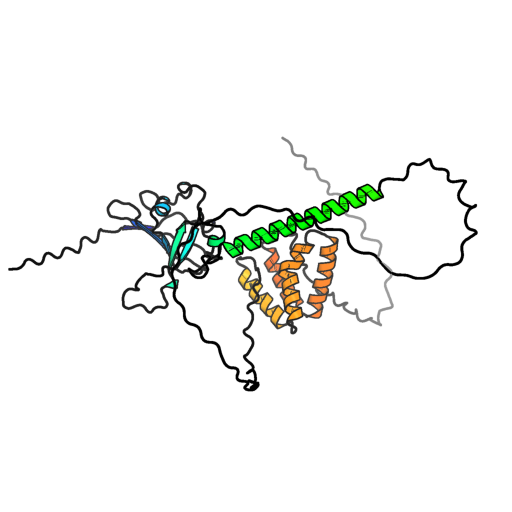 HIS A 1 325 ? 18.747 -14.100 -8.131 1.00 97.44 325 HIS A O 1
ATOM 2556 N N . ASN A 1 326 ? 20.583 -15.374 -8.022 1.00 97.38 326 ASN A N 1
ATOM 2557 C CA . ASN A 1 326 ? 19.869 -16.611 -7.720 1.00 97.38 326 ASN A CA 1
ATOM 2558 C C . ASN A 1 326 ? 19.053 -16.534 -6.417 1.00 97.38 326 ASN A C 1
ATOM 2560 O O . ASN A 1 326 ? 18.011 -17.186 -6.317 1.00 97.38 326 ASN A O 1
ATOM 2564 N N . GLN A 1 327 ? 19.481 -15.740 -5.430 1.00 96.06 327 GLN A N 1
ATOM 2565 C CA . GLN A 1 327 ? 18.671 -15.470 -4.237 1.00 96.06 327 GLN A CA 1
ATOM 2566 C C . GLN A 1 327 ? 17.424 -14.647 -4.575 1.00 96.06 327 GLN A C 1
ATOM 2568 O O . GLN A 1 327 ? 16.328 -15.032 -4.162 1.00 96.06 327 GLN A O 1
ATOM 2573 N N . VAL A 1 328 ? 17.554 -13.597 -5.398 1.00 95.19 328 VAL A N 1
ATOM 2574 C CA . VAL A 1 328 ? 16.397 -12.844 -5.915 1.00 95.19 328 VAL A CA 1
ATOM 2575 C C . VAL A 1 328 ? 15.446 -13.787 -6.652 1.00 95.19 328 VAL A C 1
ATOM 2577 O O . VAL A 1 328 ? 14.260 -13.820 -6.337 1.00 95.19 328 VAL A O 1
ATOM 2580 N N . VAL A 1 329 ? 15.946 -14.622 -7.571 1.00 95.44 329 VAL A N 1
ATOM 2581 C CA . VAL A 1 329 ? 15.112 -15.583 -8.317 1.00 95.44 329 VAL A CA 1
ATOM 2582 C C . VAL A 1 329 ? 14.306 -16.480 -7.373 1.00 95.44 329 VAL A C 1
ATOM 2584 O O . VAL A 1 329 ? 13.106 -16.654 -7.578 1.00 95.44 329 VAL A O 1
ATOM 2587 N N . ARG A 1 330 ? 14.928 -17.026 -6.318 1.00 94.62 330 ARG A N 1
ATOM 2588 C CA . ARG A 1 330 ? 14.244 -17.886 -5.334 1.00 94.62 330 ARG A CA 1
ATOM 2589 C C . ARG A 1 330 ? 13.132 -17.148 -4.592 1.00 94.62 330 ARG A C 1
ATOM 2591 O O . ARG A 1 330 ? 12.036 -17.690 -4.487 1.00 94.62 330 ARG A O 1
ATOM 2598 N N . LEU A 1 331 ? 13.391 -15.924 -4.129 1.00 92.38 331 LEU A N 1
ATOM 2599 C CA . LEU A 1 331 ? 12.395 -15.111 -3.423 1.00 92.38 331 LEU A CA 1
ATOM 2600 C C . LEU A 1 331 ? 11.237 -14.689 -4.331 1.00 92.38 331 LEU A C 1
ATOM 2602 O O . LEU A 1 331 ? 10.105 -14.584 -3.878 1.00 92.38 331 LEU A O 1
ATOM 2606 N N . MET A 1 332 ? 11.491 -14.480 -5.623 1.00 89.44 332 MET A N 1
ATOM 2607 C CA . MET A 1 332 ? 10.447 -14.086 -6.572 1.00 89.44 332 MET A CA 1
ATOM 2608 C C . MET A 1 332 ? 9.578 -15.255 -7.049 1.00 89.44 332 MET A C 1
ATOM 2610 O O . MET A 1 332 ? 8.461 -15.038 -7.521 1.00 89.44 332 MET A O 1
ATOM 2614 N N . ARG A 1 333 ? 10.055 -16.500 -6.916 1.00 87.94 333 ARG A N 1
ATOM 2615 C CA . ARG A 1 333 ? 9.282 -17.696 -7.280 1.00 87.94 333 ARG A CA 1
ATOM 2616 C C . ARG A 1 333 ? 8.094 -17.960 -6.355 1.00 87.94 333 ARG A C 1
ATOM 2618 O O . ARG A 1 333 ? 7.148 -18.597 -6.807 1.00 87.94 333 ARG A O 1
ATOM 2625 N N . SER A 1 334 ? 8.112 -17.479 -5.110 1.00 71.00 334 SER A N 1
ATOM 2626 C CA . SER A 1 334 ? 7.104 -17.827 -4.096 1.00 71.00 334 SER A CA 1
ATOM 2627 C C . SER A 1 334 ? 5.740 -17.144 -4.265 1.00 71.00 334 SER A C 1
ATOM 2629 O O . SER A 1 334 ? 4.808 -17.502 -3.553 1.00 71.00 334 SER A O 1
ATOM 2631 N N . GLY A 1 335 ? 5.575 -16.220 -5.220 1.00 59.50 335 GLY A N 1
ATOM 2632 C CA . GLY A 1 335 ? 4.288 -15.536 -5.434 1.00 59.50 335 GLY A CA 1
ATOM 2633 C C . GLY A 1 335 ? 3.957 -15.134 -6.873 1.00 59.50 335 GLY A C 1
ATOM 2634 O O . GLY A 1 335 ? 2.873 -14.616 -7.123 1.00 59.50 335 GLY A O 1
ATOM 2635 N N . ALA A 1 336 ? 4.858 -15.349 -7.836 1.00 64.50 336 ALA A N 1
ATOM 2636 C CA . ALA A 1 336 ? 4.655 -14.916 -9.218 1.00 64.50 336 ALA A CA 1
ATOM 2637 C C . ALA A 1 336 ? 4.185 -16.059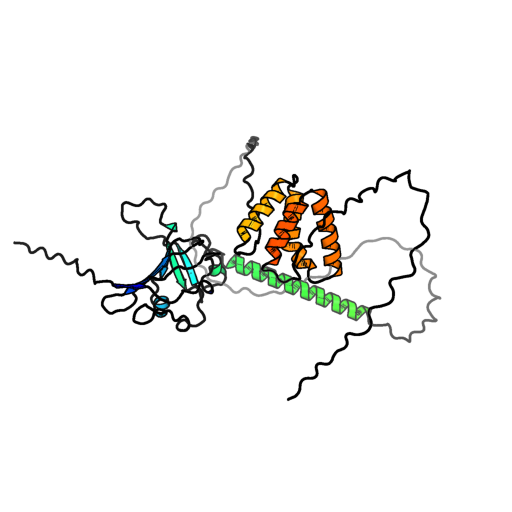 -10.131 1.00 64.50 336 ALA A C 1
ATOM 2639 O O . ALA A 1 336 ? 4.639 -17.198 -10.003 1.00 64.50 336 ALA A O 1
ATOM 2640 N N . ILE A 1 337 ? 3.342 -15.726 -11.117 1.00 76.81 337 ILE A N 1
ATOM 2641 C CA . ILE A 1 337 ? 2.965 -16.629 -12.216 1.00 76.81 337 ILE A CA 1
ATOM 2642 C C . ILE A 1 337 ? 4.252 -17.155 -12.870 1.00 76.81 337 ILE A C 1
ATOM 2644 O O . ILE A 1 337 ? 5.113 -16.360 -13.254 1.00 76.81 337 ILE A O 1
ATOM 2648 N N . ALA A 1 338 ? 4.367 -18.480 -13.015 1.00 84.56 338 ALA A N 1
ATOM 2649 C CA . ALA A 1 338 ? 5.576 -19.170 -13.487 1.00 84.56 338 ALA A CA 1
ATOM 2650 C C . ALA A 1 338 ? 6.152 -18.618 -14.803 1.00 84.56 338 ALA A C 1
ATOM 2652 O O . ALA A 1 338 ? 7.355 -18.680 -15.043 1.00 84.56 338 ALA A O 1
ATOM 2653 N N . ILE A 1 339 ? 5.302 -18.019 -15.640 1.00 87.94 339 ILE A N 1
ATOM 2654 C CA . ILE A 1 339 ? 5.695 -17.394 -16.908 1.00 87.94 339 ILE A CA 1
ATOM 2655 C C . ILE A 1 339 ? 6.652 -16.202 -16.739 1.00 87.94 339 ILE A C 1
ATOM 2657 O O . ILE A 1 339 ? 7.396 -15.910 -17.668 1.00 87.94 339 ILE A O 1
ATOM 2661 N N . TYR A 1 340 ? 6.654 -15.536 -15.578 1.00 89.62 340 TYR A N 1
ATOM 2662 C CA . TYR A 1 340 ? 7.502 -14.374 -15.276 1.00 89.62 340 TYR A CA 1
ATOM 2663 C C . TYR A 1 340 ? 8.747 -14.726 -14.454 1.00 89.62 340 TYR A C 1
ATOM 2665 O O . TYR A 1 340 ? 9.432 -13.830 -13.953 1.00 89.62 340 TYR A O 1
ATOM 2673 N N . HIS A 1 341 ? 9.023 -16.013 -14.238 1.00 91.44 341 HIS A N 1
ATOM 2674 C CA . HIS A 1 341 ? 10.180 -16.427 -13.452 1.00 91.44 341 HIS A CA 1
ATOM 2675 C C . HIS A 1 341 ? 11.475 -16.141 -14.211 1.00 91.44 341 HIS A C 1
ATOM 2677 O O . HIS A 1 341 ? 11.610 -16.464 -15.387 1.00 91.44 341 HIS A O 1
ATOM 2683 N N . MET A 1 342 ? 12.439 -15.557 -13.504 1.00 94.75 342 MET A N 1
ATOM 2684 C CA . MET A 1 342 ? 13.798 -15.375 -14.011 1.00 94.75 342 MET A CA 1
ATOM 2685 C C . MET A 1 342 ? 14.565 -16.715 -13.998 1.00 94.75 342 MET A C 1
ATOM 2687 O O . MET A 1 342 ? 14.251 -17.593 -13.178 1.00 94.75 342 MET A O 1
ATOM 2691 N N . PRO A 1 343 ? 15.548 -16.904 -14.897 1.00 96.12 343 PRO A N 1
ATOM 2692 C CA . PRO A 1 343 ? 16.354 -18.118 -14.945 1.00 96.12 343 PRO A CA 1
ATOM 2693 C C . PRO A 1 343 ? 17.292 -18.200 -13.736 1.00 96.12 343 PRO A C 1
ATOM 2695 O O . PRO A 1 343 ? 17.830 -17.197 -13.283 1.00 96.12 343 PRO A O 1
ATOM 2698 N N . VAL A 1 344 ? 17.502 -19.410 -13.214 1.00 97.00 344 VAL A N 1
ATOM 2699 C CA . VAL A 1 344 ? 18.575 -19.661 -12.243 1.00 97.00 344 VAL A CA 1
ATOM 2700 C C . VAL A 1 344 ? 19.853 -19.879 -13.038 1.00 97.00 344 VAL A C 1
ATOM 2702 O O . VAL A 1 344 ? 19.917 -20.815 -13.833 1.00 97.00 344 VAL A O 1
ATOM 2705 N N . VAL A 1 345 ? 20.860 -19.042 -12.810 1.00 96.56 345 VAL A N 1
ATOM 2706 C CA . VAL A 1 345 ? 22.158 -19.160 -13.480 1.00 96.56 345 VAL A CA 1
ATOM 2707 C C . VAL A 1 345 ? 22.975 -20.226 -12.758 1.00 96.56 345 VAL A C 1
ATOM 2709 O O . VAL A 1 345 ? 23.296 -20.089 -11.571 1.00 96.56 345 VAL A O 1
ATOM 2712 N N . MET A 1 346 ? 23.271 -21.324 -13.450 1.00 94.38 346 MET A N 1
ATOM 2713 C CA . MET A 1 346 ? 24.020 -22.441 -12.877 1.00 94.38 346 MET A CA 1
ATOM 2714 C C . MET A 1 346 ? 25.507 -22.091 -12.777 1.00 94.38 346 MET A C 1
ATOM 2716 O O . MET A 1 346 ? 26.031 -21.282 -13.538 1.00 94.38 346 MET A O 1
ATOM 2720 N N . LYS A 1 347 ? 26.218 -22.704 -11.821 1.00 87.94 347 LYS A N 1
ATOM 2721 C CA . LYS A 1 347 ? 27.683 -22.679 -11.860 1.00 87.94 347 LYS A CA 1
ATOM 2722 C C . LYS A 1 347 ? 28.102 -23.355 -13.155 1.00 87.94 347 LYS A C 1
ATOM 2724 O O . LYS A 1 347 ? 27.750 -24.519 -13.353 1.00 87.94 347 LYS A O 1
ATOM 2729 N N . GLU A 1 348 ? 28.830 -22.628 -14.005 1.00 83.94 348 GLU A N 1
ATOM 2730 C CA . GLU A 1 348 ? 29.578 -23.243 -15.091 1.00 83.94 348 GLU A CA 1
ATOM 2731 C C . GLU A 1 348 ? 30.322 -24.406 -14.453 1.00 83.94 348 GLU A C 1
ATOM 2733 O O . GLU A 1 348 ? 31.025 -24.227 -13.449 1.00 83.94 348 GLU A O 1
ATOM 2738 N N . LYS A 1 349 ? 30.018 -25.624 -14.915 1.00 78.69 349 LYS A N 1
ATOM 2739 C CA . LYS A 1 349 ? 30.726 -26.801 -14.441 1.00 78.69 349 LYS A CA 1
ATOM 2740 C C . LYS A 1 349 ? 32.162 -26.498 -14.801 1.00 78.69 349 LYS A C 1
ATOM 2742 O O . LYS A 1 349 ? 32.489 -26.556 -15.982 1.00 78.69 349 LYS A O 1
ATOM 2747 N N . GLN A 1 350 ? 32.972 -26.113 -13.810 1.00 73.38 350 GLN A N 1
ATOM 2748 C CA . GLN A 1 350 ? 34.413 -26.122 -13.963 1.00 73.38 350 GLN A CA 1
ATOM 2749 C C . GLN A 1 350 ? 34.669 -27.494 -14.541 1.00 73.38 350 GLN A C 1
ATOM 2751 O O . GLN A 1 350 ? 34.350 -28.499 -13.897 1.00 73.38 350 GLN A O 1
ATOM 2756 N N . GLN A 1 351 ? 35.066 -27.523 -15.812 1.00 64.75 351 GLN A N 1
ATOM 2757 C CA . GLN A 1 351 ? 35.608 -28.725 -16.385 1.00 64.75 351 GLN A CA 1
ATOM 2758 C C . GLN A 1 351 ? 36.773 -28.984 -15.458 1.00 64.75 351 GLN A C 1
ATOM 2760 O O . GLN A 1 351 ? 37.758 -28.251 -15.469 1.00 64.75 351 GLN A O 1
ATOM 2765 N N . VAL A 1 352 ? 36.558 -29.901 -14.516 1.00 71.31 352 VAL A N 1
ATOM 2766 C CA . VAL A 1 352 ? 37.627 -30.468 -13.732 1.00 71.31 352 VAL A CA 1
ATOM 2767 C C . VAL A 1 352 ? 38.481 -31.035 -14.836 1.00 71.31 352 VAL A C 1
ATOM 2769 O O . VAL A 1 352 ? 38.083 -32.019 -15.462 1.00 71.31 352 VAL A O 1
ATOM 2772 N N . GLU A 1 353 ? 39.540 -30.306 -15.189 1.00 65.81 353 GLU A N 1
ATOM 2773 C CA . GLU A 1 353 ? 40.608 -30.822 -16.010 1.00 65.81 353 GLU A CA 1
ATOM 2774 C C . GLU A 1 353 ? 41.015 -32.069 -15.256 1.00 65.81 353 GLU A C 1
ATOM 2776 O O . GLU A 1 353 ? 41.674 -31.999 -14.219 1.00 65.81 353 GLU A O 1
ATOM 2781 N N . VAL A 1 354 ? 40.470 -33.208 -15.688 1.00 65.50 354 VAL A N 1
ATOM 2782 C CA . VAL A 1 354 ? 40.914 -34.505 -15.229 1.00 65.50 354 VAL A CA 1
ATOM 2783 C C . VAL A 1 354 ? 42.384 -34.444 -15.589 1.00 65.50 354 VAL A C 1
ATOM 2785 O O . VAL A 1 354 ? 42.677 -34.353 -16.788 1.00 65.50 354 VAL A O 1
ATOM 2788 N N . PRO A 1 355 ? 43.296 -34.349 -14.601 1.00 65.88 355 PRO A N 1
ATOM 2789 C CA . PRO A 1 355 ? 44.702 -34.262 -14.917 1.00 65.88 355 PRO A CA 1
ATOM 2790 C C . PRO A 1 355 ? 44.954 -35.472 -15.794 1.00 65.88 355 PRO A C 1
ATOM 2792 O O . PRO A 1 355 ? 44.597 -36.588 -15.409 1.00 65.88 355 PRO A O 1
ATOM 2795 N N . ALA A 1 356 ? 45.429 -35.231 -17.015 1.00 62.03 356 ALA A N 1
ATOM 2796 C CA . ALA A 1 356 ? 45.748 -36.293 -17.942 1.00 62.03 356 ALA A CA 1
ATOM 2797 C C . ALA A 1 356 ? 46.795 -37.159 -17.241 1.00 62.03 356 ALA A C 1
ATOM 2799 O O . ALA A 1 356 ? 47.981 -36.829 -17.237 1.00 62.03 356 ALA A O 1
ATOM 2800 N N . SER A 1 357 ? 46.333 -38.213 -16.562 1.00 56.28 357 SER A N 1
ATOM 2801 C CA . SER A 1 357 ? 47.190 -39.185 -15.917 1.00 56.28 357 SER A CA 1
ATOM 2802 C C . SER A 1 357 ? 47.943 -39.837 -17.054 1.00 56.28 357 SER A C 1
ATOM 2804 O O . SER A 1 357 ? 47.398 -40.642 -17.807 1.00 56.28 357 SER A O 1
ATOM 2806 N N . LYS A 1 358 ? 49.191 -39.405 -17.229 1.00 59.53 358 LYS A N 1
ATOM 2807 C CA . LYS A 1 358 ? 50.128 -39.986 -18.187 1.00 59.53 358 LYS A CA 1
ATOM 2808 C C . LYS A 1 358 ? 50.516 -41.418 -17.819 1.00 59.53 358 LYS A C 1
ATOM 2810 O O . LYS A 1 358 ? 51.127 -42.085 -18.643 1.00 59.53 358 LYS A O 1
ATOM 2815 N N . ASP A 1 359 ? 50.092 -41.903 -16.656 1.00 59.38 359 ASP A N 1
ATOM 2816 C CA . ASP A 1 359 ? 50.284 -43.275 -16.217 1.00 59.38 359 ASP A CA 1
ATOM 2817 C C . ASP A 1 359 ? 48.929 -43.974 -16.101 1.00 59.38 359 ASP A C 1
ATOM 2819 O O . ASP A 1 359 ? 48.057 -43.565 -15.333 1.00 59.38 359 ASP A O 1
ATOM 2823 N N . GLY A 1 360 ? 48.737 -45.016 -16.908 1.00 54.22 360 GLY A N 1
ATOM 2824 C CA . GLY A 1 360 ? 47.498 -45.799 -16.924 1.00 54.22 360 GLY A CA 1
ATOM 2825 C C . GLY A 1 360 ? 47.197 -46.526 -18.232 1.00 54.22 360 GLY A C 1
ATOM 2826 O O . GLY A 1 360 ? 46.086 -47.001 -18.433 1.00 54.22 360 GLY A O 1
ATOM 2827 N N . LEU A 1 361 ? 48.166 -46.632 -19.141 1.00 56.53 361 LEU A N 1
ATOM 2828 C CA . LEU A 1 361 ? 48.066 -47.461 -20.336 1.00 56.53 361 LEU A CA 1
ATOM 2829 C C . LEU A 1 361 ? 48.459 -48.903 -19.979 1.00 56.53 361 LEU A C 1
ATOM 2831 O O . LEU A 1 361 ? 49.556 -49.333 -20.319 1.00 56.53 361 LEU A O 1
ATOM 2835 N N . ARG A 1 362 ? 47.594 -49.642 -19.265 1.00 56.19 362 ARG A N 1
ATOM 2836 C CA . ARG A 1 362 ? 47.489 -51.114 -19.376 1.00 56.19 362 ARG A CA 1
ATOM 2837 C C . ARG A 1 362 ? 46.448 -51.723 -18.435 1.00 56.19 362 ARG A C 1
ATOM 2839 O O . ARG A 1 362 ? 46.567 -51.586 -17.227 1.00 56.19 362 ARG A O 1
ATOM 2846 N N . MET A 1 363 ? 45.598 -52.555 -19.046 1.00 54.88 363 MET A N 1
ATOM 2847 C CA . MET A 1 363 ? 44.643 -53.500 -18.442 1.00 54.88 363 MET A CA 1
ATOM 2848 C C . MET A 1 363 ? 43.408 -52.770 -17.888 1.00 54.88 363 MET A C 1
ATOM 2850 O O . MET A 1 363 ? 43.535 -51.877 -17.075 1.00 54.88 363 MET A O 1
ATOM 2854 N N . GLU A 1 364 ? 42.180 -53.000 -18.343 1.00 53.22 364 GLU A N 1
ATOM 2855 C CA . GLU A 1 364 ? 41.546 -54.274 -18.659 1.00 53.22 364 GLU A CA 1
ATOM 2856 C C . GLU A 1 364 ? 40.493 -54.089 -19.768 1.00 53.22 364 GLU A C 1
ATOM 2858 O O . GLU A 1 364 ? 39.532 -53.334 -19.635 1.00 53.22 364 GLU A O 1
ATOM 2863 N N . GLN A 1 365 ? 40.652 -54.817 -20.873 1.00 54.94 365 GLN A N 1
ATOM 2864 C CA . GLN A 1 365 ? 39.517 -55.254 -21.679 1.00 54.94 365 GLN A CA 1
ATOM 2865 C C . GLN A 1 365 ? 39.052 -56.562 -21.046 1.00 54.94 365 GLN A C 1
ATOM 2867 O O . GLN A 1 365 ? 39.752 -57.552 -21.212 1.00 54.94 365 GLN A O 1
ATOM 2872 N N . ASN A 1 366 ? 37.970 -56.546 -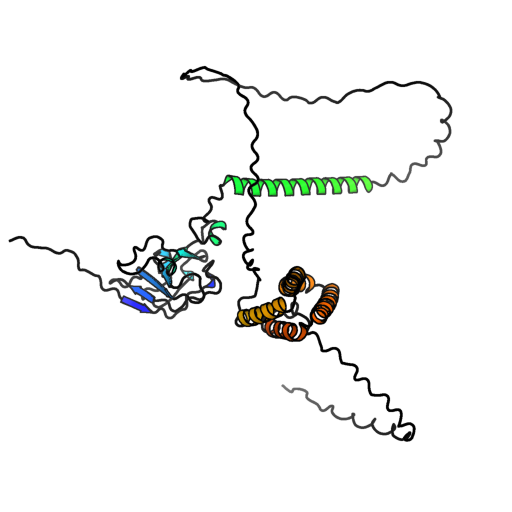20.265 1.00 54.31 366 ASN A N 1
ATOM 2873 C CA . ASN A 1 366 ? 37.089 -57.690 -19.977 1.00 54.31 366 ASN A CA 1
ATOM 2874 C C . ASN A 1 366 ? 36.027 -57.248 -18.961 1.00 54.31 366 ASN A C 1
ATOM 2876 O O . ASN A 1 366 ? 36.321 -57.130 -17.777 1.00 54.31 366 ASN A O 1
ATOM 2880 N N . GLY A 1 367 ? 34.789 -57.012 -19.401 1.00 48.84 367 GLY A N 1
ATOM 2881 C CA . GLY A 1 367 ? 33.706 -56.741 -18.446 1.00 48.84 367 GLY A CA 1
ATOM 2882 C C . GLY A 1 367 ? 32.425 -56.098 -18.970 1.00 48.84 367 GLY A C 1
ATOM 2883 O O . GLY A 1 367 ? 31.597 -55.710 -18.156 1.00 48.84 367 GLY A O 1
ATOM 2884 N N . VAL A 1 368 ? 32.218 -55.981 -20.286 1.00 49.41 368 VAL A N 1
ATOM 2885 C CA . VAL A 1 368 ? 30.971 -55.432 -20.858 1.00 49.41 368 VAL A CA 1
ATOM 2886 C C . VAL A 1 368 ? 30.124 -56.550 -21.469 1.00 49.41 368 VAL A C 1
ATOM 2888 O O . VAL A 1 368 ? 29.782 -56.500 -22.636 1.00 49.41 368 VAL A O 1
ATOM 2891 N N . GLU A 1 369 ? 29.800 -57.576 -20.682 1.00 52.25 369 GLU A N 1
ATOM 2892 C CA . GLU A 1 369 ? 28.723 -58.533 -20.987 1.00 52.25 369 GLU A CA 1
ATOM 2893 C C . GLU A 1 369 ? 28.175 -59.132 -19.683 1.00 52.25 369 GLU A C 1
ATOM 2895 O O . GLU A 1 369 ? 28.404 -60.297 -19.378 1.00 52.25 369 GLU A O 1
ATOM 2900 N N . LYS A 1 370 ? 27.501 -58.325 -18.856 1.00 51.81 370 LYS A N 1
ATOM 2901 C CA . LYS A 1 370 ? 26.554 -58.801 -17.824 1.00 51.81 370 LYS A CA 1
ATOM 2902 C C . LYS A 1 370 ? 25.933 -57.607 -17.101 1.00 51.81 370 LYS A C 1
ATOM 2904 O O . LYS A 1 370 ? 26.367 -57.274 -16.013 1.00 51.81 370 LYS A O 1
ATOM 2909 N N . LEU A 1 371 ? 24.948 -56.945 -17.709 1.00 47.75 371 LEU A N 1
ATOM 2910 C CA . LEU A 1 371 ? 23.892 -56.233 -16.962 1.00 47.75 371 LEU A CA 1
ATOM 2911 C C . LEU A 1 371 ? 22.729 -55.815 -17.889 1.00 47.75 371 LEU A C 1
ATOM 2913 O O . LEU A 1 371 ? 22.284 -54.674 -17.909 1.00 47.75 371 LEU A O 1
ATOM 2917 N N . THR A 1 372 ? 22.245 -56.749 -18.707 1.00 50.56 372 THR A N 1
ATOM 2918 C CA . THR A 1 372 ? 20.994 -56.605 -19.474 1.00 50.56 372 THR A CA 1
ATOM 2919 C C . THR A 1 372 ? 20.163 -57.870 -19.317 1.00 50.56 372 THR A C 1
ATOM 2921 O O . THR A 1 372 ? 19.981 -58.643 -20.250 1.00 50.56 372 THR A O 1
ATOM 2924 N N . ARG A 1 373 ? 19.712 -58.116 -18.091 1.00 50.34 373 ARG A N 1
ATOM 2925 C CA . ARG A 1 373 ? 18.594 -58.988 -17.703 1.00 50.34 373 ARG A CA 1
ATOM 2926 C C . ARG A 1 373 ? 18.215 -58.549 -16.287 1.00 50.34 373 ARG A C 1
ATOM 2928 O O . ARG A 1 373 ? 19.106 -58.144 -15.553 1.00 50.34 373 ARG A O 1
ATOM 2935 N N . ASP A 1 374 ? 16.926 -58.580 -15.977 1.00 47.81 374 ASP A N 1
ATOM 2936 C CA . ASP A 1 374 ? 16.296 -58.156 -14.711 1.00 47.81 374 ASP A CA 1
ATOM 2937 C C . ASP A 1 374 ? 15.660 -56.753 -14.723 1.00 47.81 374 ASP A C 1
ATOM 2939 O O . ASP A 1 374 ? 15.784 -56.001 -13.765 1.00 47.81 374 ASP A O 1
ATOM 2943 N N . ILE A 1 375 ? 14.926 -56.411 -15.792 1.00 49.72 375 ILE A N 1
ATOM 2944 C CA . ILE A 1 375 ? 13.711 -55.575 -15.679 1.00 49.72 375 ILE A CA 1
ATOM 2945 C C . ILE A 1 375 ? 12.655 -56.122 -16.655 1.00 49.72 375 ILE A C 1
ATOM 2947 O O . ILE A 1 375 ? 12.393 -55.556 -17.713 1.00 49.72 375 ILE A O 1
ATOM 2951 N N . VAL A 1 376 ? 12.095 -57.281 -16.323 1.00 53.19 376 VAL A N 1
ATOM 2952 C CA . VAL A 1 376 ? 10.770 -57.740 -16.764 1.00 53.19 376 VAL A CA 1
ATOM 2953 C C . VAL A 1 376 ? 10.147 -58.364 -15.513 1.00 53.19 376 VAL A C 1
ATOM 2955 O O . VAL A 1 376 ? 10.873 -58.994 -14.752 1.00 53.19 376 VAL A O 1
ATOM 2958 N N . ASP A 1 377 ? 8.848 -58.145 -15.317 1.00 50.09 377 ASP A N 1
ATOM 2959 C CA . ASP A 1 377 ? 8.007 -58.571 -14.184 1.00 50.09 377 ASP A CA 1
ATOM 2960 C C . ASP A 1 377 ? 7.830 -57.539 -13.056 1.00 50.09 377 ASP A C 1
ATOM 2962 O O . ASP A 1 377 ? 8.286 -57.736 -11.936 1.00 50.09 377 ASP A O 1
ATOM 2966 N N . ASP A 1 378 ? 7.085 -56.460 -13.337 1.00 48.16 378 ASP A N 1
ATOM 2967 C CA . ASP A 1 378 ? 6.161 -55.897 -12.334 1.00 48.16 378 ASP A CA 1
ATOM 2968 C C . ASP A 1 378 ? 4.983 -55.153 -12.999 1.00 48.16 378 ASP A C 1
ATOM 2970 O O . ASP A 1 378 ? 4.840 -53.932 -12.934 1.00 48.16 378 ASP A O 1
ATOM 2974 N N . ALA A 1 379 ? 4.157 -55.904 -13.732 1.00 46.22 379 ALA A N 1
ATOM 2975 C CA . ALA A 1 379 ? 2.848 -55.454 -14.204 1.00 46.22 379 ALA A CA 1
ATOM 2976 C C . ALA A 1 379 ? 1.768 -56.251 -13.459 1.00 46.22 379 ALA A C 1
ATOM 2978 O O . ALA A 1 379 ? 1.224 -57.221 -13.980 1.00 46.22 379 ALA A O 1
ATOM 2979 N N . GLY A 1 380 ? 1.522 -55.864 -12.205 1.00 43.38 380 GLY A N 1
ATOM 2980 C CA . GLY A 1 380 ? 0.465 -56.402 -11.354 1.00 43.38 380 GLY A CA 1
ATOM 2981 C C . GLY A 1 380 ? -0.738 -55.462 -11.271 1.00 43.38 380 GLY A C 1
ATOM 2982 O O . GLY A 1 380 ? -0.649 -54.375 -10.707 1.00 43.38 380 GLY 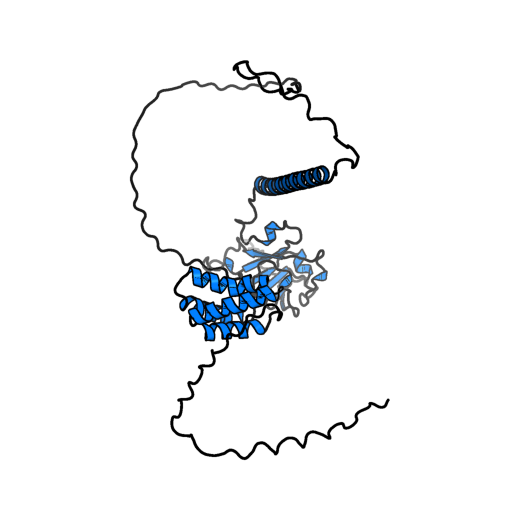A O 1
ATOM 2983 N N . ASP A 1 381 ? -1.836 -55.920 -11.867 1.00 51.03 381 ASP A N 1
ATOM 2984 C CA . ASP A 1 381 ? -3.250 -55.600 -11.650 1.00 51.03 381 ASP A CA 1
ATOM 2985 C C . ASP A 1 381 ? -3.636 -54.576 -10.565 1.00 51.03 381 ASP A C 1
ATOM 2987 O O . ASP A 1 381 ? -3.437 -54.783 -9.370 1.00 51.03 381 ASP A O 1
ATOM 2991 N N . ASN A 1 382 ? -4.388 -53.550 -10.979 1.00 47.16 382 ASN A N 1
ATOM 2992 C CA . ASN A 1 382 ? -5.438 -52.964 -10.143 1.00 47.16 382 ASN A CA 1
ATOM 2993 C C . ASN A 1 382 ? -6.557 -52.380 -11.017 1.00 47.16 382 ASN A C 1
ATOM 2995 O O . ASN A 1 382 ? -6.513 -51.229 -11.453 1.00 47.16 382 ASN A O 1
ATOM 2999 N N . ALA A 1 383 ? -7.574 -53.204 -11.267 1.00 49.75 383 ALA A N 1
ATOM 3000 C CA . ALA A 1 383 ? -8.889 -52.766 -11.720 1.00 49.75 383 ALA A CA 1
ATOM 3001 C C . ALA A 1 383 ? -9.772 -52.454 -10.493 1.00 49.75 383 ALA A C 1
ATOM 3003 O O . ALA A 1 383 ? -9.767 -53.239 -9.542 1.00 49.75 383 ALA A O 1
ATOM 3004 N N . PRO A 1 384 ? -10.553 -51.359 -10.482 1.00 61.03 384 PRO A N 1
ATOM 3005 C CA . PRO A 1 384 ? -11.529 -51.119 -9.429 1.00 61.03 384 PRO A CA 1
ATOM 3006 C C . PRO A 1 384 ? -12.831 -51.875 -9.720 1.00 61.03 384 PRO A C 1
ATOM 3008 O O . PRO A 1 384 ? -13.364 -51.826 -10.829 1.00 61.03 384 PRO A O 1
ATOM 3011 N N . ASN A 1 385 ? -13.351 -52.547 -8.695 1.00 55.12 385 ASN A N 1
ATOM 3012 C CA . ASN A 1 385 ? -14.692 -53.114 -8.667 1.00 55.12 385 ASN A CA 1
ATOM 3013 C C . ASN A 1 385 ? -15.602 -52.190 -7.838 1.00 55.12 385 ASN A C 1
ATOM 3015 O O . ASN A 1 385 ? -15.282 -51.945 -6.678 1.00 55.12 385 ASN A O 1
ATOM 3019 N N . VAL A 1 386 ? -16.729 -51.800 -8.453 1.00 52.75 386 VAL A N 1
ATOM 3020 C CA . VAL A 1 386 ? -18.002 -51.287 -7.885 1.00 52.75 386 VAL A CA 1
ATOM 3021 C C . VAL A 1 386 ? -17.986 -49.937 -7.168 1.00 52.75 386 VAL A C 1
ATOM 3023 O O . VAL A 1 386 ? -17.400 -49.819 -6.073 1.00 52.75 386 VAL A O 1
#

pLDDT: mean 72.59, std 22.42, range [31.3, 97.75]

Sequence (386 aa):
MSDNNDPDSSNGAFTRVRVKDRFSSQNIHAIGSGHIGPVITTLNSQGDTVQAAAKLYDAPFEIMVITDPNILRIFGDKGDTIDMDILHPWPVFRLEPIENVEPPDDAALHDAFKVGILVDITNAPKTSRFGTTERNLGTVDPTIEGDVHRAIRLSVEAREATSGYMRWARKMCMRKPPVGSSNSEANDKLKGFENISEESRPANPPTQSRSLKRNDSVTMSNRLSLSIDPPESKIKSGYALRQASTRSNPRRKIMTNIPDGIHSENIQSILNDIVLLIKDPITQEQYLKYVFDVRKEVARDPIQRAAFHAQLEDFVNMHNVRDLHNQVVRLMRSGAIAIYHMPVVMKEKQQVEVPASKDGLRMEQNGVEKLTRDIVDDAGDNAPNV